Protein AF-A0A959A6G6-F1 (afdb_monomer)

Foldseek 3Di:
DDDDDDPPDDDDDDDDDDFAEAEFQDEEDEQADQREAEGAEEYEFYNQGEYEYAEEYEYQYEYEDDANYEYEYQYEYEYQEEYYYQYYYHQPNYEYEHEEAEEYEYDCNPDEHAHYEYHYAAYEYEYPEAYEYEAEYEDPYFQYEYEAAQYEYEYEQNYAYPDADQRRAYQFLHNYWHKYAFAEQDKHKHQYAVDNRWTKIKIKHADPQADGWMKTKGKHFAQAFQQVDHDGDQAFFQGMKIAMDTPDAWSGFMKMKIWGFPVRHHHHHDQQWKAKWFRPRNATDAASVRTGHWDDDGTTIGIDTRDTGGGMITMGGQVRWDWWFAKEFFDQLLQDDDQWGDQLCLVVVFADQWDCQVVDPLRDFADPAHRDGADNVLSVDDDQLHWNYKKKKFWADQVDQQDTHGIYIWTAGGNGITAHRDSDHTDITTRDHFDWTKMKIGDLFFFIWIALHTDGPPPPHYYQYQFQDCSRTPDDSQWDDPPRTTHTQFQNLVSPQKQALDDPPHSLVVLLVVQQPDPVPPVSDLQRKDFHPGSQSRSSNRIAHSDDPPHSSVSSLCCQQVRPVPPVSDNGHMDGRNGD

Solvent-accessible surface area (backbone atoms only — not comparable to full-atom values): 28787 Å² total; per-residue (Å²): 134,89,82,86,82,82,83,82,83,87,76,93,72,99,63,88,79,73,62,54,60,42,78,38,48,63,56,76,49,74,39,48,73,87,37,78,47,75,31,71,16,35,38,40,32,21,71,48,7,32,42,36,35,40,15,37,42,37,26,64,22,33,43,34,33,34,57,71,11,40,39,34,38,52,15,39,40,37,29,21,32,35,40,38,30,57,35,52,49,50,32,68,70,14,36,43,30,45,26,45,62,50,62,22,42,39,30,38,59,78,36,48,42,21,29,38,37,40,47,18,69,66,27,35,40,35,44,75,37,49,37,39,34,45,39,36,42,34,39,76,32,64,49,27,40,42,36,22,48,74,18,39,42,35,24,34,68,76,29,48,76,42,64,63,51,83,53,17,39,32,24,14,38,49,80,5,26,48,26,38,32,60,41,29,65,65,68,47,77,46,57,28,8,40,42,96,84,45,52,42,34,37,31,44,22,28,41,96,86,27,55,67,39,35,41,29,42,26,25,36,79,40,37,29,66,62,48,89,42,75,60,66,66,77,43,20,25,39,50,40,20,39,43,36,42,63,75,62,89,66,54,47,26,26,36,41,32,49,29,37,43,79,87,38,49,31,58,81,44,48,57,66,45,23,26,65,22,38,44,75,86,88,42,30,64,22,31,61,90,53,45,32,63,54,42,78,82,74,48,32,34,43,68,44,68,77,42,51,71,76,37,35,31,36,39,25,28,79,74,32,32,13,69,37,38,35,31,39,29,46,38,56,46,35,29,46,57,96,87,30,38,49,37,40,24,39,80,68,68,43,64,68,56,47,60,65,50,83,81,37,81,88,50,79,71,33,74,78,26,61,83,47,61,40,63,76,68,47,65,70,45,63,75,56,64,13,44,38,46,72,32,45,33,36,39,17,39,63,91,46,67,69,43,70,64,33,28,42,63,31,33,30,22,16,67,15,46,36,18,22,58,76,62,69,48,58,30,64,48,65,22,56,78,79,43,56,27,28,48,30,48,32,44,78,25,32,32,34,44,35,44,53,56,68,45,64,32,62,48,81,44,48,78,45,58,41,26,79,39,75,75,37,30,34,69,81,80,43,46,38,80,70,86,86,39,25,18,29,33,44,21,14,37,70,48,76,55,38,31,27,44,37,70,86,93,18,24,39,56,45,33,40,51,50,44,42,64,37,88,86,34,82,81,53,43,64,66,42,69,51,73,53,78,51,45,44,31,26,40,42,67,31,55,34,27,49,40,68,84,92,22,30,37,59,53,27,40,48,49,31,41,65,36,85,86,34,82,81,49,42,60,64,36,71,47,66,47,51,70,113

Sequence (580 aa):
MKQLIAILLLLFSLHGQAPAQLYVAVGTLKVSPGAVLYSTGDVTNTGGGSLVNDGTLSTPGDITNSSSATMSGNGQYTLSGNWTNSADFAAGTSTVTFNGAANSTATSGGDAFFEVKMSKTSTDLLLADAMDVLDTLHFLSNDNKVVLTSHNLTFGTVGGILGYGNDRFIVAGGTGQVRKAGLGTVAFVYPVGYDASTYNPFKISQSATGTVDTFGVRVQENVLEDGLTGTAFTAGVADASWVVTEAVAGGSDLTLTAQWAASDELTGFDRTDSGIARYDGSGWDLTNGLLGNATGGGPYARMRSGVTAVGVFAVGGEALLHRLEVELRAFLQGPFSGGQMGDALRSQSLIPTTEPYTALSGFTHVGRGGGETVDPSVFATTGSDAIVDWVFLELRDAMTPGTVLETRSALIQRDGDIVDVDGTSPVAFLGSADDDYYVTVRHRNHLGVRTAGTLELPLAAPPYDFTTAMGQAYGSNPMANLGGSFGLWAGNTSGDASVKFQGASNDSDTIKNDVLGQPGNFFHLLTYTYSAYALTDANMDGTVKYQGANNDTDLVKNNVLAHPANFFHLLTFTISEQLP

Mean predicted aligned error: 7.0 Å

Nearest PDB structures (foldseek):
  6n2c-assembly1_A  TM=3.912E-01  e=5.644E+00  Caldicellulosiruptor hydrothermalis 108
  4kh3-assembly1_A  TM=3.217E-01  e=3.472E+00  Escherichia coli CFT073

Secondary structure (DSSP, 8-state):
-----------------PPPPEEE-SSEEEE-TT-EEE-SS-EEE-TT-EEEESSEEEESS-EEE-TT-EEE-S-EEEESS-EEESSEEE-TT-EEEEEESS-EEEE-TTPPEEEEEEEESS--EEESS-EEEEEEEEE-SSSEEEE-TT--EEE-TT-EEES-BTTEEEE--SS--EEEEEE-SS-EEE-EESSSS----EEEEE-SSSPPEEEEEEEEES-EEETTEEEEP-BSEEEEEEEEEESSSS---EEEEEEE-GGGBPBT--TTSBEEEEB-SSSB-B-GGG-B--EESSSEEEEEEEE-S-EEEEEESGGGB-EEEEEEE--BTTTEETTEE--HHHHTT-S-SB-SGGGSTT----TT-S--B--GGGGG--STT-EEEEEEEEEEESS-TT-EEEEEEEEEETTSEEE-TTSSSPEEEESPPSEEEEEEEEETTEEEEEBSS-EEETSSS-EEETTS-GGGBSSSS-SEE-SSSEEBPB--TTSSSEEESSSTT-HHHHHHHHHHH-TT-TT--TT-EEESS-SS-SS-SSEEESSSTT-HHHHHHHHHHH-TT-TT--TT-EEE----

Radius of gyration: 36.63 Å; Cα contacts (8 Å, |Δi|>4): 1672; chains: 1; bounding box: 93×41×120 Å

Structure (mmCIF, N/CA/C/O backbone):
data_AF-A0A959A6G6-F1
#
_entry.id   AF-A0A959A6G6-F1
#
loop_
_atom_site.group_PDB
_atom_site.id
_atom_site.type_symbol
_atom_site.label_atom_id
_atom_site.label_alt_id
_atom_site.label_comp_id
_atom_site.label_asym_id
_atom_site.label_entity_id
_atom_site.label_seq_id
_atom_site.pdbx_PDB_ins_code
_atom_site.Cartn_x
_atom_site.Cartn_y
_atom_site.Cartn_z
_atom_site.occupancy
_atom_site.B_iso_or_equiv
_atom_site.auth_seq_id
_atom_site.auth_comp_id
_atom_site.auth_asym_id
_atom_site.auth_atom_id
_atom_site.pdbx_PDB_model_num
ATOM 1 N N . MET A 1 1 ? 54.398 7.597 -61.806 1.00 33.22 1 MET A N 1
ATOM 2 C CA . MET A 1 1 ? 53.671 8.810 -62.237 1.00 33.22 1 MET A CA 1
ATOM 3 C C . MET A 1 1 ? 52.185 8.492 -62.120 1.00 33.22 1 MET A C 1
ATOM 5 O O . MET A 1 1 ? 51.777 7.449 -62.606 1.00 33.22 1 MET A O 1
ATOM 9 N N . LYS A 1 2 ? 51.439 9.299 -61.358 1.00 36.56 2 LYS A N 1
ATOM 10 C CA . LYS A 1 2 ? 49.998 9.158 -61.090 1.00 36.56 2 LYS A CA 1
ATOM 11 C C . LYS A 1 2 ? 49.203 9.126 -62.401 1.00 36.56 2 LYS A C 1
ATOM 13 O O . LYS A 1 2 ? 49.497 9.957 -63.252 1.00 36.56 2 LYS A O 1
ATOM 18 N N . GLN A 1 3 ? 48.148 8.316 -62.496 1.00 27.86 3 GLN A N 1
ATOM 19 C CA . GLN A 1 3 ? 46.950 8.714 -63.243 1.00 27.86 3 GLN A CA 1
ATOM 20 C C . GLN A 1 3 ? 45.694 8.308 -62.472 1.00 27.86 3 GLN A C 1
ATOM 22 O O . GLN A 1 3 ? 45.356 7.138 -62.331 1.00 27.86 3 GLN A O 1
ATOM 27 N N . LEU A 1 4 ? 45.059 9.342 -61.928 1.00 31.62 4 LEU A N 1
ATOM 28 C CA . LEU A 1 4 ? 43.684 9.373 -61.470 1.00 31.62 4 LEU A CA 1
ATOM 29 C C . LEU A 1 4 ? 42.815 9.385 -62.735 1.00 31.62 4 LEU A C 1
ATOM 31 O O . LEU A 1 4 ? 42.942 10.310 -63.536 1.00 31.62 4 LEU A O 1
ATOM 35 N N . ILE A 1 5 ? 41.960 8.385 -62.933 1.00 30.58 5 ILE A N 1
ATOM 36 C CA . ILE A 1 5 ? 40.872 8.474 -63.910 1.00 30.58 5 ILE A CA 1
ATOM 37 C C . ILE A 1 5 ? 39.586 8.604 -63.101 1.00 30.58 5 ILE A C 1
ATOM 39 O O . ILE A 1 5 ? 39.037 7.626 -62.602 1.00 30.58 5 ILE A O 1
ATOM 43 N N . ALA A 1 6 ? 39.146 9.848 -62.929 1.00 34.81 6 ALA A N 1
ATOM 44 C CA . ALA A 1 6 ? 37.778 10.152 -62.556 1.00 34.81 6 ALA A CA 1
ATOM 45 C C . ALA A 1 6 ? 36.932 10.062 -63.833 1.00 34.81 6 ALA A C 1
ATOM 47 O O . ALA A 1 6 ? 37.075 10.894 -64.728 1.00 34.81 6 ALA A O 1
ATOM 48 N N . ILE A 1 7 ? 36.076 9.044 -63.939 1.00 30.86 7 ILE A N 1
ATOM 49 C CA . ILE A 1 7 ? 35.000 9.041 -64.935 1.00 30.86 7 ILE A CA 1
ATOM 50 C C . ILE A 1 7 ? 33.825 9.782 -64.305 1.00 30.86 7 ILE A C 1
ATOM 52 O O . ILE A 1 7 ? 33.102 9.245 -63.471 1.00 30.86 7 ILE A O 1
ATOM 56 N N . LEU A 1 8 ? 33.668 11.045 -64.697 1.00 31.45 8 LEU A N 1
ATOM 57 C CA . LEU A 1 8 ? 32.440 11.801 -64.509 1.00 31.45 8 LEU A CA 1
ATOM 58 C C . LEU A 1 8 ? 31.497 11.421 -65.658 1.00 31.45 8 LEU A C 1
ATOM 60 O O . LEU A 1 8 ? 31.660 11.900 -66.780 1.00 31.45 8 LEU A O 1
ATOM 64 N N . LEU A 1 9 ? 30.537 10.535 -65.397 1.00 31.88 9 LEU A N 1
ATOM 65 C CA . LEU A 1 9 ? 29.459 10.242 -66.338 1.00 31.88 9 LEU A CA 1
ATOM 66 C C . LEU A 1 9 ? 28.288 11.191 -66.032 1.00 31.88 9 LEU A C 1
ATOM 68 O O . LEU A 1 9 ? 27.499 10.942 -65.125 1.00 31.88 9 LEU A O 1
ATOM 72 N N . LEU A 1 10 ? 28.192 12.305 -66.762 1.00 33.72 10 LEU A N 1
ATOM 73 C CA . LEU A 1 10 ? 26.992 13.147 -66.775 1.00 33.72 10 LEU A CA 1
ATOM 74 C C . LEU A 1 10 ? 26.043 12.625 -67.863 1.00 33.72 10 LEU A C 1
ATOM 76 O O . LEU A 1 10 ? 26.283 12.825 -69.052 1.00 33.72 10 LEU A O 1
ATOM 80 N N . LEU A 1 11 ? 24.960 11.966 -67.451 1.00 33.94 11 LEU A N 1
ATOM 81 C CA . LEU A 1 11 ? 23.819 11.617 -68.300 1.00 33.94 11 LEU A CA 1
ATOM 82 C C . LEU A 1 11 ? 22.595 12.383 -67.792 1.00 33.94 11 LEU A C 1
ATOM 84 O O . LEU A 1 11 ? 22.033 12.058 -66.750 1.00 33.94 11 LEU A O 1
ATOM 88 N N . PHE A 1 12 ? 22.173 13.405 -68.537 1.00 39.16 12 PHE A N 1
ATOM 89 C CA . PHE A 1 12 ? 20.839 13.978 -68.380 1.00 39.16 12 PHE A CA 1
ATOM 90 C C . PHE A 1 12 ? 19.819 13.017 -69.005 1.00 39.16 12 PHE A C 1
ATOM 92 O O . PHE A 1 12 ? 19.809 12.826 -70.219 1.00 39.16 12 PHE A O 1
ATOM 99 N N . SER A 1 13 ? 18.936 12.439 -68.189 1.00 37.03 13 SER A N 1
ATOM 100 C CA . SER A 1 13 ? 17.652 11.901 -68.650 1.00 37.03 13 SER A CA 1
ATOM 101 C C . SER A 1 13 ? 16.595 12.092 -67.557 1.00 37.03 13 SER A C 1
ATOM 103 O O . SER A 1 13 ? 16.867 11.836 -66.385 1.00 37.03 13 SER A O 1
ATOM 105 N N . LEU A 1 14 ? 15.412 12.595 -67.927 1.00 50.84 14 LEU A N 1
ATOM 106 C CA . LEU A 1 14 ? 14.251 12.701 -67.040 1.00 50.84 14 LEU A CA 1
ATOM 107 C C . LEU A 1 14 ? 13.812 11.298 -66.599 1.00 50.84 14 LEU A C 1
ATOM 109 O O . LEU A 1 14 ? 13.157 10.611 -67.371 1.00 50.84 14 LEU A O 1
ATOM 113 N N . HIS A 1 15 ? 14.121 10.909 -65.365 1.00 44.50 15 HIS A N 1
ATOM 114 C CA . HIS A 1 15 ? 13.516 9.778 -64.660 1.00 44.50 15 HIS A CA 1
ATOM 115 C C . HIS A 1 15 ? 13.502 10.128 -63.168 1.00 44.50 15 HIS A C 1
ATOM 117 O O . HIS A 1 15 ? 14.463 10.726 -62.677 1.00 44.50 15 HIS A O 1
ATOM 123 N N . GLY A 1 16 ? 12.417 9.811 -62.452 1.00 49.69 16 GLY A N 1
ATOM 124 C CA . GLY A 1 16 ? 12.391 9.924 -60.992 1.00 49.69 16 GLY A CA 1
ATOM 125 C C . GLY A 1 16 ? 13.634 9.241 -60.425 1.00 49.69 16 GLY A C 1
ATOM 126 O O . GLY A 1 16 ? 13.886 8.079 -60.733 1.00 49.69 16 GLY A O 1
ATOM 127 N N . GLN A 1 17 ? 14.465 9.996 -59.706 1.00 49.66 17 GLN A N 1
ATOM 128 C CA . GLN A 1 17 ? 15.731 9.505 -59.170 1.00 49.66 17 GLN A CA 1
ATOM 129 C C . GLN A 1 17 ? 15.407 8.411 -58.149 1.00 49.66 17 GLN A C 1
ATOM 131 O O . GLN A 1 17 ? 14.940 8.714 -57.054 1.00 49.66 17 GLN A O 1
ATOM 136 N N . ALA A 1 18 ? 15.605 7.144 -58.513 1.00 59.91 18 ALA A N 1
ATOM 137 C CA . ALA A 1 18 ? 15.631 6.077 -57.526 1.00 59.91 18 ALA A CA 1
ATOM 138 C C . ALA A 1 18 ? 16.851 6.333 -56.619 1.00 59.91 18 ALA A C 1
ATOM 140 O O . ALA A 1 18 ? 17.951 6.492 -57.161 1.00 59.91 18 ALA A O 1
ATOM 141 N N . PRO A 1 19 ? 16.693 6.442 -55.286 1.00 71.81 19 PRO A N 1
ATOM 142 C CA . PRO A 1 19 ? 17.834 6.591 -54.388 1.00 71.81 19 PRO A CA 1
ATOM 143 C C . PRO A 1 19 ? 18.884 5.498 -54.640 1.00 71.81 19 PRO A C 1
ATOM 145 O O . PRO A 1 19 ? 18.559 4.318 -54.766 1.00 71.81 19 PRO A O 1
ATOM 148 N N . ALA A 1 20 ? 20.154 5.896 -54.749 1.00 77.81 20 ALA A N 1
ATOM 149 C CA . ALA A 1 20 ? 21.253 4.958 -54.947 1.00 77.81 20 ALA A CA 1
ATOM 150 C C . ALA A 1 20 ? 21.535 4.211 -53.637 1.00 77.81 20 ALA A C 1
ATOM 152 O O . ALA A 1 20 ? 21.823 4.850 -52.622 1.00 77.81 20 ALA A O 1
ATOM 153 N N . GLN A 1 21 ? 21.451 2.881 -53.695 1.00 89.19 21 GLN A N 1
ATOM 154 C CA . GLN A 1 21 ? 21.741 1.956 -52.597 1.00 89.19 21 GLN A CA 1
ATOM 155 C C . GLN A 1 21 ? 23.197 1.469 -52.634 1.00 89.19 21 GLN A C 1
ATOM 157 O O . GLN A 1 21 ? 23.807 1.361 -53.703 1.00 89.19 21 GLN A O 1
ATOM 162 N N . LEU A 1 22 ? 23.740 1.120 -51.471 1.00 92.00 22 LEU A N 1
ATOM 163 C CA . LEU A 1 22 ? 25.034 0.463 -51.317 1.00 92.00 22 LEU A CA 1
ATOM 164 C C . LEU A 1 22 ? 24.819 -1.040 -51.120 1.00 92.00 22 LEU A C 1
ATOM 166 O O . LEU A 1 22 ? 24.186 -1.449 -50.155 1.00 92.00 22 LEU A O 1
ATOM 170 N N . TYR A 1 23 ? 25.378 -1.866 -52.005 1.00 92.56 23 TYR A N 1
ATOM 171 C CA . TYR A 1 23 ? 25.189 -3.320 -51.979 1.00 92.56 23 TYR A CA 1
ATOM 172 C C . TYR A 1 23 ? 26.537 -4.055 -51.946 1.00 92.56 23 TYR A C 1
ATOM 174 O O . TYR A 1 23 ? 27.298 -4.013 -52.915 1.00 92.56 23 TYR A O 1
ATOM 182 N N . VAL A 1 24 ? 26.837 -4.731 -50.836 1.00 92.88 24 VAL A N 1
ATOM 183 C CA . VAL A 1 24 ? 28.054 -5.530 -50.628 1.00 92.88 24 VAL A CA 1
ATOM 184 C C . VAL A 1 24 ? 27.671 -7.006 -50.679 1.00 92.88 24 VAL A C 1
ATOM 186 O O . VAL A 1 24 ? 27.147 -7.551 -49.716 1.00 92.88 24 VAL A O 1
ATOM 189 N N . ALA A 1 25 ? 27.889 -7.640 -51.832 1.00 87.69 25 ALA A N 1
ATOM 190 C CA . ALA A 1 25 ? 27.456 -9.019 -52.083 1.00 87.69 25 ALA A CA 1
ATOM 191 C C . ALA A 1 25 ? 28.544 -10.067 -51.816 1.00 87.69 25 ALA A C 1
ATOM 193 O O . ALA A 1 25 ? 28.243 -11.182 -51.425 1.00 87.69 25 ALA A O 1
ATOM 194 N N . VAL A 1 26 ? 29.800 -9.731 -52.117 1.00 84.88 26 VAL A N 1
ATOM 195 C CA . VAL A 1 26 ? 30.992 -10.571 -51.930 1.00 84.88 26 VAL A CA 1
ATOM 196 C C . VAL A 1 26 ? 32.209 -9.657 -51.761 1.00 84.88 26 VAL A C 1
ATOM 198 O O . VAL A 1 26 ? 32.254 -8.569 -52.339 1.00 84.88 26 VAL A O 1
ATOM 201 N N . GLY A 1 27 ? 33.215 -10.101 -51.004 1.00 89.75 27 GLY A N 1
ATOM 202 C CA . GLY A 1 27 ? 34.440 -9.330 -50.755 1.00 89.75 27 GLY A CA 1
ATOM 203 C C . GLY A 1 27 ? 34.313 -8.323 -49.607 1.00 89.75 27 GLY A C 1
ATOM 204 O O . GLY A 1 27 ? 33.334 -8.333 -48.864 1.00 89.75 27 GLY A O 1
ATOM 205 N N . THR A 1 28 ? 35.333 -7.475 -49.435 1.00 95.44 28 THR A N 1
ATOM 206 C CA . THR A 1 28 ? 35.435 -6.563 -48.284 1.00 95.44 28 THR A CA 1
ATOM 207 C C . THR A 1 28 ? 35.248 -5.104 -48.685 1.00 95.44 28 THR A C 1
ATOM 209 O O . THR A 1 28 ? 36.006 -4.580 -49.503 1.00 95.44 28 THR A O 1
ATOM 212 N N . LEU A 1 29 ? 34.304 -4.421 -48.038 1.00 96.25 29 LEU A N 1
ATOM 213 C CA . LEU A 1 29 ? 34.211 -2.966 -48.008 1.00 96.25 29 LEU A CA 1
ATOM 214 C C . LEU A 1 29 ? 34.777 -2.463 -46.678 1.00 96.25 29 LEU A C 1
ATOM 216 O O . LEU A 1 29 ? 34.217 -2.745 -45.622 1.00 96.25 29 LEU A O 1
ATOM 220 N N . LYS A 1 30 ? 35.867 -1.692 -46.727 1.00 96.88 30 LYS A N 1
ATOM 221 C CA . LYS A 1 30 ? 36.443 -1.051 -45.541 1.00 96.88 30 LYS A CA 1
ATOM 222 C C . LYS A 1 30 ? 36.235 0.461 -45.574 1.00 96.88 30 LYS A C 1
ATOM 224 O O . LYS A 1 30 ? 36.761 1.134 -46.459 1.00 96.88 30 LYS A O 1
ATOM 229 N N . VAL A 1 31 ? 35.530 0.993 -44.580 1.00 97.31 31 VAL A N 1
ATOM 230 C CA . VAL A 1 31 ? 35.444 2.433 -44.308 1.00 97.31 31 VAL A CA 1
ATOM 231 C C . VAL A 1 31 ? 36.507 2.761 -43.265 1.00 97.31 31 VAL A C 1
ATOM 233 O O . VAL A 1 31 ? 36.381 2.398 -42.103 1.00 97.31 31 VAL A O 1
ATOM 236 N N . SER A 1 32 ? 37.604 3.380 -43.690 1.00 97.38 32 SER A N 1
ATOM 237 C CA . SER A 1 32 ? 38.751 3.666 -42.816 1.00 97.38 32 SER A CA 1
ATOM 238 C C . SER A 1 32 ? 38.466 4.794 -41.810 1.00 97.38 32 SER A C 1
ATOM 240 O O . SER A 1 32 ? 37.593 5.624 -42.069 1.00 97.38 32 SER A O 1
ATOM 242 N N . PRO A 1 33 ? 39.251 4.906 -40.718 1.00 97.19 33 PRO A N 1
ATOM 243 C CA . PRO A 1 33 ? 39.136 6.019 -39.779 1.00 97.19 33 PRO A CA 1
ATOM 244 C C . PRO A 1 33 ? 39.153 7.386 -40.471 1.00 97.19 33 PRO A C 1
ATOM 246 O O . PRO A 1 33 ? 40.009 7.655 -41.316 1.00 97.19 33 PRO A O 1
ATOM 249 N N . GLY A 1 34 ? 38.192 8.243 -40.120 1.00 93.25 34 GLY A N 1
ATOM 250 C CA . GLY A 1 34 ? 38.019 9.581 -40.697 1.00 93.25 34 GLY A CA 1
ATOM 251 C C . GLY A 1 34 ? 37.399 9.624 -42.102 1.00 93.25 34 GLY A C 1
ATOM 252 O O . GLY A 1 34 ? 37.122 10.714 -42.598 1.00 93.25 34 GLY A O 1
ATOM 253 N N . ALA A 1 35 ? 37.161 8.478 -42.749 1.00 96.88 35 ALA A N 1
ATOM 254 C CA . ALA A 1 35 ? 36.420 8.429 -44.006 1.00 96.88 35 ALA A CA 1
ATOM 255 C C . ALA A 1 35 ? 34.910 8.526 -43.751 1.00 96.88 35 ALA A C 1
ATOM 257 O O . ALA A 1 35 ? 34.405 7.981 -42.771 1.00 96.88 35 ALA A O 1
ATOM 258 N N . VAL A 1 36 ? 34.190 9.175 -44.669 1.00 96.69 36 VAL A N 1
ATOM 259 C CA . VAL A 1 36 ? 32.724 9.233 -44.669 1.00 96.69 36 VAL A CA 1
ATOM 260 C C . VAL A 1 36 ? 32.211 8.537 -45.921 1.00 96.69 36 VAL A C 1
ATOM 262 O O . VAL A 1 36 ? 32.550 8.927 -47.039 1.00 96.69 36 VAL A O 1
ATOM 265 N N . LEU A 1 37 ? 31.386 7.516 -45.725 1.00 95.81 37 LEU A N 1
ATOM 266 C CA . LEU A 1 37 ? 30.627 6.842 -46.762 1.00 95.81 37 LEU A CA 1
ATOM 267 C C . LEU A 1 37 ? 29.151 7.193 -46.583 1.00 95.81 37 LEU A C 1
ATOM 269 O O . LEU A 1 37 ? 28.556 6.901 -45.549 1.00 95.81 37 LEU A O 1
ATOM 273 N N . TYR A 1 38 ? 28.569 7.834 -47.591 1.00 95.56 38 TYR A N 1
ATOM 274 C CA . TYR A 1 38 ? 27.161 8.213 -47.595 1.00 95.56 38 TYR A CA 1
ATOM 275 C C . TYR A 1 38 ? 26.424 7.473 -48.709 1.00 95.56 38 TYR A C 1
ATOM 277 O O . TYR A 1 38 ? 26.816 7.566 -49.874 1.00 95.56 38 TYR A O 1
ATOM 285 N N . SER A 1 39 ? 25.368 6.748 -48.346 1.00 94.94 39 SER A N 1
ATOM 286 C CA . SER A 1 39 ? 24.420 6.139 -49.279 1.00 94.94 39 SER A CA 1
ATOM 287 C C . SER A 1 39 ? 23.139 6.965 -49.287 1.00 94.94 39 SER A C 1
ATOM 289 O O . SER A 1 39 ? 22.660 7.370 -48.234 1.00 94.94 39 SER A O 1
ATOM 291 N N . THR A 1 40 ? 22.574 7.236 -50.463 1.00 94.00 40 THR A N 1
ATOM 292 C CA . THR A 1 40 ? 21.303 7.980 -50.582 1.00 94.00 40 THR A CA 1
ATOM 293 C C . THR A 1 40 ? 20.066 7.097 -50.404 1.00 94.00 40 THR A C 1
ATOM 295 O O . THR A 1 40 ? 18.964 7.620 -50.279 1.00 94.00 40 THR A O 1
ATOM 298 N N . GLY A 1 41 ? 20.244 5.777 -50.420 1.00 93.69 41 GLY A N 1
ATOM 299 C CA . GLY A 1 41 ? 19.242 4.757 -50.120 1.00 93.69 41 GLY A CA 1
ATOM 300 C C . GLY A 1 41 ? 19.852 3.658 -49.254 1.00 93.69 41 GLY A C 1
ATOM 301 O O . GLY A 1 41 ? 20.882 3.873 -48.611 1.00 93.69 41 GLY A O 1
ATOM 302 N N . ASP A 1 42 ? 19.255 2.476 -49.263 1.00 96.69 42 ASP A N 1
ATOM 303 C CA . ASP A 1 42 ? 19.608 1.402 -48.329 1.00 96.69 42 ASP A CA 1
ATOM 304 C C . ASP A 1 42 ? 21.074 0.956 -48.427 1.00 96.69 42 ASP A C 1
ATOM 306 O O . ASP A 1 42 ? 21.742 1.096 -49.457 1.00 96.69 42 ASP A O 1
ATOM 310 N N . VAL A 1 43 ? 21.583 0.415 -47.325 1.00 97.69 43 VAL A N 1
ATOM 311 C CA . VAL A 1 43 ? 22.858 -0.292 -47.254 1.00 97.69 43 VAL A CA 1
ATOM 312 C C . VAL A 1 43 ? 22.567 -1.761 -46.992 1.00 97.69 43 VAL A C 1
ATOM 314 O O . VAL A 1 43 ? 22.042 -2.122 -45.943 1.00 97.69 43 VAL A O 1
ATOM 317 N N . THR A 1 44 ? 22.947 -2.630 -47.920 1.00 97.00 44 THR A N 1
ATOM 318 C CA . THR A 1 44 ? 22.765 -4.077 -47.794 1.00 97.00 44 THR A CA 1
ATOM 319 C C . THR A 1 44 ? 24.110 -4.785 -47.880 1.00 97.00 44 THR A C 1
ATOM 321 O O . THR A 1 44 ? 24.793 -4.724 -48.901 1.00 97.00 44 THR A O 1
ATOM 324 N N . ASN A 1 45 ? 24.476 -5.496 -46.818 1.00 96.81 45 ASN A N 1
ATOM 325 C CA . ASN A 1 45 ? 25.568 -6.460 -46.788 1.00 96.81 45 ASN A CA 1
ATOM 326 C C . ASN A 1 45 ? 24.975 -7.874 -46.834 1.00 96.81 45 ASN A C 1
ATOM 328 O O . ASN A 1 45 ? 24.098 -8.206 -46.042 1.00 96.81 45 ASN A O 1
ATOM 332 N N . THR A 1 46 ? 25.387 -8.696 -47.793 1.00 95.56 46 THR A N 1
ATOM 333 C CA . THR A 1 46 ? 24.788 -10.014 -48.055 1.00 95.56 46 THR A CA 1
ATOM 334 C C . THR A 1 46 ? 25.780 -10.938 -48.760 1.00 95.56 46 THR A C 1
ATOM 336 O O . THR A 1 46 ? 26.897 -10.527 -49.049 1.00 95.56 46 THR A O 1
ATOM 339 N N . GLY A 1 47 ? 25.397 -12.191 -49.023 1.00 89.75 47 GLY A N 1
ATOM 340 C CA . GLY A 1 47 ? 26.127 -13.114 -49.904 1.00 89.75 47 GLY A CA 1
ATOM 341 C C . GLY A 1 47 ? 27.563 -13.470 -49.487 1.00 89.75 47 GLY A C 1
ATOM 342 O O . GLY A 1 47 ? 28.350 -13.887 -50.336 1.00 89.75 47 GLY A O 1
ATOM 343 N N . GLY A 1 48 ? 27.922 -13.317 -48.207 1.00 91.56 48 GLY A N 1
ATOM 344 C CA . GLY A 1 48 ? 29.304 -13.471 -47.728 1.00 91.56 48 GLY A CA 1
ATOM 345 C C . GLY A 1 48 ? 30.139 -12.185 -47.777 1.00 91.56 48 GLY A C 1
ATOM 346 O O . GLY A 1 48 ? 31.363 -12.237 -47.652 1.00 91.56 48 GLY A O 1
ATOM 347 N N . GLY A 1 49 ? 29.505 -11.032 -47.997 1.00 95.69 49 GLY A N 1
ATOM 348 C CA . GLY A 1 49 ? 30.132 -9.718 -47.920 1.00 95.69 49 GLY A CA 1
ATOM 349 C C . GLY A 1 49 ? 30.673 -9.391 -46.524 1.00 95.69 49 GLY A C 1
ATOM 350 O O . GLY A 1 49 ? 30.109 -9.776 -45.497 1.00 95.69 49 GLY A O 1
ATOM 351 N N . SER A 1 50 ? 31.784 -8.655 -46.486 1.00 96.94 50 SER A N 1
ATOM 352 C CA . SER A 1 50 ? 32.419 -8.186 -45.256 1.00 96.94 50 SER A CA 1
ATOM 353 C C . SER A 1 50 ? 32.466 -6.661 -45.233 1.00 96.94 50 SER A C 1
ATOM 355 O O . SER A 1 50 ? 33.190 -6.042 -46.014 1.00 96.94 50 SER A O 1
ATOM 357 N N . LEU A 1 51 ? 31.694 -6.041 -44.344 1.00 97.88 51 LEU A N 1
ATOM 358 C CA . LEU A 1 51 ? 31.672 -4.595 -44.146 1.00 97.88 51 LEU A CA 1
ATOM 359 C C . LEU A 1 51 ? 32.405 -4.249 -42.845 1.00 97.88 51 LEU A C 1
ATOM 361 O O . LEU A 1 51 ? 31.961 -4.586 -41.750 1.00 97.88 51 LEU A O 1
ATOM 365 N N . VAL A 1 52 ? 33.553 -3.587 -42.971 1.00 98.12 52 VAL A N 1
ATOM 366 C CA . VAL A 1 52 ? 34.392 -3.155 -41.845 1.00 98.12 52 VAL A CA 1
ATOM 367 C C . VAL A 1 52 ? 34.333 -1.634 -41.757 1.00 98.12 52 VAL A C 1
ATOM 369 O O . VAL A 1 52 ? 34.917 -0.942 -42.593 1.00 98.12 52 VAL A O 1
ATOM 372 N N . ASN A 1 53 ? 33.621 -1.100 -40.771 1.00 98.19 53 ASN A N 1
ATOM 373 C CA . ASN A 1 53 ? 33.446 0.336 -40.585 1.00 98.19 53 ASN A CA 1
ATOM 374 C C . ASN A 1 53 ? 34.250 0.844 -39.387 1.00 98.19 53 ASN A C 1
ATOM 376 O O . ASN A 1 53 ? 33.860 0.639 -38.245 1.00 98.19 53 ASN A O 1
ATOM 380 N N . ASP A 1 54 ? 35.332 1.566 -39.660 1.00 98.25 54 ASP A N 1
ATOM 381 C CA . ASP A 1 54 ? 36.115 2.326 -38.680 1.00 98.25 54 ASP A CA 1
ATOM 382 C C . ASP A 1 54 ? 35.956 3.854 -38.865 1.00 98.25 54 ASP A C 1
ATOM 384 O O . ASP A 1 54 ? 36.559 4.634 -38.129 1.00 98.25 54 ASP A O 1
ATOM 388 N N . GLY A 1 55 ? 35.182 4.296 -39.866 1.00 97.88 55 GLY A N 1
ATOM 389 C CA . GLY A 1 55 ? 34.892 5.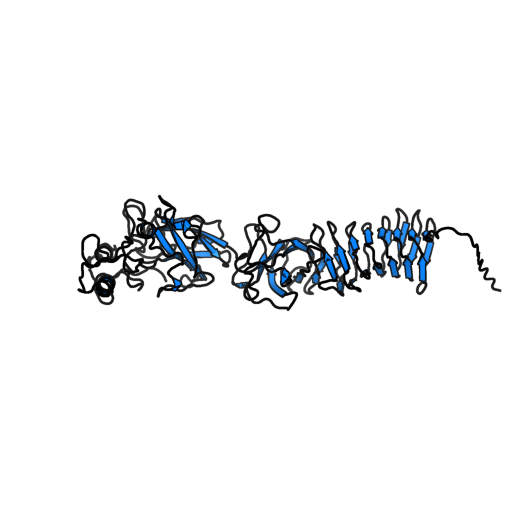702 -40.174 1.00 97.88 55 GLY A CA 1
ATOM 390 C C . GLY A 1 55 ? 33.433 6.059 -39.888 1.00 97.88 55 GLY A C 1
ATOM 391 O O . GLY A 1 55 ? 32.905 5.710 -38.838 1.00 97.88 55 GLY A O 1
ATOM 392 N N . THR A 1 56 ? 32.770 6.757 -40.809 1.00 98.25 56 THR A N 1
ATOM 393 C CA . THR A 1 56 ? 31.332 7.057 -40.742 1.00 98.25 56 THR A CA 1
ATOM 394 C C . THR A 1 56 ? 30.617 6.449 -41.941 1.00 98.25 56 THR A C 1
ATOM 396 O O . THR A 1 56 ? 30.954 6.765 -43.080 1.00 98.25 56 THR A O 1
ATOM 399 N N . LEU A 1 57 ? 29.591 5.641 -41.692 1.00 98.19 57 LEU A N 1
ATOM 400 C CA . LEU A 1 57 ? 28.641 5.153 -42.685 1.00 98.19 57 LEU A CA 1
ATOM 401 C C . LEU A 1 57 ? 27.270 5.769 -42.395 1.00 98.19 57 LEU A C 1
ATOM 403 O O . LEU A 1 57 ? 26.724 5.572 -41.314 1.00 98.19 57 LEU A O 1
ATOM 407 N N . SER A 1 58 ? 26.720 6.523 -43.344 1.00 97.75 58 SER A N 1
ATOM 408 C CA . SER A 1 58 ? 25.450 7.232 -43.172 1.00 97.75 58 SER A CA 1
ATOM 409 C C . SER A 1 58 ? 24.485 6.951 -44.321 1.00 97.75 58 SER A C 1
ATOM 411 O O . SER A 1 58 ? 24.891 6.919 -45.485 1.00 97.75 58 SER A O 1
ATOM 413 N N . THR A 1 59 ? 23.212 6.745 -43.998 1.00 97.12 59 THR A N 1
ATOM 414 C CA . THR A 1 59 ? 22.134 6.537 -44.967 1.00 97.12 59 THR A CA 1
ATOM 415 C C . THR A 1 59 ? 20.797 7.078 -44.443 1.00 97.12 59 THR A C 1
ATOM 417 O O . THR A 1 59 ? 20.541 7.010 -43.244 1.00 97.12 59 THR A O 1
ATOM 420 N N . PRO A 1 60 ? 19.909 7.630 -45.291 1.00 95.75 60 PRO A N 1
ATOM 421 C CA . PRO A 1 60 ? 18.521 7.877 -44.906 1.00 95.75 60 PRO A CA 1
ATOM 422 C C . PRO A 1 60 ? 17.647 6.609 -44.984 1.00 95.75 60 PRO A C 1
ATOM 424 O O . PRO A 1 60 ? 16.490 6.655 -44.580 1.00 95.75 60 PRO A O 1
ATOM 427 N N . GLY A 1 61 ? 18.165 5.511 -45.539 1.00 95.94 61 GLY A N 1
ATOM 428 C CA . GLY A 1 61 ? 17.466 4.238 -45.702 1.00 95.94 61 GLY A CA 1
ATOM 429 C C . GLY A 1 61 ? 17.814 3.216 -44.623 1.00 95.94 61 GLY A C 1
ATOM 430 O O . GLY A 1 61 ? 18.309 3.560 -43.543 1.00 95.94 61 GLY A O 1
ATOM 431 N N . ASP A 1 62 ? 17.551 1.956 -44.942 1.00 98.12 62 ASP A N 1
ATOM 432 C CA . ASP A 1 62 ? 17.767 0.815 -44.058 1.00 98.12 62 ASP A CA 1
ATOM 433 C C . ASP A 1 62 ? 19.239 0.372 -44.076 1.00 98.12 62 ASP A C 1
ATOM 435 O O . ASP A 1 62 ? 19.939 0.503 -45.083 1.00 98.12 62 ASP A O 1
ATOM 439 N N . ILE A 1 63 ? 19.717 -0.200 -42.969 1.00 98.50 63 ILE A N 1
ATOM 440 C CA . ILE A 1 63 ? 20.976 -0.952 -42.915 1.00 98.50 63 ILE A CA 1
ATOM 441 C C . ILE A 1 63 ? 20.632 -2.417 -42.661 1.00 98.50 63 ILE A C 1
ATOM 443 O O . ILE A 1 63 ? 20.078 -2.764 -41.621 1.00 98.50 63 ILE A O 1
ATOM 447 N N . THR A 1 64 ? 20.973 -3.280 -43.615 1.00 98.25 64 THR A N 1
ATOM 448 C CA . THR A 1 64 ? 20.686 -4.716 -43.571 1.00 98.25 64 THR A CA 1
ATOM 449 C C . THR A 1 64 ? 21.969 -5.535 -43.671 1.00 98.25 64 THR A C 1
ATOM 451 O O . THR A 1 64 ? 22.694 -5.433 -44.659 1.00 98.25 64 THR A O 1
ATOM 454 N N . ASN A 1 65 ? 22.211 -6.408 -42.695 1.00 97.75 65 ASN A N 1
ATOM 455 C CA . ASN A 1 65 ? 23.233 -7.452 -42.726 1.00 97.75 65 ASN A CA 1
ATOM 456 C C . ASN A 1 65 ? 22.552 -8.817 -42.829 1.00 97.75 65 ASN A C 1
ATOM 458 O O . ASN A 1 65 ? 22.049 -9.366 -41.852 1.00 97.75 65 ASN A O 1
ATOM 462 N N . SER A 1 66 ? 22.472 -9.325 -44.053 1.00 95.88 66 SER A N 1
ATOM 463 C CA . SER A 1 66 ? 21.786 -10.573 -44.380 1.00 95.88 66 SER A CA 1
ATOM 464 C C . SER A 1 66 ? 22.635 -11.792 -44.032 1.00 95.88 66 SER A C 1
ATOM 466 O O . SER A 1 66 ? 23.862 -11.709 -43.978 1.00 95.88 66 SER A O 1
ATOM 468 N N . SER A 1 67 ? 21.976 -12.947 -43.886 1.00 91.38 67 SER A N 1
ATOM 469 C CA . SER A 1 67 ? 22.593 -14.246 -43.586 1.00 91.38 67 SER A CA 1
ATOM 470 C C . SER A 1 67 ? 23.923 -14.462 -44.315 1.00 91.38 67 SER A C 1
ATOM 472 O O . SER A 1 67 ? 24.002 -14.217 -45.522 1.00 91.38 67 SER A O 1
ATOM 474 N N . SER A 1 68 ? 24.922 -15.000 -43.607 1.00 89.56 68 SER A N 1
ATOM 475 C CA . SER A 1 68 ? 26.302 -15.277 -44.060 1.00 89.56 68 SER A CA 1
ATOM 476 C C . SER A 1 68 ? 27.231 -14.074 -44.270 1.00 89.56 68 SER A C 1
ATOM 478 O O . SER A 1 68 ? 28.408 -14.285 -44.552 1.00 89.56 68 SER A O 1
ATOM 480 N N . ALA A 1 69 ? 26.751 -12.836 -44.133 1.00 96.31 69 ALA A N 1
ATOM 481 C CA . ALA A 1 69 ? 27.590 -11.644 -44.217 1.00 96.31 69 ALA A CA 1
ATOM 482 C C . ALA A 1 69 ? 28.141 -11.226 -42.837 1.00 96.31 69 ALA A C 1
ATOM 484 O O . ALA A 1 69 ? 27.611 -11.615 -41.801 1.00 96.31 69 ALA A O 1
ATOM 485 N N . THR A 1 70 ? 29.217 -10.436 -42.815 1.00 97.00 70 THR A N 1
ATOM 486 C CA . THR A 1 70 ? 29.834 -9.950 -41.567 1.00 97.00 70 THR A CA 1
ATOM 487 C C . THR A 1 70 ? 29.893 -8.429 -41.543 1.00 97.00 70 THR A C 1
ATOM 489 O O . THR A 1 70 ? 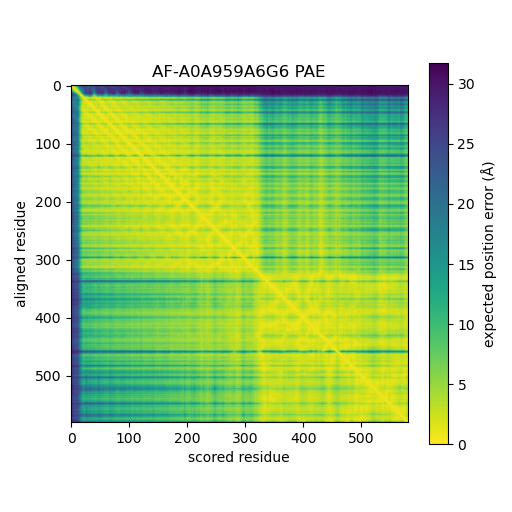30.445 -7.834 -42.475 1.00 97.00 70 THR A O 1
ATOM 492 N N . MET A 1 71 ? 29.422 -7.806 -40.466 1.00 98.00 71 MET A N 1
ATOM 493 C CA . MET A 1 71 ? 29.676 -6.399 -40.154 1.00 98.00 71 MET A CA 1
ATOM 494 C C . MET A 1 71 ? 30.589 -6.285 -38.933 1.00 98.00 71 MET A C 1
ATOM 496 O O . MET A 1 71 ? 30.453 -7.035 -37.971 1.00 98.00 71 MET A O 1
ATOM 500 N N . SER A 1 72 ? 31.543 -5.358 -38.960 1.00 97.94 72 SER A N 1
ATOM 501 C CA . SER A 1 72 ? 32.475 -5.147 -37.845 1.00 97.94 72 SER A CA 1
ATOM 502 C C . SER A 1 72 ? 33.090 -3.749 -37.859 1.00 97.94 72 SER A C 1
ATOM 504 O O . SER A 1 72 ? 32.900 -2.992 -38.812 1.00 97.94 72 SER A O 1
ATOM 506 N N . GLY A 1 73 ? 33.861 -3.422 -36.823 1.00 96.88 73 GLY A N 1
ATOM 507 C CA . GLY A 1 73 ? 34.669 -2.203 -36.737 1.00 96.88 73 GLY A CA 1
ATOM 508 C C . GLY A 1 73 ? 34.238 -1.284 -35.598 1.00 96.88 73 GLY A C 1
ATOM 509 O O . GLY A 1 73 ? 33.333 -1.607 -34.835 1.00 96.88 73 GLY A O 1
ATOM 510 N N . ASN A 1 74 ? 34.917 -0.145 -35.470 1.00 98.12 74 ASN A N 1
ATOM 511 C CA . ASN A 1 74 ? 34.748 0.791 -34.346 1.00 98.12 74 ASN A CA 1
ATOM 512 C C . ASN A 1 74 ? 34.138 2.144 -34.760 1.00 98.12 74 ASN A C 1
ATOM 514 O O . ASN A 1 74 ? 34.238 3.133 -34.036 1.00 98.12 74 ASN A O 1
ATOM 518 N N . GLY A 1 75 ? 33.583 2.211 -35.967 1.00 97.94 75 GLY A N 1
ATOM 519 C CA . GLY A 1 75 ? 33.090 3.429 -36.594 1.00 97.94 75 GLY A CA 1
ATOM 520 C C . GLY A 1 75 ? 31.673 3.824 -36.182 1.00 97.94 75 GLY A C 1
ATOM 521 O O . GLY A 1 75 ? 31.063 3.275 -35.270 1.00 97.94 75 GLY A O 1
ATOM 522 N N . GLN A 1 76 ? 31.143 4.812 -36.888 1.00 98.62 76 GLN A N 1
ATOM 523 C CA . GLN A 1 76 ? 29.813 5.370 -36.689 1.00 98.62 76 GLN A CA 1
ATOM 524 C C . GLN A 1 76 ? 28.882 4.879 -37.796 1.00 98.62 76 GLN A C 1
ATOM 526 O O . GLN A 1 76 ? 29.222 4.981 -38.978 1.00 98.62 76 GLN A O 1
ATOM 531 N N . TYR A 1 77 ? 27.706 4.397 -37.423 1.00 98.69 77 TYR A N 1
ATOM 532 C CA . TYR A 1 77 ? 26.591 4.112 -38.315 1.00 98.69 77 TYR A CA 1
ATOM 533 C C . TYR A 1 77 ? 25.482 5.128 -38.035 1.00 98.69 77 TYR A C 1
ATOM 535 O O . TYR A 1 77 ? 25.068 5.296 -36.890 1.00 98.69 77 TYR A O 1
ATOM 543 N N . THR A 1 78 ? 24.988 5.814 -39.060 1.00 98.31 78 THR A N 1
ATOM 544 C CA . THR A 1 78 ? 23.841 6.724 -38.949 1.00 98.31 78 THR A CA 1
ATOM 545 C C . THR A 1 78 ? 22.772 6.297 -39.940 1.00 98.31 78 THR A C 1
ATOM 547 O O . THR A 1 78 ? 23.048 6.233 -41.137 1.00 98.31 78 THR A O 1
ATOM 550 N N . LEU A 1 79 ? 21.564 6.019 -39.453 1.00 98.19 79 LEU A N 1
ATOM 551 C CA . LEU A 1 79 ? 20.441 5.601 -40.287 1.00 98.19 79 LEU A CA 1
ATOM 552 C C . LEU A 1 79 ? 19.131 6.288 -39.904 1.00 98.19 79 LEU A C 1
ATOM 554 O O . LEU A 1 79 ? 18.858 6.469 -38.715 1.00 98.19 79 LEU A O 1
ATOM 558 N N . SER A 1 80 ? 18.312 6.620 -40.907 1.00 96.56 80 SER A N 1
ATOM 559 C CA . SER A 1 80 ? 16.918 7.045 -40.686 1.00 96.56 80 SER A CA 1
ATOM 560 C C . SER A 1 80 ? 15.903 5.913 -40.863 1.00 96.56 80 SER A C 1
ATOM 562 O O . SER A 1 80 ? 14.788 6.034 -40.359 1.00 96.56 80 SER A O 1
ATOM 564 N N . GLY A 1 81 ? 16.279 4.834 -41.559 1.00 97.00 81 GLY A N 1
ATOM 565 C CA . GLY A 1 81 ? 15.458 3.642 -41.757 1.00 97.00 81 GLY A CA 1
ATOM 566 C C . GLY A 1 81 ? 15.626 2.598 -40.650 1.00 97.00 81 GLY A C 1
ATOM 567 O O . GLY A 1 81 ? 15.921 2.921 -39.497 1.00 97.00 81 GLY A O 1
ATOM 568 N N . ASN A 1 82 ? 15.426 1.332 -40.995 1.00 98.44 82 ASN A N 1
ATOM 569 C CA . ASN A 1 82 ? 15.504 0.183 -40.099 1.00 98.44 82 ASN A CA 1
ATOM 570 C C . ASN A 1 82 ? 16.916 -0.402 -40.028 1.00 98.44 82 ASN A C 1
ATOM 572 O O . ASN A 1 82 ? 17.655 -0.418 -41.014 1.00 98.44 82 ASN A O 1
ATOM 576 N N . TRP A 1 83 ? 17.266 -0.952 -38.867 1.00 98.69 83 TRP A N 1
ATOM 577 C CA . TRP A 1 83 ? 18.437 -1.807 -38.708 1.00 98.69 83 TRP A CA 1
ATOM 578 C C . TRP A 1 83 ? 17.992 -3.266 -38.695 1.00 98.69 83 TRP A C 1
ATOM 580 O O . TRP A 1 83 ? 17.203 -3.660 -37.837 1.00 98.69 83 TRP A O 1
ATOM 590 N N . THR A 1 84 ? 18.524 -4.078 -39.607 1.00 98.62 84 THR A N 1
ATOM 591 C CA . THR A 1 84 ? 18.247 -5.517 -39.660 1.00 98.62 84 THR A CA 1
ATOM 592 C C . THR A 1 84 ? 19.545 -6.305 -39.695 1.00 98.62 84 THR A C 1
ATOM 594 O O . THR A 1 84 ? 20.244 -6.304 -40.707 1.00 98.62 84 THR A O 1
ATOM 597 N N . ASN A 1 85 ? 19.862 -7.013 -38.616 1.00 98.19 85 ASN A N 1
ATOM 598 C CA . ASN A 1 85 ? 20.947 -7.983 -38.585 1.00 98.19 85 ASN A CA 1
ATOM 599 C C . ASN A 1 85 ? 20.378 -9.407 -38.525 1.00 98.19 85 ASN A C 1
ATOM 601 O O . ASN A 1 85 ? 19.566 -9.742 -37.669 1.00 98.19 85 ASN A O 1
ATOM 605 N N . SER A 1 86 ? 20.788 -10.246 -39.469 1.00 96.44 86 SER A N 1
ATOM 606 C CA . SER A 1 86 ? 20.463 -11.678 -39.528 1.00 96.44 86 SER A CA 1
ATOM 607 C C . SER A 1 86 ? 21.722 -12.525 -39.757 1.00 96.44 86 SER A C 1
ATOM 609 O O . SER A 1 86 ? 21.644 -13.635 -40.288 1.00 96.44 86 SER A O 1
ATOM 611 N N . ALA A 1 87 ? 22.890 -11.966 -39.433 1.00 95.31 87 ALA A N 1
ATOM 612 C CA . ALA A 1 87 ? 24.207 -12.585 -39.534 1.00 95.31 87 ALA A CA 1
ATOM 613 C C . ALA A 1 87 ? 25.132 -12.007 -38.445 1.00 95.31 87 ALA A C 1
ATOM 615 O O . ALA A 1 87 ? 24.628 -11.506 -37.448 1.00 95.31 87 ALA A O 1
ATOM 616 N N . ASP A 1 88 ? 26.454 -12.059 -38.629 1.00 95.44 88 ASP A N 1
ATOM 617 C CA . ASP A 1 88 ? 27.402 -11.660 -37.583 1.00 95.44 88 ASP A CA 1
ATOM 618 C C . ASP A 1 88 ? 27.654 -10.142 -37.606 1.00 95.44 88 ASP A C 1
ATOM 620 O O . ASP A 1 88 ? 28.153 -9.590 -38.598 1.00 95.44 88 ASP A O 1
ATOM 624 N N . PHE A 1 89 ? 27.373 -9.470 -36.491 1.00 97.94 89 PHE A N 1
ATOM 625 C CA . PHE A 1 89 ? 27.737 -8.086 -36.209 1.00 97.94 89 PHE A CA 1
ATOM 626 C C . PHE A 1 89 ? 28.671 -8.000 -34.995 1.00 97.94 89 PHE A C 1
ATOM 628 O O . PHE A 1 89 ? 28.261 -7.983 -33.838 1.00 97.94 89 PHE A O 1
ATOM 635 N N . ALA A 1 90 ? 29.969 -7.863 -35.258 1.00 97.69 90 ALA A N 1
ATOM 636 C CA . ALA A 1 90 ? 30.962 -7.616 -34.220 1.00 97.69 90 ALA A CA 1
ATOM 637 C C . ALA A 1 90 ? 31.056 -6.111 -33.925 1.00 97.69 90 ALA A C 1
ATOM 639 O O . ALA A 1 90 ? 31.857 -5.399 -34.538 1.00 97.69 90 ALA A O 1
ATOM 640 N N . ALA A 1 91 ? 30.249 -5.629 -32.977 1.00 96.00 91 ALA A N 1
ATOM 641 C CA . ALA A 1 91 ? 30.079 -4.198 -32.719 1.00 96.00 91 ALA A CA 1
ATOM 642 C C . ALA A 1 91 ? 31.351 -3.433 -32.325 1.00 96.00 91 ALA A C 1
ATOM 644 O O . ALA A 1 91 ? 31.376 -2.216 -32.495 1.00 96.00 91 ALA A O 1
ATOM 645 N N . GLY A 1 92 ? 32.388 -4.091 -31.793 1.00 97.12 92 GLY A N 1
ATOM 646 C CA . GLY A 1 92 ? 33.605 -3.408 -31.342 1.00 97.12 92 GLY A CA 1
ATOM 647 C C . GLY A 1 92 ? 33.277 -2.270 -30.369 1.00 97.12 92 GLY A C 1
ATOM 648 O O . GLY A 1 92 ? 32.546 -2.479 -29.406 1.00 97.12 92 GLY A O 1
ATOM 649 N N . THR A 1 93 ? 33.781 -1.067 -30.650 1.00 97.44 93 THR A N 1
ATOM 650 C CA . THR A 1 93 ? 33.382 0.180 -29.971 1.00 97.44 93 THR A CA 1
ATOM 651 C C . THR A 1 93 ? 32.559 1.104 -30.876 1.00 97.44 93 THR A C 1
ATOM 653 O O . THR A 1 93 ? 32.701 2.326 -30.813 1.00 97.44 93 THR A O 1
ATOM 656 N N . SER A 1 94 ? 31.786 0.536 -31.803 1.00 98.44 94 SER A N 1
ATOM 657 C CA . SER A 1 94 ? 31.000 1.310 -32.765 1.00 98.44 94 SER A CA 1
ATOM 658 C C . SER A 1 94 ? 29.812 2.030 -32.130 1.00 98.44 94 SER A C 1
ATOM 660 O O . SER A 1 94 ? 29.322 1.680 -31.056 1.00 98.44 94 SER A O 1
ATOM 662 N N . THR A 1 95 ? 29.308 3.026 -32.847 1.00 98.75 95 THR A N 1
ATOM 663 C CA . THR A 1 95 ? 28.098 3.756 -32.474 1.00 98.75 95 THR A CA 1
ATOM 664 C C . THR A 1 95 ? 27.045 3.580 -33.550 1.00 98.75 95 THR A C 1
ATOM 666 O O . THR A 1 95 ? 27.334 3.793 -34.729 1.00 98.75 95 THR A O 1
ATOM 669 N N . VAL A 1 96 ? 25.807 3.288 -33.158 1.00 98.81 96 VAL A N 1
ATOM 670 C CA . VAL A 1 96 ? 24.650 3.270 -34.061 1.00 98.81 96 VAL A CA 1
ATOM 671 C C . VAL A 1 96 ? 23.697 4.403 -33.695 1.00 98.81 96 VAL A C 1
ATOM 673 O O . VAL A 1 96 ? 23.183 4.475 -32.583 1.00 98.81 96 VAL A O 1
ATOM 676 N N . THR A 1 97 ? 23.475 5.324 -34.629 1.00 98.56 97 THR A N 1
ATOM 677 C CA . THR A 1 97 ? 22.602 6.489 -34.457 1.00 98.56 97 THR A CA 1
ATOM 678 C C . THR A 1 97 ? 21.340 6.332 -35.290 1.00 98.56 97 THR A C 1
ATOM 680 O O . THR A 1 97 ? 21.404 6.429 -36.517 1.00 98.56 97 THR A O 1
ATOM 683 N N . PHE A 1 98 ? 20.199 6.174 -34.625 1.00 98.31 98 PHE A N 1
ATOM 684 C CA . PHE A 1 98 ? 18.8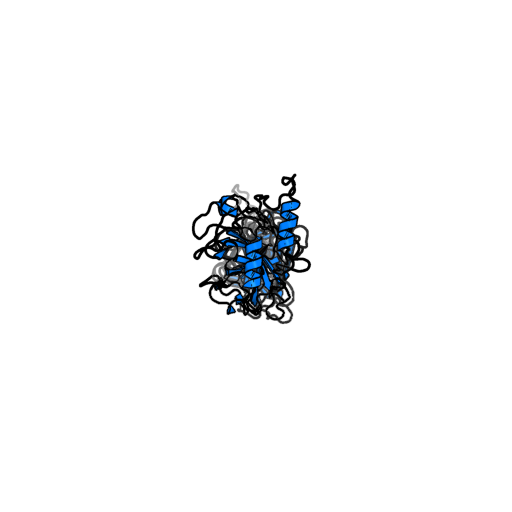86 6.249 -35.255 1.00 98.31 98 PHE A CA 1
ATOM 685 C C . PHE A 1 98 ? 18.447 7.714 -35.323 1.00 98.31 98 PHE A C 1
ATOM 687 O O . PHE A 1 98 ? 18.337 8.388 -34.296 1.00 98.31 98 PHE A O 1
ATOM 694 N N . ASN A 1 99 ? 18.218 8.226 -36.531 1.00 95.56 99 ASN A N 1
ATOM 695 C CA . ASN A 1 99 ? 17.818 9.610 -36.771 1.00 95.56 99 ASN A CA 1
ATOM 696 C C . ASN A 1 99 ? 16.561 9.694 -37.656 1.00 95.56 99 ASN A C 1
ATOM 698 O O . ASN A 1 99 ? 15.889 8.693 -37.909 1.00 95.56 99 ASN A O 1
ATOM 702 N N . GLY A 1 100 ? 16.219 10.906 -38.092 1.00 93.81 100 GLY A N 1
ATOM 703 C CA . GLY A 1 100 ? 15.101 11.149 -39.001 1.00 93.81 100 GLY A CA 1
ATOM 704 C C . GLY A 1 100 ? 13.740 11.261 -38.310 1.00 93.81 100 GLY A C 1
ATOM 705 O O . GLY A 1 100 ? 13.625 11.183 -37.087 1.00 93.81 100 GLY A O 1
ATOM 706 N N . ALA A 1 101 ? 12.710 11.494 -39.126 1.00 92.38 101 ALA A N 1
ATOM 707 C CA . ALA A 1 101 ? 11.350 11.785 -38.669 1.00 92.38 101 ALA A CA 1
ATOM 708 C C . ALA A 1 101 ? 10.414 10.569 -38.668 1.00 92.38 101 ALA A C 1
ATOM 710 O O . ALA A 1 101 ? 9.328 10.657 -38.102 1.00 92.38 101 ALA A O 1
ATOM 711 N N . ALA A 1 102 ? 10.803 9.447 -39.278 1.00 93.81 102 ALA A N 1
ATOM 712 C CA . ALA A 1 102 ? 10.018 8.212 -39.299 1.00 93.81 102 ALA A CA 1
ATOM 713 C C . ALA A 1 102 ? 10.482 7.235 -38.208 1.00 93.81 102 ALA A C 1
ATOM 715 O O . ALA A 1 102 ? 11.647 7.270 -37.804 1.00 93.81 102 ALA A O 1
ATOM 716 N N . ASN A 1 103 ? 9.588 6.342 -37.772 1.00 95.00 103 ASN A N 1
ATOM 717 C CA . ASN A 1 103 ? 9.945 5.241 -36.877 1.00 95.00 103 ASN A CA 1
ATOM 718 C C . ASN A 1 103 ? 11.064 4.389 -37.493 1.00 95.00 103 ASN A C 1
ATOM 720 O O . ASN A 1 103 ? 11.065 4.144 -38.698 1.00 95.00 103 ASN A O 1
ATOM 724 N N . SER A 1 104 ? 11.971 3.903 -36.649 1.00 97.81 104 SER A N 1
ATOM 725 C CA . SER A 1 104 ? 12.915 2.843 -37.017 1.00 97.81 104 SER A CA 1
ATOM 726 C C . SER A 1 104 ? 12.549 1.569 -36.281 1.00 97.81 104 SER A C 1
ATOM 728 O O . SER A 1 104 ? 12.100 1.618 -35.139 1.00 97.81 104 SER A O 1
ATOM 730 N N . THR A 1 105 ? 12.818 0.432 -36.904 1.00 98.38 105 THR A N 1
ATOM 731 C CA . THR A 1 105 ? 12.820 -0.872 -36.244 1.00 98.38 105 THR A CA 1
ATOM 732 C C . THR A 1 105 ? 14.258 -1.368 -36.122 1.00 98.38 105 THR A C 1
ATOM 734 O O . THR A 1 105 ? 15.019 -1.263 -37.086 1.00 98.38 105 THR A O 1
ATOM 737 N N . ALA A 1 106 ? 14.639 -1.901 -34.961 1.00 98.50 106 ALA A N 1
ATOM 738 C CA . ALA A 1 106 ? 15.910 -2.597 -34.769 1.00 98.50 106 ALA A CA 1
ATOM 739 C C . ALA A 1 106 ? 15.677 -4.097 -34.587 1.00 98.50 106 ALA A C 1
ATOM 741 O O . ALA A 1 106 ? 14.960 -4.509 -33.679 1.00 98.50 106 ALA A O 1
ATOM 742 N N . THR A 1 107 ? 16.311 -4.888 -35.451 1.00 98.50 107 THR A N 1
ATOM 743 C CA . THR A 1 107 ? 16.503 -6.334 -35.295 1.00 98.50 107 THR A CA 1
ATOM 744 C C . THR A 1 107 ? 17.996 -6.580 -35.089 1.00 98.50 107 THR A C 1
ATOM 746 O O . THR A 1 107 ? 18.781 -6.405 -36.026 1.00 98.50 107 THR A O 1
ATOM 749 N N . SER A 1 108 ? 18.402 -6.904 -33.865 1.00 97.50 108 SER A N 1
ATOM 750 C CA . SER A 1 108 ? 19.799 -7.103 -33.467 1.00 97.50 108 SER A CA 1
ATOM 751 C C . SER A 1 108 ? 20.379 -8.420 -33.988 1.00 97.50 108 SER A C 1
ATOM 753 O O . SER A 1 108 ? 21.590 -8.524 -34.186 1.00 97.50 108 SER A O 1
ATOM 755 N N . GLY A 1 109 ? 19.531 -9.424 -34.227 1.00 96.69 109 GLY A N 1
ATOM 756 C CA . GLY A 1 109 ? 19.959 -10.771 -34.596 1.00 96.69 109 GLY A CA 1
ATOM 757 C C . GLY A 1 109 ? 20.643 -11.526 -33.451 1.00 96.69 109 GLY A C 1
ATOM 758 O O . GLY A 1 109 ? 21.270 -12.551 -33.701 1.00 96.69 109 GLY A O 1
ATOM 759 N N . GLY A 1 110 ? 20.532 -11.029 -32.213 1.00 95.94 110 GLY A N 1
ATOM 760 C CA . GLY A 1 110 ? 21.209 -11.562 -31.028 1.00 95.94 110 GLY A CA 1
ATOM 761 C C . GLY A 1 110 ? 22.594 -10.964 -30.756 1.00 95.94 110 GLY A C 1
ATOM 762 O O . GLY A 1 110 ? 23.174 -11.260 -29.713 1.00 95.94 110 GLY A O 1
ATOM 763 N N . ASP A 1 111 ? 23.112 -10.113 -31.645 1.00 97.75 111 ASP A N 1
ATOM 764 C CA . ASP A 1 111 ? 24.368 -9.398 -31.422 1.00 97.75 111 ASP A CA 1
ATOM 765 C C . ASP A 1 111 ? 24.148 -8.104 -30.630 1.00 97.75 111 ASP A C 1
ATOM 767 O O . ASP A 1 111 ? 23.152 -7.397 -30.790 1.00 97.75 111 ASP A O 1
ATOM 771 N N . ALA A 1 112 ? 25.118 -7.761 -29.785 1.00 97.44 112 ALA A N 1
ATOM 772 C CA . ALA A 1 112 ? 25.058 -6.544 -28.988 1.00 97.44 112 ALA A CA 1
ATOM 773 C C . ALA A 1 112 ? 25.449 -5.306 -29.805 1.00 97.44 112 ALA A C 1
ATOM 775 O O . ALA A 1 112 ? 26.341 -5.350 -30.649 1.00 97.44 112 ALA A O 1
ATOM 776 N N . PHE A 1 113 ? 24.856 -4.164 -29.473 1.00 98.50 113 PHE A N 1
ATOM 777 C CA . PHE A 1 113 ? 25.363 -2.852 -29.857 1.00 98.50 113 PHE A CA 1
ATOM 778 C C . PHE A 1 113 ? 26.331 -2.339 -28.790 1.00 98.50 113 PHE A C 1
ATOM 780 O O . PHE A 1 113 ? 26.166 -2.617 -27.603 1.00 98.50 113 PHE A O 1
ATOM 787 N N . PHE A 1 114 ? 27.336 -1.556 -29.185 1.00 98.31 114 PHE A N 1
ATOM 788 C CA . PHE A 1 114 ? 28.226 -0.926 -28.210 1.00 98.31 114 PHE A CA 1
ATOM 789 C C . PHE A 1 114 ? 27.629 0.381 -27.670 1.00 98.31 114 PHE A C 1
ATOM 791 O O . PHE A 1 114 ? 27.201 0.419 -26.518 1.00 98.31 114 PHE A O 1
ATOM 798 N N . GLU A 1 115 ? 27.517 1.417 -28.507 1.00 98.56 115 GLU A N 1
ATOM 799 C CA . GLU A 1 115 ? 26.837 2.679 -28.180 1.00 98.56 115 GLU A CA 1
ATOM 800 C C . GLU A 1 115 ? 25.642 2.901 -29.120 1.00 98.56 115 GLU A C 1
ATOM 802 O O . GLU A 1 115 ? 25.737 2.689 -30.333 1.00 98.56 115 GLU A O 1
ATOM 807 N N . VAL A 1 116 ? 24.518 3.372 -28.577 1.00 98.62 116 VAL A N 1
ATOM 808 C CA . VAL A 1 116 ? 23.305 3.684 -29.345 1.00 98.62 116 VAL A CA 1
ATOM 809 C C . VAL A 1 116 ? 22.892 5.127 -29.098 1.00 98.62 116 VAL A C 1
ATOM 811 O O . VAL A 1 116 ? 22.830 5.586 -27.959 1.00 98.62 116 VAL A O 1
ATOM 814 N N . LYS A 1 117 ? 22.584 5.860 -30.168 1.00 98.38 117 LYS A N 1
ATOM 815 C CA . LYS A 1 117 ? 22.167 7.265 -30.118 1.00 98.38 117 LYS A CA 1
ATOM 816 C C . LYS A 1 117 ? 20.784 7.446 -30.730 1.00 98.38 117 LYS A C 1
ATOM 818 O O . LYS A 1 117 ? 20.582 7.209 -31.918 1.00 98.38 117 LYS A O 1
ATOM 823 N N . MET A 1 118 ? 19.860 7.946 -29.922 1.00 97.69 118 MET A N 1
ATOM 824 C CA . MET A 1 118 ? 18.517 8.356 -30.313 1.00 97.69 118 MET A CA 1
ATOM 825 C C . MET A 1 118 ? 18.531 9.840 -30.684 1.00 97.69 118 MET A C 1
ATOM 827 O O . MET A 1 118 ? 18.635 10.711 -29.819 1.00 97.69 118 MET A O 1
ATOM 831 N N . SER A 1 119 ? 18.497 10.114 -31.989 1.00 96.12 119 SER A N 1
ATOM 832 C CA . SER A 1 119 ? 18.470 11.461 -32.583 1.00 96.12 119 SER A CA 1
ATOM 833 C C . SER A 1 119 ? 17.284 11.630 -33.542 1.00 96.12 119 SER A C 1
ATOM 835 O O . SER A 1 119 ? 17.410 12.276 -34.588 1.00 96.12 119 SER A O 1
ATOM 837 N N . LYS A 1 120 ? 16.152 10.983 -33.252 1.00 93.06 120 LYS A N 1
ATOM 838 C CA . LYS A 1 120 ? 14.921 11.143 -34.035 1.00 93.06 120 LYS A CA 1
ATOM 839 C C . LYS A 1 120 ? 14.271 12.490 -33.737 1.00 93.06 120 LYS A C 1
ATOM 841 O O . LYS A 1 120 ? 14.580 13.121 -32.732 1.00 93.06 120 LYS A O 1
ATOM 846 N N . THR A 1 121 ? 13.391 12.960 -34.616 1.00 87.69 121 THR A N 1
ATOM 847 C CA . THR A 1 121 ? 12.781 14.298 -34.474 1.00 87.69 121 THR A CA 1
ATOM 848 C C . THR A 1 121 ? 11.310 14.293 -34.074 1.00 87.69 121 THR A C 1
ATOM 850 O O . THR A 1 121 ? 10.791 15.356 -33.752 1.00 87.69 121 THR A O 1
ATOM 853 N N . SER A 1 122 ? 10.623 13.152 -34.163 1.00 80.75 122 SER A N 1
ATOM 854 C CA . SER A 1 122 ? 9.170 13.060 -33.915 1.00 80.75 122 SER A CA 1
ATOM 855 C C . SER A 1 122 ? 8.649 11.632 -33.702 1.00 80.75 122 SER A C 1
ATOM 857 O O . SER A 1 122 ? 7.446 11.407 -33.759 1.00 80.75 122 SER A O 1
ATOM 859 N N . THR A 1 123 ? 9.533 10.641 -33.635 1.00 89.62 123 THR A N 1
ATOM 860 C CA . THR A 1 123 ? 9.198 9.216 -33.768 1.00 89.62 123 THR A CA 1
ATOM 861 C C . THR A 1 123 ? 10.190 8.355 -33.005 1.00 89.62 123 THR A C 1
ATOM 863 O O . THR A 1 123 ? 11.233 8.833 -32.555 1.00 89.62 123 THR A O 1
ATOM 866 N N . ASP A 1 124 ? 9.886 7.063 -32.915 1.00 95.62 124 ASP A N 1
ATOM 867 C CA . ASP A 1 124 ? 10.512 6.157 -31.962 1.00 95.62 124 ASP A CA 1
ATOM 868 C C . ASP A 1 124 ? 11.379 5.079 -32.624 1.00 95.62 124 ASP A C 1
ATOM 870 O O . ASP A 1 124 ? 11.349 4.849 -33.841 1.00 95.62 124 ASP A O 1
ATOM 874 N N . LEU A 1 125 ? 12.177 4.405 -31.795 1.00 98.00 125 LEU A N 1
ATOM 875 C CA . LEU A 1 125 ? 12.810 3.132 -32.126 1.00 98.00 125 LEU A CA 1
ATOM 876 C C . LEU A 1 125 ? 11.968 1.987 -31.565 1.00 98.00 125 LEU A C 1
ATOM 878 O O . LEU A 1 125 ? 11.760 1.913 -30.358 1.00 98.00 125 LEU A O 1
ATOM 882 N N . LEU A 1 126 ? 11.527 1.073 -32.421 1.00 98.25 126 LEU A N 1
ATOM 883 C CA . LEU A 1 126 ? 10.798 -0.131 -32.037 1.00 98.25 126 LEU A CA 1
ATOM 884 C C . LEU A 1 126 ? 11.761 -1.321 -32.038 1.00 98.25 126 LEU A C 1
ATOM 886 O O . LEU A 1 126 ? 12.486 -1.534 -33.013 1.00 98.25 126 LEU A O 1
ATOM 890 N N . LEU A 1 127 ? 11.761 -2.111 -30.966 1.00 98.56 127 LEU A N 1
ATOM 891 C CA . LEU A 1 127 ? 12.525 -3.356 -30.927 1.00 98.56 127 LEU A CA 1
ATOM 892 C C . LEU A 1 127 ? 11.735 -4.495 -31.574 1.00 98.56 127 LEU A C 1
ATOM 894 O O . LEU A 1 127 ? 10.609 -4.785 -31.162 1.00 98.56 127 LEU A O 1
ATOM 898 N N . ALA A 1 128 ? 12.340 -5.155 -32.561 1.00 98.44 128 ALA A N 1
ATOM 899 C CA . ALA A 1 128 ? 11.792 -6.358 -33.189 1.00 98.44 128 ALA A CA 1
ATOM 900 C C . ALA A 1 128 ? 12.295 -7.661 -32.550 1.00 98.44 128 ALA A C 1
ATOM 902 O O . ALA A 1 128 ? 11.689 -8.708 -32.762 1.00 98.44 128 ALA A O 1
ATOM 903 N N . ASP A 1 129 ? 13.378 -7.600 -31.779 1.00 98.56 129 ASP A N 1
ATOM 904 C CA . ASP A 1 129 ? 13.943 -8.691 -30.992 1.00 98.56 129 ASP A CA 1
ATOM 905 C C . ASP A 1 129 ? 14.627 -8.143 -29.727 1.00 98.56 129 ASP A C 1
ATOM 907 O O . ASP A 1 129 ? 14.667 -6.932 -29.489 1.00 98.56 129 ASP A O 1
ATOM 911 N N . ALA A 1 130 ? 15.118 -9.039 -28.865 1.00 98.38 130 ALA A N 1
ATOM 912 C CA . ALA A 1 130 ? 15.913 -8.623 -27.714 1.00 98.38 130 ALA A CA 1
ATOM 913 C C . ALA A 1 130 ? 17.197 -7.922 -28.182 1.00 98.38 130 ALA A C 1
ATOM 915 O O . ALA A 1 130 ? 17.833 -8.345 -29.149 1.00 98.38 130 ALA A O 1
ATOM 916 N N . MET A 1 131 ? 17.577 -6.856 -27.484 1.00 98.44 131 MET A N 1
ATOM 917 C CA . MET A 1 131 ? 18.701 -6.005 -27.853 1.00 98.44 131 MET A CA 1
ATOM 918 C C . MET A 1 131 ? 19.593 -5.763 -26.640 1.00 98.44 131 MET A C 1
ATOM 920 O O . MET A 1 131 ? 19.112 -5.364 -25.580 1.00 98.44 131 MET A O 1
ATOM 924 N N . ASP A 1 132 ? 20.899 -5.930 -26.822 1.00 98.38 132 ASP A N 1
ATOM 925 C CA . ASP A 1 132 ? 21.893 -5.650 -25.790 1.00 98.38 132 ASP A CA 1
ATOM 926 C C . ASP A 1 132 ? 22.683 -4.379 -26.138 1.00 98.38 132 ASP A C 1
ATOM 928 O O . ASP A 1 132 ? 23.049 -4.156 -27.295 1.00 98.38 132 ASP A O 1
ATOM 932 N N . VAL A 1 133 ? 22.961 -3.544 -25.134 1.00 98.62 133 VAL A N 1
ATOM 933 C CA . VAL A 1 133 ? 23.797 -2.339 -25.233 1.00 98.62 133 VAL A CA 1
ATOM 934 C C . VAL A 1 133 ? 24.939 -2.448 -24.227 1.00 98.62 133 VAL A C 1
ATOM 936 O O . VAL A 1 133 ? 24.727 -2.505 -23.012 1.00 98.62 133 VAL A O 1
ATOM 939 N N . LEU A 1 134 ? 26.170 -2.501 -24.733 1.00 97.38 134 LEU A N 1
ATOM 940 C CA . LEU A 1 134 ? 2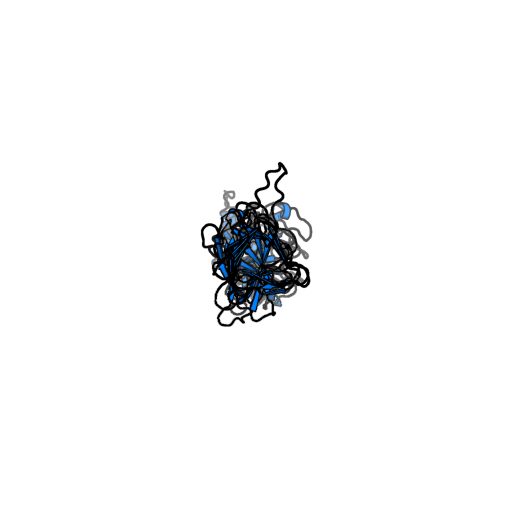7.349 -2.756 -23.906 1.00 97.38 134 LEU A CA 1
ATOM 941 C C . LEU A 1 134 ? 27.817 -1.518 -23.136 1.00 97.38 134 LEU A C 1
ATOM 943 O O . LEU A 1 134 ? 28.248 -1.675 -21.995 1.00 97.38 134 LEU A O 1
ATOM 947 N N . ASP A 1 135 ? 27.729 -0.327 -23.737 1.00 97.31 135 ASP A N 1
ATOM 948 C CA . ASP A 1 135 ? 28.233 0.922 -23.158 1.00 97.31 135 ASP A CA 1
ATOM 949 C C . ASP A 1 135 ? 27.116 1.912 -22.824 1.00 97.31 135 ASP A C 1
ATOM 951 O O . ASP A 1 135 ? 26.738 2.022 -21.665 1.00 97.31 135 ASP A O 1
ATOM 955 N N . THR A 1 136 ? 26.547 2.630 -23.795 1.00 98.12 136 THR A N 1
ATOM 956 C CA . THR A 1 136 ? 25.574 3.682 -23.464 1.00 98.12 136 THR A CA 1
ATOM 957 C C . THR A 1 136 ? 24.462 3.821 -24.499 1.00 98.12 136 THR A C 1
ATOM 959 O O . THR A 1 136 ? 24.712 3.866 -25.704 1.00 98.12 136 THR A O 1
ATOM 962 N N . LEU A 1 137 ? 23.221 3.955 -24.019 1.00 98.69 137 LEU A N 1
ATOM 963 C CA . LEU A 1 137 ? 22.100 4.501 -24.786 1.00 98.69 137 LEU A CA 1
ATOM 964 C C . LEU A 1 137 ? 21.968 6.002 -24.500 1.00 98.69 137 LEU A C 1
ATOM 966 O O . LEU A 1 137 ? 21.736 6.413 -23.363 1.00 98.69 137 LEU A O 1
ATOM 970 N N . HIS A 1 138 ? 22.068 6.828 -25.535 1.00 98.44 138 HIS A N 1
ATOM 971 C CA . HIS A 1 138 ? 21.914 8.276 -25.437 1.00 98.44 138 HIS A CA 1
ATOM 972 C C . HIS A 1 138 ? 20.608 8.744 -26.068 1.00 98.44 138 HIS A C 1
ATOM 974 O O . HIS A 1 138 ? 20.383 8.517 -27.255 1.00 98.44 138 HIS A O 1
ATOM 980 N N . PHE A 1 139 ? 19.817 9.515 -25.328 1.00 98.00 139 PHE A N 1
ATOM 981 C CA . PHE A 1 139 ? 18.777 10.365 -25.899 1.00 98.00 139 PHE A CA 1
ATOM 982 C C . PHE A 1 139 ? 19.352 11.753 -26.182 1.00 98.00 139 PHE A C 1
ATOM 984 O O . PHE A 1 139 ? 19.709 12.489 -25.263 1.00 98.00 139 PHE A O 1
ATOM 991 N N . LEU A 1 140 ? 19.487 12.097 -27.463 1.00 95.75 140 LEU A N 1
ATOM 992 C CA . LEU A 1 140 ? 20.106 13.348 -27.916 1.00 95.75 140 LEU A CA 1
ATOM 993 C C . LEU A 1 140 ? 19.084 14.384 -28.393 1.00 95.75 140 LEU A C 1
ATOM 995 O O . LEU A 1 140 ? 19.415 15.562 -28.501 1.00 95.75 140 LEU A O 1
ATOM 999 N N . SER A 1 141 ? 17.864 13.951 -28.705 1.00 91.81 141 SER A N 1
ATOM 1000 C CA . SER A 1 141 ? 16.760 14.797 -29.163 1.00 91.81 141 SER A CA 1
ATOM 1001 C C . SER A 1 141 ? 15.519 14.581 -28.300 1.00 91.81 141 SER A C 1
ATOM 1003 O O . SER A 1 141 ? 15.344 13.515 -27.711 1.00 91.81 141 SER A O 1
ATOM 1005 N N . ASN A 1 142 ? 14.693 15.621 -28.196 1.00 90.88 142 ASN A N 1
ATOM 1006 C CA . ASN A 1 142 ? 13.403 15.586 -27.505 1.00 90.88 142 ASN A CA 1
ATOM 1007 C C . ASN A 1 142 ? 12.418 14.660 -28.217 1.00 90.88 142 ASN A C 1
ATOM 1009 O O . ASN A 1 142 ? 12.574 14.412 -29.410 1.00 90.88 142 ASN A O 1
ATOM 1013 N N . ASP A 1 143 ? 11.404 14.204 -27.485 1.00 91.56 143 ASP A N 1
ATOM 1014 C CA . ASP A 1 143 ? 10.332 13.354 -28.020 1.00 91.56 143 ASP A CA 1
ATOM 1015 C C . ASP A 1 143 ? 10.865 12.096 -28.734 1.00 91.56 143 ASP A C 1
ATOM 1017 O O . ASP A 1 143 ? 10.697 11.897 -29.935 1.00 91.56 143 ASP A O 1
ATOM 1021 N N . ASN A 1 144 ? 11.654 11.298 -28.009 1.00 94.50 144 ASN A N 1
ATOM 1022 C CA . ASN A 1 144 ? 12.277 10.073 -28.519 1.00 94.50 144 ASN A CA 1
ATOM 1023 C C . ASN A 1 144 ? 12.013 8.934 -27.541 1.00 94.50 144 ASN A C 1
ATOM 1025 O O . ASN A 1 144 ? 12.469 9.003 -26.395 1.00 94.50 144 ASN A O 1
ATOM 1029 N N . LYS A 1 145 ? 11.361 7.861 -27.992 1.00 97.50 145 LYS A N 1
ATOM 1030 C CA . LYS A 1 145 ? 11.234 6.628 -27.215 1.00 97.50 145 LYS A CA 1
ATOM 1031 C C . LYS A 1 145 ? 12.002 5.463 -27.818 1.00 97.50 145 LYS A C 1
ATOM 1033 O O . LYS A 1 145 ? 12.225 5.382 -29.027 1.00 97.50 145 LYS A O 1
ATOM 1038 N N . VAL A 1 146 ? 12.357 4.521 -26.950 1.00 98.50 146 VAL A N 1
ATOM 1039 C CA . VAL A 1 146 ? 12.639 3.135 -27.345 1.00 98.50 146 VAL A CA 1
ATOM 1040 C C . VAL A 1 146 ? 11.468 2.281 -26.871 1.00 98.50 146 VAL A C 1
ATOM 1042 O O . VAL A 1 146 ? 11.180 2.256 -25.680 1.00 98.50 146 VAL A O 1
ATOM 1045 N N . VAL A 1 147 ? 10.768 1.615 -27.783 1.00 98.50 147 VAL A N 1
ATOM 1046 C CA . VAL A 1 147 ? 9.548 0.850 -27.501 1.00 98.50 147 VAL A CA 1
ATOM 1047 C C . VAL A 1 147 ? 9.874 -0.637 -27.482 1.00 98.50 147 VAL A C 1
ATOM 1049 O O . VAL A 1 147 ? 10.278 -1.209 -28.496 1.00 98.50 147 VAL A O 1
ATOM 1052 N N . LEU A 1 148 ? 9.687 -1.264 -26.319 1.00 98.56 148 LEU A N 1
ATOM 1053 C CA . LEU A 1 148 ? 10.102 -2.646 -26.079 1.00 98.56 148 LEU A CA 1
ATOM 1054 C C . LEU A 1 148 ? 9.107 -3.679 -26.603 1.00 98.56 148 LEU A C 1
ATOM 1056 O O . LEU A 1 148 ? 9.509 -4.722 -27.112 1.00 98.56 148 LEU A O 1
ATOM 1060 N N . THR A 1 149 ? 7.804 -3.408 -26.486 1.00 95.75 149 THR A N 1
ATOM 1061 C CA . THR A 1 149 ? 6.733 -4.399 -26.700 1.00 95.75 149 THR A CA 1
ATOM 1062 C C . THR A 1 149 ? 6.969 -5.666 -25.856 1.00 95.75 149 THR A C 1
ATOM 1064 O O . THR A 1 149 ? 6.802 -5.620 -24.639 1.00 95.75 149 THR A O 1
ATOM 1067 N N . SER A 1 150 ? 7.394 -6.779 -26.455 1.00 97.56 150 SER A N 1
ATOM 1068 C CA . SER A 1 150 ? 7.732 -8.040 -25.786 1.00 97.56 150 SER A CA 1
ATOM 1069 C C . SER A 1 150 ? 9.235 -8.300 -25.635 1.00 97.56 150 SER A C 1
ATOM 1071 O O . SER A 1 150 ? 9.619 -9.363 -25.150 1.00 97.56 150 SER A O 1
ATOM 1073 N N . HIS A 1 151 ? 10.090 -7.371 -26.058 1.00 98.62 151 HIS A N 1
ATOM 1074 C CA . HIS A 1 151 ? 11.529 -7.586 -26.177 1.00 98.62 151 HIS A CA 1
ATOM 1075 C C . HIS A 1 151 ? 12.317 -6.892 -25.070 1.00 98.62 151 HIS A C 1
ATOM 1077 O O . HIS A 1 151 ? 12.045 -5.750 -24.713 1.00 98.62 151 HIS A O 1
ATOM 1083 N N . ASN A 1 152 ? 13.318 -7.582 -24.529 1.00 98.69 152 ASN A N 1
ATOM 1084 C CA . ASN A 1 152 ? 14.176 -7.004 -23.501 1.00 98.69 152 ASN A CA 1
ATOM 1085 C C . ASN A 1 152 ? 15.238 -6.094 -24.120 1.00 98.69 152 ASN A C 1
ATOM 1087 O O . ASN A 1 152 ? 15.831 -6.439 -25.142 1.00 98.69 152 ASN A O 1
ATOM 1091 N N . LEU A 1 153 ? 15.512 -4.981 -23.443 1.00 98.81 153 LEU A N 1
ATOM 1092 C CA . LEU A 1 153 ? 16.676 -4.136 -23.685 1.00 98.81 153 LEU A CA 1
ATOM 1093 C C . LEU A 1 153 ? 17.652 -4.314 -22.521 1.00 98.81 153 LEU A C 1
ATOM 1095 O O . LEU A 1 153 ? 17.369 -3.861 -21.409 1.00 98.81 153 LEU A O 1
ATOM 1099 N N . THR A 1 154 ? 18.781 -4.981 -22.751 1.00 98.69 154 THR A N 1
ATOM 1100 C CA . THR A 1 154 ? 19.745 -5.311 -21.693 1.00 98.69 154 THR A CA 1
ATOM 1101 C C . THR A 1 154 ? 20.963 -4.401 -21.745 1.00 98.69 154 THR A C 1
ATOM 1103 O O . THR A 1 154 ? 21.619 -4.264 -22.771 1.00 98.69 154 THR A O 1
ATOM 1106 N N . PHE A 1 155 ? 21.325 -3.838 -20.601 1.00 98.62 155 PHE A N 1
ATOM 1107 C CA . PHE A 1 155 ? 22.562 -3.104 -20.389 1.00 98.62 155 PHE A CA 1
ATOM 1108 C C . PHE A 1 155 ? 23.577 -3.992 -19.673 1.00 98.62 155 PHE A C 1
ATOM 1110 O O . PHE A 1 155 ? 23.276 -4.579 -18.627 1.00 98.62 155 PHE A O 1
ATOM 1117 N N . GLY A 1 156 ? 24.796 -4.065 -20.214 1.00 93.56 156 GLY A N 1
ATOM 1118 C CA . GLY A 1 156 ? 25.910 -4.789 -19.596 1.00 93.56 156 GLY A CA 1
ATOM 1119 C C . GLY A 1 156 ? 26.355 -4.187 -18.254 1.00 93.56 156 GLY A C 1
ATOM 1120 O O . GLY A 1 156 ? 25.802 -3.200 -17.768 1.00 93.56 156 GLY A O 1
ATOM 1121 N N . THR A 1 157 ? 27.401 -4.741 -17.633 1.00 94.12 157 THR A N 1
ATOM 1122 C CA . THR A 1 157 ? 27.895 -4.282 -16.315 1.00 94.12 157 THR A CA 1
ATOM 1123 C C . THR A 1 157 ? 28.298 -2.804 -16.294 1.00 94.12 157 THR A C 1
ATOM 1125 O O . THR A 1 157 ? 28.012 -2.115 -15.317 1.00 94.12 157 THR A O 1
ATOM 1128 N N . VAL A 1 158 ? 28.889 -2.301 -17.378 1.00 93.31 158 VAL A N 1
ATOM 1129 C CA . VAL A 1 158 ? 29.249 -0.878 -17.537 1.00 93.31 158 VAL A CA 1
ATOM 1130 C C . VAL A 1 158 ? 28.154 -0.050 -18.222 1.00 93.31 158 VAL A C 1
ATOM 1132 O O . VAL A 1 158 ? 28.253 1.170 -18.247 1.00 93.31 158 VAL A O 1
ATOM 1135 N N . GLY A 1 159 ? 27.106 -0.718 -18.719 1.00 94.75 159 GLY A N 1
ATOM 1136 C CA . GLY A 1 159 ? 26.027 -0.143 -19.511 1.00 94.75 159 GLY A CA 1
ATOM 1137 C C . GLY A 1 159 ? 25.267 0.984 -18.800 1.00 94.75 159 GLY A C 1
ATOM 1138 O O . GLY A 1 159 ? 24.853 0.815 -17.649 1.00 94.75 159 GLY A O 1
ATOM 1139 N N . GLY A 1 160 ? 25.037 2.104 -19.485 1.00 97.00 160 GLY A N 1
ATOM 1140 C CA . GLY A 1 160 ? 24.347 3.290 -18.976 1.00 97.00 160 GLY A CA 1
ATOM 1141 C C . GLY A 1 160 ? 23.273 3.847 -19.915 1.00 97.00 160 GLY A C 1
ATOM 1142 O O . GLY A 1 160 ? 23.192 3.502 -21.095 1.00 97.00 160 GLY A O 1
ATOM 1143 N N . ILE A 1 161 ? 22.447 4.753 -19.385 1.00 98.62 161 ILE A N 1
ATOM 1144 C CA . ILE A 1 161 ? 21.461 5.520 -20.156 1.00 98.62 161 ILE A CA 1
ATOM 1145 C C . ILE A 1 161 ? 21.638 6.998 -19.821 1.00 98.62 161 ILE A C 1
ATOM 1147 O O . ILE A 1 161 ? 21.627 7.374 -18.650 1.00 98.62 161 ILE A O 1
ATOM 1151 N N . LEU A 1 162 ? 21.785 7.843 -20.840 1.00 98.31 162 LEU A N 1
ATOM 1152 C CA . LEU A 1 162 ? 22.005 9.280 -20.687 1.00 98.31 162 LEU A CA 1
ATOM 1153 C C . LEU A 1 162 ? 20.987 10.094 -21.489 1.00 98.31 162 LEU A C 1
ATOM 1155 O O . LEU A 1 162 ? 20.475 9.654 -22.516 1.00 98.31 162 LEU A O 1
ATOM 1159 N N . GLY A 1 163 ? 20.713 11.313 -21.021 1.00 97.75 163 GLY A N 1
ATOM 1160 C CA . GLY A 1 163 ? 19.821 12.257 -21.702 1.00 97.75 163 GLY A CA 1
ATOM 1161 C C . GLY A 1 163 ? 18.327 11.954 -21.560 1.00 97.75 163 GLY A C 1
ATOM 1162 O O . GLY A 1 163 ? 17.519 12.610 -22.210 1.00 97.75 163 GLY A O 1
ATOM 1163 N N . TYR A 1 164 ? 17.938 10.996 -20.715 1.00 97.50 164 TYR A N 1
ATOM 1164 C CA . TYR A 1 164 ? 16.533 10.667 -20.480 1.00 97.50 164 TYR A CA 1
ATOM 1165 C C . TYR A 1 164 ? 15.758 11.807 -19.781 1.00 97.50 164 TYR A C 1
ATOM 1167 O O . TYR A 1 164 ? 16.341 12.737 -19.217 1.00 97.50 164 TYR A O 1
ATOM 1175 N N . GLY A 1 165 ? 14.430 11.754 -19.831 1.00 95.56 165 GLY A N 1
ATOM 1176 C CA . GLY A 1 165 ? 13.511 12.716 -19.221 1.00 95.56 165 GLY A CA 1
ATOM 1177 C C . GLY A 1 165 ? 12.056 12.432 -19.601 1.00 95.56 165 GLY A C 1
ATOM 1178 O O . GLY A 1 165 ? 11.778 11.438 -20.264 1.00 95.56 165 GLY A O 1
ATOM 1179 N N . ASN A 1 166 ? 11.136 13.325 -19.228 1.00 94.00 166 ASN A N 1
ATOM 1180 C CA . ASN A 1 166 ? 9.686 13.123 -19.396 1.00 94.00 166 ASN A CA 1
ATOM 1181 C C . ASN A 1 166 ? 9.250 12.874 -20.852 1.00 94.00 166 ASN A C 1
ATOM 1183 O O . ASN A 1 166 ? 8.222 12.261 -21.095 1.00 94.00 166 ASN A O 1
ATOM 1187 N N . ASP A 1 167 ? 10.026 13.330 -21.832 1.00 93.94 167 ASP A N 1
ATOM 1188 C CA . ASP A 1 167 ? 9.784 13.146 -23.263 1.00 93.94 167 ASP A CA 1
ATOM 1189 C C . ASP A 1 167 ? 10.817 12.215 -23.932 1.00 93.94 167 ASP A C 1
ATOM 1191 O O . ASP A 1 167 ? 10.714 11.936 -25.125 1.00 93.94 167 ASP A O 1
ATOM 1195 N N . ARG A 1 168 ? 11.782 11.681 -23.175 1.00 96.38 168 ARG A N 1
ATOM 1196 C CA . ARG A 1 168 ? 12.914 10.883 -23.670 1.00 96.38 168 ARG A CA 1
ATOM 1197 C C . ARG A 1 168 ? 13.132 9.667 -22.771 1.00 96.38 168 ARG A C 1
ATOM 1199 O O . ARG A 1 168 ? 13.808 9.777 -21.749 1.00 96.38 168 ARG A O 1
ATOM 1206 N N . PH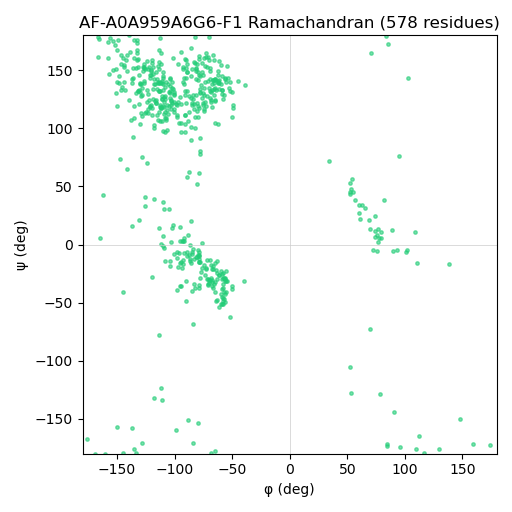E A 1 169 ? 12.531 8.528 -23.095 1.00 98.38 169 PHE A N 1
ATOM 1207 C CA . PHE A 1 169 ? 12.518 7.370 -22.194 1.00 98.38 169 PHE A CA 1
ATOM 1208 C C . PHE A 1 169 ? 12.202 6.058 -22.924 1.00 98.38 169 PHE A C 1
ATOM 1210 O O . PHE A 1 169 ? 12.027 6.031 -24.139 1.00 98.38 169 PHE A O 1
ATOM 1217 N N . ILE A 1 170 ? 12.165 4.949 -22.192 1.00 98.81 170 ILE A N 1
ATOM 1218 C CA . ILE A 1 170 ? 11.896 3.615 -22.729 1.00 98.81 170 ILE A CA 1
ATOM 1219 C C . ILE A 1 170 ? 10.446 3.218 -22.416 1.00 98.81 170 ILE A C 1
ATOM 1221 O O . ILE A 1 170 ? 10.052 3.158 -21.254 1.00 98.81 170 ILE A O 1
ATOM 1225 N N . VAL A 1 171 ? 9.646 2.928 -23.441 1.00 98.62 171 VAL A N 1
ATOM 1226 C CA . VAL A 1 171 ? 8.264 2.455 -23.280 1.00 98.62 171 VAL A CA 1
ATOM 1227 C C . VAL A 1 171 ? 8.288 0.950 -23.017 1.00 98.62 171 VAL A C 1
ATOM 1229 O O . VAL A 1 171 ? 8.596 0.150 -23.906 1.00 98.62 171 VAL A O 1
ATOM 1232 N N . ALA A 1 172 ? 7.961 0.579 -21.783 1.00 98.38 172 ALA A N 1
ATOM 1233 C CA . ALA A 1 172 ? 8.039 -0.767 -21.228 1.00 98.38 172 ALA A CA 1
ATOM 1234 C C . ALA A 1 172 ? 6.690 -1.217 -20.629 1.00 98.38 172 ALA A C 1
ATOM 1236 O O . ALA A 1 172 ? 6.672 -1.825 -19.565 1.00 98.38 172 ALA A O 1
ATOM 1237 N N . GLY A 1 173 ? 5.568 -0.906 -21.295 1.00 97.12 173 GLY A N 1
ATOM 1238 C CA . GLY A 1 173 ? 4.218 -1.346 -20.893 1.00 97.12 173 GLY A CA 1
ATOM 1239 C C . GLY A 1 173 ? 3.870 -2.798 -21.223 1.00 97.12 173 GLY A C 1
ATOM 1240 O O . GLY A 1 173 ? 2.997 -3.392 -20.596 1.00 97.12 173 GLY A O 1
ATOM 1241 N N . GLY A 1 174 ? 4.543 -3.375 -22.225 1.00 96.88 174 GLY A N 1
ATOM 1242 C CA . GLY A 1 174 ? 4.359 -4.772 -22.625 1.00 96.88 174 GLY A CA 1
ATOM 1243 C C . GLY A 1 174 ? 5.105 -5.747 -21.710 1.00 96.88 174 GLY A C 1
ATOM 1244 O O . GLY A 1 174 ? 5.364 -5.453 -20.550 1.00 96.88 174 GLY A O 1
ATOM 1245 N N . THR A 1 175 ? 5.475 -6.927 -22.213 1.00 97.19 175 THR A N 1
ATOM 1246 C CA . THR A 1 175 ? 6.234 -7.921 -21.427 1.00 97.19 175 THR A CA 1
ATOM 1247 C C . THR A 1 175 ? 7.749 -7.722 -21.488 1.00 97.19 175 THR A C 1
ATOM 1249 O O . THR A 1 175 ? 8.469 -8.342 -20.708 1.00 97.19 175 THR A O 1
ATOM 1252 N N . GLY A 1 176 ? 8.243 -6.884 -22.405 1.00 98.50 176 GLY A N 1
ATOM 1253 C CA . GLY A 1 176 ? 9.658 -6.540 -22.518 1.00 98.50 176 GLY A CA 1
ATOM 1254 C C . GLY A 1 176 ? 10.130 -5.661 -21.360 1.00 98.50 176 GLY A C 1
ATOM 1255 O O . GLY A 1 176 ? 9.414 -4.766 -20.912 1.00 98.50 176 GLY A O 1
ATOM 1256 N N . GLN A 1 177 ? 11.345 -5.913 -20.879 1.00 98.75 177 GLN A N 1
ATOM 1257 C CA . GLN A 1 177 ? 11.932 -5.239 -19.723 1.00 98.75 177 GLN A CA 1
ATOM 1258 C C . GLN A 1 177 ? 13.228 -4.517 -20.085 1.00 98.75 177 GLN A C 1
ATOM 1260 O O . GLN A 1 177 ? 14.019 -4.983 -20.909 1.00 98.75 177 GLN A O 1
ATOM 1265 N N . VAL A 1 178 ? 13.499 -3.420 -19.382 1.00 98.94 178 VAL A N 1
ATOM 1266 C CA . VAL A 1 178 ? 14.848 -2.855 -19.311 1.00 98.94 178 VAL A CA 1
ATOM 1267 C C . VAL A 1 178 ? 15.630 -3.653 -18.279 1.00 98.94 178 VAL A C 1
ATOM 1269 O O . VAL A 1 178 ? 15.220 -3.719 -17.122 1.00 98.94 178 VAL A O 1
ATOM 1272 N N . ARG A 1 179 ? 16.747 -4.263 -18.674 1.00 98.75 179 ARG A N 1
ATOM 1273 C CA . ARG A 1 179 ? 17.566 -5.111 -17.800 1.00 98.75 179 ARG A CA 1
ATOM 1274 C C . ARG A 1 179 ? 18.930 -4.484 -17.563 1.00 98.75 179 ARG A C 1
ATOM 1276 O O . ARG A 1 179 ? 19.539 -3.983 -18.500 1.00 98.75 179 ARG A O 1
ATOM 1283 N N . LYS A 1 180 ? 19.442 -4.547 -16.337 1.00 98.62 180 LYS A N 1
ATOM 1284 C CA . LYS A 1 180 ? 20.796 -4.101 -15.992 1.00 98.62 180 LYS A CA 1
ATOM 1285 C C . LYS A 1 180 ? 21.577 -5.242 -15.367 1.00 98.62 180 LYS A C 1
ATOM 1287 O O . LYS A 1 180 ? 21.269 -5.651 -14.253 1.00 98.62 180 LYS A O 1
ATOM 1292 N N . ALA A 1 181 ? 22.603 -5.720 -16.066 1.00 98.06 181 ALA A N 1
ATOM 1293 C CA . ALA A 1 181 ? 23.505 -6.742 -15.555 1.00 98.06 181 ALA A CA 1
ATOM 1294 C C . ALA A 1 181 ? 24.492 -6.169 -14.533 1.00 98.06 181 ALA A C 1
ATOM 1296 O O . ALA A 1 181 ? 24.917 -5.014 -14.638 1.00 98.06 181 ALA A O 1
ATOM 1297 N N . GLY A 1 182 ? 24.894 -6.988 -13.562 1.00 96.75 182 GLY A N 1
ATOM 1298 C CA . GLY A 1 182 ? 25.941 -6.633 -12.606 1.00 96.75 182 GLY A CA 1
ATOM 1299 C C . GLY A 1 182 ? 25.587 -5.436 -11.718 1.00 96.75 182 GLY A C 1
ATOM 1300 O O . GLY A 1 182 ? 26.464 -4.629 -11.407 1.00 96.75 182 GLY A O 1
ATOM 1301 N N . LEU A 1 183 ? 24.313 -5.278 -11.353 1.00 97.75 183 LEU A N 1
ATOM 1302 C CA . LEU A 1 183 ? 23.866 -4.209 -10.471 1.00 97.75 183 LEU A CA 1
ATOM 1303 C C . LEU A 1 183 ? 24.278 -4.518 -9.025 1.00 97.75 183 LEU A C 1
ATOM 1305 O O . LEU A 1 183 ? 23.843 -5.506 -8.438 1.00 97.75 183 LEU A O 1
ATOM 1309 N N . GLY A 1 184 ? 25.132 -3.660 -8.470 1.00 96.69 184 GLY A N 1
ATOM 1310 C CA . GLY A 1 184 ? 25.578 -3.702 -7.079 1.00 96.69 184 GLY A CA 1
ATOM 1311 C C . GLY A 1 184 ? 25.171 -2.432 -6.336 1.00 96.69 184 GLY A C 1
ATOM 1312 O O . GLY A 1 184 ? 24.039 -1.968 -6.448 1.00 96.69 184 GLY A O 1
ATOM 1313 N N . THR A 1 185 ? 26.111 -1.834 -5.607 1.00 97.00 185 THR A N 1
ATOM 1314 C CA . THR A 1 185 ? 25.854 -0.648 -4.771 1.00 97.00 185 THR A CA 1
ATOM 1315 C C . THR A 1 185 ? 25.643 0.649 -5.548 1.00 97.00 185 THR A C 1
ATOM 1317 O O . THR A 1 185 ? 25.049 1.595 -5.033 1.00 97.00 185 THR A O 1
ATOM 1320 N N . VAL A 1 186 ? 26.115 0.717 -6.794 1.00 96.44 186 VAL A N 1
ATOM 1321 C CA . VAL A 1 186 ? 25.887 1.873 -7.664 1.00 96.44 186 VAL A CA 1
ATOM 1322 C C . VAL A 1 186 ? 24.488 1.774 -8.255 1.00 96.44 186 VAL A C 1
ATOM 1324 O O . VAL A 1 186 ? 24.175 0.823 -8.968 1.00 96.44 186 VAL A O 1
ATOM 1327 N N . ALA A 1 187 ? 23.657 2.772 -7.963 1.00 97.44 187 ALA A N 1
ATOM 1328 C CA . ALA A 1 187 ? 22.285 2.805 -8.437 1.00 97.44 187 ALA A CA 1
ATOM 1329 C C . ALA A 1 187 ? 22.195 2.921 -9.963 1.00 97.44 187 ALA A C 1
ATOM 1331 O O . ALA A 1 187 ? 22.925 3.696 -10.583 1.00 97.44 187 ALA A O 1
ATOM 1332 N N . PHE A 1 188 ? 21.231 2.214 -10.544 1.00 98.62 188 PHE A N 1
ATOM 1333 C CA . PHE A 1 188 ? 20.850 2.344 -11.945 1.00 98.62 188 PHE A CA 1
ATOM 1334 C C . PHE A 1 188 ? 19.422 2.872 -12.041 1.00 98.62 188 PHE A C 1
ATOM 1336 O O . PHE A 1 188 ? 18.529 2.404 -11.330 1.00 98.62 188 PHE A O 1
ATOM 1343 N N . VAL A 1 189 ? 19.221 3.865 -12.906 1.00 98.62 189 VAL A N 1
ATOM 1344 C CA . VAL A 1 189 ? 17.901 4.413 -13.216 1.00 98.62 189 VAL A CA 1
ATOM 1345 C C . VAL A 1 189 ? 17.382 3.720 -14.467 1.00 98.62 189 VAL A C 1
ATOM 1347 O O . VAL A 1 189 ? 18.042 3.723 -15.501 1.00 98.62 189 VAL A O 1
ATOM 1350 N N . TYR A 1 190 ? 16.182 3.173 -14.360 1.00 98.81 190 TYR A N 1
ATOM 1351 C CA . TYR A 1 190 ? 15.352 2.666 -15.437 1.00 98.81 190 TYR A CA 1
ATOM 1352 C C . TYR A 1 190 ? 14.392 3.802 -15.837 1.00 98.81 190 TYR A C 1
ATOM 1354 O O . TYR A 1 190 ? 13.394 4.017 -15.145 1.00 98.81 190 TYR A O 1
ATOM 1362 N N . PRO A 1 191 ? 14.685 4.593 -16.889 1.00 98.50 191 PRO A N 1
ATOM 1363 C CA . PRO A 1 191 ? 13.794 5.644 -17.367 1.00 98.50 191 PRO A CA 1
ATOM 1364 C C . PRO A 1 191 ? 12.673 4.999 -18.182 1.00 98.50 191 PRO A C 1
ATOM 1366 O O . PRO A 1 191 ? 12.757 4.916 -19.406 1.00 98.50 191 PRO A O 1
ATOM 1369 N N . VAL A 1 192 ? 11.669 4.472 -17.488 1.00 98.75 192 VAL A N 1
ATOM 1370 C CA . VAL A 1 192 ? 10.591 3.678 -18.079 1.00 98.75 192 VAL A CA 1
ATOM 1371 C C . VAL A 1 192 ? 9.239 4.378 -17.977 1.00 98.75 192 VAL A C 1
ATOM 1373 O O . VAL A 1 192 ? 9.038 5.229 -17.117 1.00 98.75 192 VAL A O 1
ATOM 1376 N N . GLY A 1 193 ? 8.325 4.002 -18.862 1.00 98.25 193 GLY A N 1
ATOM 1377 C CA . GLY A 1 193 ? 6.911 4.376 -18.861 1.00 98.25 193 GLY A CA 1
ATOM 1378 C C . GLY A 1 193 ? 6.071 3.233 -19.418 1.00 98.25 193 GLY A C 1
ATOM 1379 O O . GLY A 1 193 ? 6.611 2.406 -20.161 1.00 98.25 193 GLY A O 1
ATOM 1380 N N . TYR A 1 194 ? 4.789 3.139 -19.063 1.00 96.56 194 TYR A N 1
ATOM 1381 C CA . TYR A 1 194 ? 3.940 2.078 -19.618 1.00 96.56 194 TYR A CA 1
ATOM 1382 C C . TYR A 1 194 ? 3.482 2.407 -21.047 1.00 96.56 194 TYR A C 1
ATOM 1384 O O . TYR A 1 194 ? 3.354 1.507 -21.874 1.00 96.56 194 TYR A O 1
ATOM 1392 N N . ASP A 1 195 ? 3.349 3.687 -21.392 1.00 96.19 195 ASP A N 1
ATOM 1393 C CA . ASP A 1 195 ? 3.073 4.151 -22.751 1.00 96.19 195 ASP A CA 1
ATOM 1394 C C . ASP A 1 195 ? 3.962 5.344 -23.149 1.00 96.19 195 ASP A C 1
ATOM 1396 O O . ASP A 1 195 ? 4.872 5.738 -22.424 1.00 96.19 195 ASP A O 1
ATOM 1400 N N . ALA A 1 196 ? 3.740 5.912 -24.336 1.00 94.25 196 ALA A N 1
ATOM 1401 C CA . ALA A 1 196 ? 4.547 7.023 -24.848 1.00 94.25 196 ALA A CA 1
ATOM 1402 C C . ALA A 1 196 ? 4.308 8.367 -24.126 1.00 94.25 196 ALA A C 1
ATOM 1404 O O . ALA A 1 196 ? 5.095 9.301 -24.303 1.00 94.25 196 ALA A O 1
ATOM 1405 N N . SER A 1 197 ? 3.246 8.476 -23.326 1.00 93.88 197 SER A N 1
ATOM 1406 C CA . SER A 1 197 ? 2.828 9.693 -22.623 1.00 93.88 197 SER A CA 1
ATOM 1407 C C . SER A 1 197 ? 3.148 9.681 -21.126 1.00 93.88 197 SER A C 1
ATOM 1409 O O . SER A 1 197 ? 3.133 10.732 -20.487 1.00 93.88 197 SER A O 1
ATOM 1411 N N . THR A 1 198 ? 3.487 8.514 -20.585 1.00 95.19 198 THR A N 1
ATOM 1412 C CA . THR A 1 198 ? 3.694 8.274 -19.155 1.00 95.19 198 THR A CA 1
ATOM 1413 C C . THR A 1 198 ? 5.157 8.024 -18.855 1.00 95.19 198 THR A C 1
ATOM 1415 O O . THR A 1 198 ? 5.836 7.283 -19.555 1.00 95.19 198 THR A O 1
ATOM 1418 N N . TYR A 1 199 ? 5.682 8.677 -17.822 1.00 97.25 199 TYR A N 1
ATOM 1419 C CA . TYR A 1 199 ? 7.086 8.567 -17.443 1.00 97.25 199 TYR A CA 1
ATOM 1420 C C . TYR A 1 199 ? 7.176 8.268 -15.953 1.00 97.25 199 TYR A C 1
ATOM 1422 O O . TYR A 1 199 ? 7.019 9.155 -15.112 1.00 97.25 199 TYR A O 1
ATOM 1430 N N . ASN A 1 200 ? 7.470 7.007 -15.644 1.00 98.00 200 ASN A N 1
ATOM 1431 C CA . ASN A 1 200 ? 7.479 6.442 -14.301 1.00 98.00 200 ASN A CA 1
ATOM 1432 C C . ASN A 1 200 ? 8.848 5.817 -13.985 1.00 98.00 200 ASN A C 1
ATOM 1434 O O . ASN A 1 200 ? 8.973 4.589 -13.927 1.00 98.00 200 ASN A O 1
ATOM 1438 N N . PRO A 1 201 ? 9.918 6.618 -13.814 1.00 98.44 201 PRO A N 1
ATOM 1439 C CA . PRO A 1 201 ? 11.251 6.081 -13.586 1.00 98.44 201 PRO A CA 1
ATOM 1440 C C . PRO A 1 201 ? 11.324 5.205 -12.349 1.00 98.44 201 PRO A C 1
ATOM 1442 O O . PRO A 1 201 ? 10.755 5.512 -11.302 1.00 98.44 201 PRO A O 1
ATOM 1445 N N . PHE A 1 202 ? 12.144 4.170 -12.442 1.00 98.75 202 PHE A N 1
ATOM 1446 C CA . PHE A 1 202 ? 12.479 3.336 -11.303 1.00 98.75 202 PHE A CA 1
ATOM 1447 C C . PHE A 1 202 ? 13.981 3.350 -11.089 1.00 98.75 202 PHE A C 1
ATOM 1449 O O . PHE A 1 202 ? 14.748 3.385 -12.045 1.00 98.75 202 PHE A O 1
ATOM 1456 N N . LYS A 1 203 ? 14.440 3.333 -9.845 1.00 98.62 203 LYS A N 1
ATOM 1457 C CA . LYS A 1 203 ? 15.868 3.268 -9.526 1.00 98.62 203 LYS A CA 1
ATOM 1458 C C . LYS A 1 203 ? 16.113 2.135 -8.551 1.00 98.62 203 LYS A C 1
ATOM 1460 O O . LYS A 1 203 ? 15.383 2.021 -7.573 1.00 98.62 203 LYS A O 1
ATOM 1465 N N . ILE A 1 204 ? 17.150 1.344 -8.807 1.00 98.81 204 ILE A N 1
ATOM 1466 C CA . ILE A 1 204 ? 17.533 0.208 -7.964 1.00 98.81 204 ILE A CA 1
ATOM 1467 C C . ILE A 1 204 ? 19.026 0.301 -7.648 1.00 98.81 204 ILE A C 1
ATOM 1469 O O . ILE A 1 204 ? 19.833 0.603 -8.528 1.00 98.81 204 ILE A O 1
ATOM 1473 N N . SER A 1 205 ? 19.386 0.010 -6.402 1.00 98.31 205 SER A N 1
ATOM 1474 C CA . SER A 1 205 ? 20.745 -0.324 -5.957 1.00 98.31 205 SER A CA 1
ATOM 1475 C C . SER A 1 205 ? 20.684 -1.432 -4.912 1.00 98.31 205 SER A C 1
ATOM 1477 O O . SER A 1 205 ? 19.738 -1.461 -4.126 1.00 98.31 205 SER A O 1
ATOM 1479 N N . GLN A 1 206 ? 21.710 -2.273 -4.842 1.00 97.75 206 GLN A N 1
ATOM 1480 C CA . GLN A 1 206 ? 21.925 -3.187 -3.720 1.00 97.75 206 GLN A CA 1
ATOM 1481 C C . GLN A 1 206 ? 22.588 -2.461 -2.544 1.00 97.75 206 GLN A C 1
ATOM 1483 O O . GLN A 1 206 ? 23.348 -1.506 -2.725 1.00 97.75 206 GLN A O 1
ATOM 1488 N N . SER A 1 207 ? 22.348 -2.932 -1.327 1.00 96.19 207 SER A N 1
ATOM 1489 C CA . SER A 1 207 ? 23.176 -2.591 -0.174 1.00 96.19 207 SER A CA 1
ATOM 1490 C C . SER A 1 207 ? 24.569 -3.243 -0.283 1.00 96.19 207 SER A C 1
ATOM 1492 O O . SER A 1 207 ? 24.863 -3.996 -1.213 1.00 96.19 207 SER A O 1
ATOM 1494 N N . ALA A 1 208 ? 25.446 -2.984 0.691 1.00 94.81 208 ALA A N 1
ATOM 1495 C CA . ALA A 1 208 ? 26.742 -3.665 0.773 1.00 94.81 208 ALA A CA 1
ATOM 1496 C C . ALA A 1 208 ? 26.632 -5.168 1.115 1.00 94.81 208 ALA A C 1
ATOM 1498 O O . ALA A 1 208 ? 27.600 -5.900 0.920 1.00 94.81 208 ALA A O 1
ATOM 1499 N N . THR A 1 209 ? 25.488 -5.614 1.642 1.00 93.75 209 THR A N 1
ATOM 1500 C CA . THR A 1 209 ? 25.192 -7.016 1.980 1.00 93.75 209 THR A CA 1
ATOM 1501 C C . THR A 1 209 ? 24.431 -7.749 0.876 1.00 93.75 209 THR A C 1
ATOM 1503 O O . THR A 1 209 ? 24.410 -8.979 0.884 1.00 93.75 209 THR A O 1
ATOM 1506 N N . GLY A 1 210 ? 23.849 -7.022 -0.083 1.00 95.56 210 GLY A N 1
ATOM 1507 C CA . GLY A 1 210 ? 23.203 -7.596 -1.262 1.00 95.56 210 GLY A CA 1
ATOM 1508 C C . GLY A 1 210 ? 24.199 -8.227 -2.243 1.00 95.56 210 GLY A C 1
ATOM 1509 O O . GLY A 1 210 ? 25.358 -7.822 -2.353 1.00 95.56 210 GLY A O 1
ATOM 1510 N N . THR A 1 211 ? 23.738 -9.228 -2.990 1.00 97.25 211 THR A N 1
ATOM 1511 C CA . THR A 1 211 ? 24.526 -9.924 -4.017 1.00 97.25 211 THR A CA 1
ATOM 1512 C C . THR A 1 211 ? 24.371 -9.234 -5.368 1.00 97.25 211 THR A C 1
ATOM 1514 O O . THR A 1 211 ? 23.263 -8.940 -5.799 1.00 97.25 211 THR A O 1
ATOM 1517 N N . VAL A 1 212 ? 25.475 -8.971 -6.067 1.00 97.56 212 VAL A N 1
ATOM 1518 C CA . VAL A 1 212 ? 25.418 -8.403 -7.423 1.00 97.56 212 VAL A CA 1
ATOM 1519 C C . VAL A 1 212 ? 24.613 -9.326 -8.344 1.00 97.56 212 VAL A C 1
ATOM 1521 O O . VAL A 1 212 ? 24.969 -10.494 -8.479 1.00 97.56 212 VAL A O 1
ATOM 1524 N N . ASP A 1 213 ? 23.584 -8.795 -9.008 1.00 97.88 213 ASP A N 1
ATOM 1525 C CA . ASP A 1 213 ? 22.734 -9.564 -9.929 1.00 97.88 213 ASP A CA 1
ATOM 1526 C C . ASP A 1 213 ? 22.261 -8.723 -11.136 1.00 97.88 213 ASP A C 1
ATOM 1528 O O . ASP A 1 213 ? 22.639 -7.560 -11.308 1.00 97.88 213 ASP A O 1
ATOM 1532 N N . THR A 1 214 ? 21.479 -9.331 -12.027 1.00 98.31 214 THR A N 1
ATOM 1533 C CA . THR A 1 214 ? 20.804 -8.690 -13.150 1.00 98.31 214 THR A CA 1
ATOM 1534 C C . THR A 1 214 ? 19.340 -8.443 -12.820 1.00 98.31 214 THR A C 1
ATOM 1536 O O . THR A 1 214 ? 18.556 -9.387 -12.753 1.00 98.31 214 THR A O 1
ATOM 1539 N N . PHE A 1 215 ? 18.947 -7.174 -12.726 1.00 98.69 215 PHE A N 1
ATOM 1540 C CA . PHE A 1 215 ? 17.553 -6.799 -12.487 1.00 98.69 215 PHE A CA 1
ATOM 1541 C C . PHE A 1 215 ? 16.878 -6.329 -13.773 1.00 98.69 215 PHE A C 1
ATOM 1543 O O . PHE A 1 215 ? 17.494 -5.649 -14.594 1.00 98.69 215 PHE A O 1
ATOM 1550 N N . GLY A 1 216 ? 15.621 -6.719 -13.959 1.00 98.69 216 GLY A N 1
ATOM 1551 C CA . GLY A 1 216 ? 14.742 -6.275 -15.038 1.00 98.69 216 GLY A CA 1
ATOM 1552 C C . GLY A 1 216 ? 13.605 -5.431 -14.485 1.00 98.69 216 GLY A C 1
ATOM 1553 O O . GLY A 1 216 ? 13.058 -5.778 -13.444 1.00 98.69 216 GL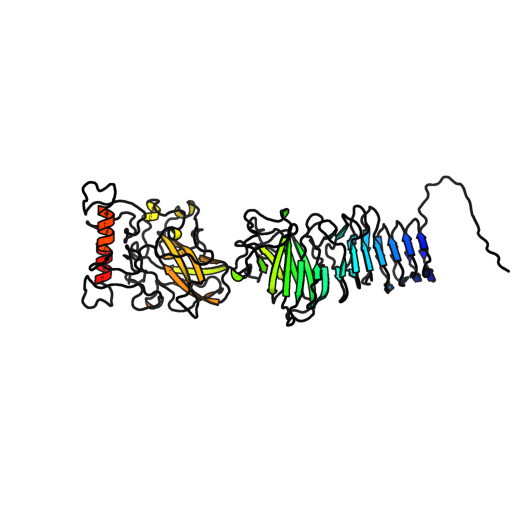Y A O 1
ATOM 1554 N N . VAL A 1 217 ? 13.248 -4.346 -15.170 1.00 98.88 217 VAL A N 1
ATOM 1555 C CA . VAL A 1 217 ? 12.122 -3.477 -14.810 1.00 98.88 217 VAL A CA 1
ATOM 1556 C C . VAL A 1 217 ? 11.249 -3.231 -16.033 1.00 98.88 217 VAL A C 1
ATOM 1558 O O . VAL A 1 217 ? 11.743 -2.878 -17.107 1.00 98.88 217 VAL A O 1
ATOM 1561 N N . ARG A 1 218 ? 9.939 -3.380 -15.845 1.00 98.62 218 ARG A N 1
ATOM 1562 C CA . ARG A 1 218 ? 8.897 -2.872 -16.745 1.00 98.62 218 ARG A CA 1
ATOM 1563 C C . ARG A 1 218 ? 7.822 -2.148 -15.937 1.00 98.62 218 ARG A C 1
ATOM 1565 O O . ARG A 1 218 ? 7.761 -2.327 -14.720 1.00 98.62 218 ARG A O 1
ATOM 1572 N N . VAL A 1 219 ? 6.982 -1.366 -16.604 1.00 98.19 219 VAL A N 1
ATOM 1573 C CA . VAL A 1 219 ? 5.863 -0.657 -15.967 1.00 98.19 219 VAL A CA 1
ATOM 1574 C C . VAL A 1 219 ? 4.563 -1.286 -16.444 1.00 98.19 219 VAL A C 1
ATOM 1576 O O . VAL A 1 219 ? 4.439 -1.675 -17.599 1.00 98.19 219 VAL A O 1
ATOM 1579 N N . GLN A 1 220 ? 3.604 -1.428 -15.550 1.00 96.44 220 GLN A N 1
ATOM 1580 C CA . GLN A 1 220 ? 2.244 -1.834 -15.850 1.00 96.44 220 GLN A CA 1
ATOM 1581 C C . GLN A 1 220 ? 1.331 -0.629 -15.638 1.00 96.44 220 GLN A C 1
ATOM 1583 O O . GLN A 1 220 ? 1.504 0.116 -14.672 1.00 96.44 220 GLN A O 1
ATOM 1588 N N . GLU A 1 221 ? 0.385 -0.455 -16.557 1.00 95.00 221 GLU A N 1
ATOM 1589 C CA . GLU A 1 221 ? -0.712 0.495 -16.399 1.00 95.00 221 GLU A CA 1
ATOM 1590 C C . GLU A 1 221 ? -1.575 0.067 -15.205 1.00 95.00 221 GLU A C 1
ATOM 1592 O O . GLU A 1 221 ? -1.968 -1.099 -15.095 1.00 95.00 221 GLU A O 1
ATOM 1597 N N . ASN A 1 222 ? -1.896 1.026 -14.348 1.00 96.75 222 ASN A N 1
ATOM 1598 C CA . ASN A 1 222 ? -2.630 0.854 -13.103 1.00 96.75 222 ASN A CA 1
ATOM 1599 C C . ASN A 1 222 ? -1.893 0.136 -11.963 1.00 96.75 222 ASN A C 1
ATOM 1601 O O . ASN A 1 222 ? -0.891 -0.574 -12.129 1.00 96.75 222 ASN A O 1
ATOM 1605 N N . VAL A 1 223 ? -2.467 0.292 -10.772 1.00 98.31 223 VAL A N 1
ATOM 1606 C CA . VAL A 1 223 ? -2.248 -0.591 -9.621 1.00 98.31 223 VAL A CA 1
ATOM 1607 C C . VAL A 1 223 ? -3.425 -1.551 -9.514 1.00 98.31 223 VAL A C 1
ATOM 1609 O O . VAL A 1 223 ? -4.575 -1.116 -9.538 1.00 98.31 223 VAL A O 1
ATOM 1612 N N . LEU A 1 224 ? -3.148 -2.853 -9.418 1.00 97.88 224 LEU A N 1
ATOM 1613 C CA . LEU A 1 224 ? -4.173 -3.898 -9.344 1.00 97.88 224 LEU A CA 1
ATOM 1614 C C . LEU A 1 224 ? -4.150 -4.603 -7.983 1.00 97.88 224 LEU A C 1
ATOM 1616 O O . LEU A 1 224 ? -3.091 -4.717 -7.367 1.00 97.88 224 LEU A O 1
ATOM 1620 N N . GLU A 1 225 ? -5.298 -5.103 -7.530 1.00 95.50 225 GLU A N 1
ATOM 1621 C CA . GLU A 1 225 ? -5.436 -5.799 -6.237 1.00 95.50 225 GLU A CA 1
ATOM 1622 C C . GLU A 1 225 ? -4.468 -6.982 -6.078 1.00 95.50 225 GLU A C 1
ATOM 1624 O O . GLU A 1 225 ? -3.818 -7.089 -5.041 1.00 95.50 225 GLU A O 1
ATOM 1629 N N . ASP A 1 226 ? -4.266 -7.780 -7.135 1.00 95.69 226 ASP A N 1
ATOM 1630 C CA . ASP A 1 226 ? -3.411 -8.976 -7.111 1.00 95.69 226 ASP A CA 1
ATOM 1631 C C . ASP A 1 226 ? -2.058 -8.761 -7.818 1.00 95.69 226 ASP A C 1
ATOM 1633 O O . ASP A 1 226 ? -1.497 -9.662 -8.455 1.00 95.69 226 ASP A O 1
ATOM 1637 N N . GLY A 1 227 ? -1.549 -7.526 -7.796 1.00 96.12 227 GLY A N 1
ATOM 1638 C CA . GLY A 1 227 ? -0.287 -7.125 -8.421 1.00 96.12 227 GLY A CA 1
ATOM 1639 C C . GLY A 1 227 ? -0.327 -7.124 -9.958 1.00 96.12 227 GLY A C 1
ATOM 1640 O O . GLY A 1 227 ? -0.312 -6.067 -10.588 1.00 96.12 227 GLY A O 1
ATOM 1641 N N . LEU A 1 228 ? -0.347 -8.303 -10.590 1.00 96.06 228 LEU A N 1
ATOM 1642 C CA . LEU A 1 228 ? -0.416 -8.463 -12.056 1.00 96.06 228 LEU A CA 1
ATOM 1643 C C . LEU A 1 228 ? -1.843 -8.650 -12.586 1.00 96.06 228 LEU A C 1
ATOM 1645 O O . LEU A 1 228 ? -2.061 -8.569 -13.796 1.00 96.06 228 LEU A O 1
ATOM 1649 N N . THR A 1 229 ? -2.795 -8.947 -11.707 1.00 96.38 229 THR A N 1
ATOM 1650 C CA . THR A 1 229 ? -4.191 -9.249 -12.044 1.00 96.38 229 THR A CA 1
ATOM 1651 C C . THR A 1 229 ? -5.137 -8.594 -11.040 1.00 96.38 229 THR A C 1
ATOM 1653 O O . THR A 1 229 ? -4.688 -7.937 -10.107 1.00 96.38 229 THR A O 1
ATOM 1656 N N . GLY A 1 230 ? -6.443 -8.783 -11.225 1.00 96.12 230 GLY A N 1
ATOM 1657 C CA . GLY A 1 230 ? -7.467 -8.247 -10.329 1.00 96.12 230 GLY A CA 1
ATOM 1658 C C . GLY A 1 230 ? -8.038 -6.917 -10.813 1.00 96.12 230 GLY A C 1
ATOM 1659 O O . GLY A 1 230 ? -7.771 -6.467 -11.932 1.00 96.12 230 GLY A O 1
ATOM 1660 N N . THR A 1 231 ? -8.881 -6.318 -9.980 1.00 96.94 231 THR A N 1
ATOM 1661 C CA . THR A 1 231 ? -9.479 -5.005 -10.225 1.00 96.94 231 THR A CA 1
ATOM 1662 C C . THR A 1 231 ? -8.462 -3.892 -9.998 1.00 96.94 231 THR A C 1
ATOM 1664 O O . THR A 1 231 ? -7.566 -4.002 -9.163 1.00 96.94 231 THR A O 1
ATOM 1667 N N . ALA A 1 232 ? -8.575 -2.827 -10.794 1.00 97.81 232 ALA A N 1
ATOM 1668 C CA . ALA A 1 232 ? -7.732 -1.651 -10.643 1.00 97.81 232 ALA A CA 1
ATOM 1669 C C . ALA A 1 232 ? -8.213 -0.799 -9.469 1.00 97.81 232 ALA A C 1
ATOM 1671 O O . ALA A 1 232 ? -9.415 -0.553 -9.325 1.00 97.81 232 ALA A O 1
ATOM 1672 N N . PHE A 1 233 ? -7.268 -0.309 -8.671 1.00 97.50 233 PHE A N 1
ATOM 1673 C CA . PHE A 1 233 ? -7.559 0.705 -7.668 1.00 97.50 233 PHE A CA 1
ATOM 1674 C C . PHE A 1 233 ? -8.055 1.980 -8.351 1.00 97.50 233 PHE A C 1
ATOM 1676 O O . PHE A 1 233 ? -7.545 2.387 -9.388 1.00 97.50 233 PHE A O 1
ATOM 1683 N N . THR A 1 234 ? -9.043 2.640 -7.750 1.00 97.00 234 THR A N 1
ATOM 1684 C CA . THR A 1 234 ? -9.615 3.891 -8.283 1.00 97.00 234 THR A CA 1
ATOM 1685 C C . THR A 1 234 ? -9.250 5.124 -7.452 1.00 97.00 234 THR A C 1
ATOM 1687 O O . THR A 1 234 ? -9.662 6.239 -7.778 1.00 97.00 234 THR A O 1
ATOM 1690 N N . ALA A 1 235 ? -8.527 4.937 -6.345 1.00 96.88 235 ALA A N 1
ATOM 1691 C CA . ALA A 1 235 ? -8.194 5.967 -5.367 1.00 96.88 235 ALA A CA 1
ATOM 1692 C C . ALA A 1 235 ? -6.953 5.575 -4.544 1.00 96.88 235 ALA A C 1
ATOM 1694 O O . ALA A 1 235 ? -6.604 4.400 -4.462 1.00 96.88 235 ALA A O 1
ATOM 1695 N N . GLY A 1 236 ? -6.305 6.557 -3.909 1.00 96.56 236 GLY A N 1
ATOM 1696 C CA . GLY A 1 236 ? -5.281 6.326 -2.877 1.00 96.56 236 GLY A CA 1
ATOM 1697 C C . GLY A 1 236 ? -3.913 5.826 -3.365 1.00 96.56 236 GLY A C 1
ATOM 1698 O O . GLY A 1 236 ? -3.048 5.528 -2.537 1.00 96.56 236 GLY A O 1
ATOM 1699 N N . VAL A 1 237 ? -3.691 5.765 -4.681 1.00 98.50 237 VAL A N 1
ATOM 1700 C CA . VAL A 1 237 ? -2.446 5.290 -5.312 1.00 98.50 237 VAL A CA 1
ATOM 1701 C C . VAL A 1 237 ? -1.963 6.235 -6.415 1.00 98.50 237 VAL A C 1
ATOM 1703 O O . VAL A 1 237 ? -2.743 7.016 -6.966 1.00 98.50 237 VAL A O 1
ATOM 1706 N N . ALA A 1 238 ? -0.673 6.148 -6.743 1.00 97.62 238 ALA A N 1
ATOM 1707 C CA . ALA A 1 238 ? -0.161 6.608 -8.029 1.00 97.62 238 ALA A CA 1
ATOM 1708 C C . ALA A 1 238 ? -0.323 5.468 -9.047 1.00 97.62 238 ALA A C 1
ATOM 1710 O O . ALA A 1 238 ? 0.132 4.354 -8.794 1.00 97.62 238 ALA A O 1
ATOM 1711 N N . ASP A 1 239 ? -0.971 5.745 -10.174 1.00 96.75 239 ASP A N 1
ATOM 1712 C CA . ASP A 1 239 ? -1.574 4.772 -11.088 1.00 96.75 239 ASP A CA 1
ATOM 1713 C C . ASP A 1 239 ? -0.573 4.101 -12.044 1.00 96.75 239 ASP A C 1
ATOM 1715 O O . ASP A 1 239 ? -0.707 4.095 -13.268 1.00 96.75 239 ASP A O 1
ATOM 1719 N N . ALA A 1 240 ? 0.491 3.551 -11.468 1.00 97.19 240 ALA A N 1
ATOM 1720 C CA . ALA A 1 240 ? 1.516 2.797 -12.164 1.00 97.19 240 ALA A CA 1
ATOM 1721 C C . ALA A 1 240 ? 2.122 1.750 -11.227 1.00 97.19 240 ALA A C 1
ATOM 1723 O O . ALA A 1 240 ? 2.425 2.032 -10.064 1.00 97.19 240 ALA A O 1
ATOM 1724 N N . SER A 1 241 ? 2.376 0.559 -11.768 1.00 98.25 241 SER A N 1
ATOM 1725 C CA . SER A 1 241 ? 3.081 -0.505 -11.050 1.00 98.25 241 SER A CA 1
ATOM 1726 C C . SER A 1 241 ? 4.387 -0.870 -11.746 1.00 98.25 241 SER A C 1
ATOM 1728 O O . SER A 1 241 ? 4.458 -0.935 -12.970 1.00 98.25 241 SER A O 1
ATOM 1730 N N . TRP A 1 242 ? 5.432 -1.167 -10.982 1.00 98.81 242 TRP A N 1
ATOM 1731 C CA . TRP A 1 242 ? 6.719 -1.627 -11.501 1.00 98.81 242 TRP A CA 1
ATOM 1732 C C . TRP A 1 242 ? 6.858 -3.122 -11.290 1.00 98.81 242 TRP A C 1
ATOM 1734 O O . TRP A 1 242 ? 6.808 -3.604 -10.162 1.00 98.81 242 TRP A O 1
ATOM 1744 N N . VAL A 1 243 ? 7.086 -3.861 -12.371 1.00 98.75 243 VAL A N 1
ATOM 1745 C CA . VAL A 1 243 ? 7.377 -5.293 -12.295 1.00 98.75 243 VAL A CA 1
ATOM 1746 C C . VAL A 1 243 ? 8.880 -5.475 -12.364 1.00 98.75 243 VAL A C 1
ATOM 1748 O O . VAL A 1 243 ? 9.501 -5.246 -13.408 1.00 98.75 243 VAL A O 1
ATOM 1751 N N . VAL A 1 244 ? 9.447 -5.874 -11.231 1.00 98.81 244 VAL A N 1
ATOM 1752 C CA . VAL A 1 244 ? 10.875 -6.098 -11.043 1.00 98.81 244 VAL A CA 1
ATOM 1753 C C . VAL A 1 244 ? 11.148 -7.595 -11.035 1.00 98.81 244 VAL A C 1
ATOM 1755 O O . VAL A 1 244 ? 10.485 -8.357 -10.335 1.00 98.81 244 VAL A O 1
ATOM 1758 N N . THR A 1 245 ? 12.150 -8.016 -11.795 1.00 98.25 245 THR A N 1
ATOM 1759 C CA . THR A 1 245 ? 12.630 -9.403 -11.838 1.00 98.25 245 THR A CA 1
ATOM 1760 C C . THR A 1 245 ? 14.121 -9.448 -11.553 1.00 98.25 245 THR A C 1
ATOM 1762 O O . THR A 1 245 ? 14.837 -8.523 -11.931 1.00 98.25 245 THR A O 1
ATOM 1765 N N . GLU A 1 246 ? 14.600 -10.541 -10.977 1.00 97.31 246 GLU A N 1
ATOM 1766 C CA . GLU A 1 246 ? 16.025 -10.833 -10.792 1.00 97.31 246 GLU A CA 1
ATOM 1767 C C . GLU A 1 246 ? 16.411 -12.064 -11.627 1.00 97.31 246 GLU A C 1
ATOM 1769 O O . GLU A 1 246 ? 15.547 -12.867 -11.994 1.00 97.31 246 GLU A O 1
ATOM 1774 N N . ALA A 1 247 ? 17.680 -12.180 -12.022 1.00 96.94 247 ALA A N 1
ATOM 1775 C CA . ALA A 1 247 ? 18.127 -13.298 -12.852 1.00 96.94 247 ALA A CA 1
ATOM 1776 C C . ALA A 1 247 ? 18.440 -14.534 -12.009 1.00 96.94 247 ALA A C 1
ATOM 1778 O O . ALA A 1 247 ? 18.209 -15.656 -12.468 1.00 96.94 247 ALA A O 1
ATOM 1779 N N . VAL A 1 248 ? 18.943 -14.332 -10.790 1.00 96.56 248 VAL A N 1
ATOM 1780 C CA . VAL A 1 248 ? 19.192 -15.389 -9.814 1.00 96.56 248 VAL A CA 1
ATOM 1781 C C . VAL A 1 248 ? 18.383 -15.076 -8.564 1.00 96.56 248 VAL A C 1
ATOM 1783 O O . VAL A 1 248 ? 18.598 -14.057 -7.926 1.00 96.56 248 VAL A O 1
ATOM 1786 N N . ALA A 1 249 ? 17.451 -15.963 -8.215 1.00 95.44 249 ALA A N 1
ATOM 1787 C CA . ALA A 1 249 ? 16.560 -15.740 -7.082 1.00 95.44 249 ALA A CA 1
ATOM 1788 C C . ALA A 1 249 ? 17.323 -15.618 -5.748 1.00 95.44 249 ALA A C 1
ATOM 1790 O O . ALA A 1 249 ? 18.146 -16.480 -5.418 1.00 95.44 249 ALA A O 1
ATOM 1791 N N . GLY A 1 250 ? 16.971 -14.607 -4.951 1.00 94.50 250 GLY A N 1
ATOM 1792 C CA . GLY A 1 250 ? 17.512 -14.369 -3.613 1.00 94.50 250 GLY A CA 1
ATOM 1793 C C . GLY A 1 250 ? 18.822 -13.571 -3.575 1.00 94.50 250 GLY A C 1
ATOM 1794 O O . GLY A 1 250 ? 19.445 -13.264 -4.583 1.00 94.50 250 GLY A O 1
ATOM 1795 N N . GLY A 1 251 ? 19.255 -13.203 -2.363 1.00 95.00 251 GLY A N 1
ATOM 1796 C CA . GLY A 1 251 ? 20.431 -12.339 -2.164 1.00 95.00 251 GLY A CA 1
ATOM 1797 C C . GLY A 1 251 ? 20.165 -10.849 -2.418 1.00 95.00 251 GLY A C 1
ATOM 1798 O O . GLY A 1 251 ? 21.097 -10.044 -2.373 1.00 95.00 251 GLY A O 1
ATOM 1799 N N . SER A 1 252 ? 18.907 -10.481 -2.664 1.00 97.38 252 SER A N 1
ATOM 1800 C CA . SER A 1 252 ? 18.433 -9.103 -2.761 1.00 97.38 252 SER A CA 1
ATOM 1801 C C . SER A 1 252 ? 18.451 -8.401 -1.395 1.00 97.38 252 SER A C 1
ATOM 1803 O O . SER A 1 252 ? 18.023 -8.955 -0.385 1.00 97.38 252 SER A O 1
ATOM 1805 N N . ASP A 1 253 ? 18.962 -7.174 -1.376 1.00 97.75 253 ASP A N 1
ATOM 1806 C CA . ASP A 1 253 ? 18.852 -6.206 -0.282 1.00 97.75 253 ASP A CA 1
ATOM 1807 C C . ASP A 1 253 ? 18.809 -4.816 -0.927 1.00 97.75 253 ASP A C 1
ATOM 1809 O O . ASP A 1 253 ? 19.800 -4.082 -1.018 1.00 97.75 253 ASP A O 1
ATOM 1813 N N . LEU A 1 254 ? 17.654 -4.530 -1.525 1.00 98.50 254 LEU A N 1
ATOM 1814 C CA . LEU A 1 254 ? 17.492 -3.456 -2.487 1.00 98.50 254 LEU A CA 1
ATOM 1815 C C . LEU A 1 254 ? 17.070 -2.161 -1.796 1.00 98.50 254 LEU A C 1
ATOM 1817 O O . LEU A 1 254 ? 16.244 -2.134 -0.880 1.00 98.50 254 LEU A O 1
ATOM 1821 N N . THR A 1 255 ? 17.595 -1.056 -2.316 1.00 98.56 255 THR A N 1
ATOM 1822 C CA . THR A 1 255 ? 16.987 0.265 -2.183 1.00 98.56 255 THR A CA 1
ATOM 1823 C C . THR A 1 255 ? 16.336 0.640 -3.504 1.00 98.56 255 THR A C 1
ATOM 1825 O O . THR A 1 255 ? 17.002 0.737 -4.537 1.00 98.56 255 THR A O 1
ATOM 1828 N N . LEU A 1 256 ? 15.026 0.849 -3.450 1.00 98.75 256 LEU A N 1
ATOM 1829 C CA . LEU A 1 256 ? 14.169 1.188 -4.575 1.00 98.75 256 LEU A CA 1
ATOM 1830 C C . LEU A 1 256 ? 13.810 2.670 -4.515 1.00 98.75 256 LEU A C 1
ATOM 1832 O O . LEU A 1 256 ? 13.575 3.212 -3.437 1.00 98.75 256 LEU A O 1
ATOM 1836 N N . THR A 1 257 ? 13.735 3.337 -5.662 1.00 98.62 257 THR A N 1
ATOM 1837 C CA . THR A 1 257 ? 13.086 4.648 -5.782 1.00 98.62 257 THR A CA 1
ATOM 1838 C C . THR A 1 257 ? 12.090 4.615 -6.927 1.00 98.62 257 THR A C 1
ATOM 1840 O O . THR A 1 257 ? 12.497 4.514 -8.085 1.00 98.62 257 THR A O 1
ATOM 1843 N N . ALA A 1 258 ? 10.811 4.727 -6.590 1.00 98.62 258 ALA A N 1
ATOM 1844 C CA . ALA A 1 258 ? 9.712 4.851 -7.536 1.00 98.62 258 ALA A CA 1
ATOM 1845 C C . ALA A 1 258 ? 9.434 6.331 -7.806 1.00 98.62 258 ALA A C 1
ATOM 1847 O O . ALA A 1 258 ? 9.464 7.134 -6.866 1.00 98.62 258 ALA A O 1
ATOM 1848 N N . GLN A 1 259 ? 9.191 6.692 -9.066 1.00 98.44 259 GLN A N 1
ATOM 1849 C CA . GLN A 1 259 ? 8.918 8.066 -9.477 1.00 98.44 259 GLN A CA 1
ATOM 1850 C C . GLN A 1 259 ? 7.670 8.164 -10.353 1.00 98.44 259 GLN A C 1
ATOM 1852 O O . GLN A 1 259 ? 7.482 7.338 -11.237 1.00 98.44 259 GLN A O 1
ATOM 1857 N N . TRP A 1 260 ? 6.842 9.185 -10.133 1.00 97.88 260 TRP A N 1
ATOM 1858 C CA . TRP A 1 260 ? 5.570 9.374 -10.844 1.00 97.88 260 TRP A CA 1
ATOM 1859 C C . TRP A 1 260 ? 5.262 10.858 -11.080 1.00 97.88 260 TRP A C 1
ATOM 1861 O O . TRP A 1 260 ? 5.826 11.740 -10.422 1.00 97.88 260 TRP A O 1
ATOM 1871 N N . ALA A 1 261 ? 4.386 11.157 -12.034 1.00 96.44 261 ALA A N 1
ATOM 1872 C CA . ALA A 1 261 ? 3.914 12.508 -12.313 1.00 96.44 261 ALA A CA 1
ATOM 1873 C C . ALA A 1 261 ? 2.655 12.844 -11.498 1.00 96.44 261 ALA A C 1
ATOM 1875 O O . ALA A 1 261 ? 1.912 11.966 -11.084 1.00 96.44 261 ALA A O 1
ATOM 1876 N N . ALA A 1 262 ? 2.361 14.137 -11.312 1.00 96.31 262 ALA A N 1
ATOM 1877 C CA . ALA A 1 262 ? 1.121 14.561 -10.646 1.00 96.31 262 ALA A CA 1
ATOM 1878 C C . ALA A 1 262 ? -0.149 14.038 -11.338 1.00 96.31 262 ALA A C 1
ATOM 1880 O O . ALA A 1 262 ? -1.171 13.867 -10.688 1.00 96.31 262 ALA A O 1
ATOM 1881 N N . SER A 1 263 ? -0.078 13.824 -12.654 1.00 95.25 263 SER A N 1
ATOM 1882 C CA . SER A 1 263 ? -1.161 13.266 -13.466 1.00 95.25 263 SER A CA 1
ATOM 1883 C C . SER A 1 263 ? -1.489 11.816 -13.131 1.00 95.25 263 SER A C 1
ATOM 1885 O O . SER A 1 263 ? -2.588 11.381 -13.446 1.00 95.25 263 SER A O 1
ATOM 1887 N N . ASP A 1 264 ? -0.553 11.095 -12.515 1.00 96.06 264 ASP A N 1
ATOM 1888 C CA . ASP A 1 264 ? -0.707 9.675 -12.202 1.00 96.06 264 ASP A CA 1
ATOM 1889 C C . ASP A 1 264 ? -1.446 9.487 -10.868 1.00 96.06 264 ASP A C 1
ATOM 1891 O O . ASP A 1 264 ? -1.735 8.371 -10.464 1.00 96.06 264 ASP A O 1
ATOM 1895 N N . GLU A 1 265 ? -1.722 10.559 -10.126 1.00 97.38 265 GLU A N 1
ATOM 1896 C CA . GLU A 1 265 ? -2.304 10.460 -8.790 1.00 97.38 265 GLU A CA 1
ATOM 1897 C C . GLU A 1 265 ? -3.814 10.308 -8.860 1.00 97.38 265 GLU A C 1
ATOM 1899 O O . GLU A 1 265 ? -4.532 11.215 -9.293 1.00 97.38 265 GLU A O 1
ATOM 1904 N N . LEU A 1 266 ? -4.301 9.165 -8.379 1.00 98.12 266 LEU A N 1
ATOM 1905 C CA . LEU A 1 266 ? -5.727 8.934 -8.248 1.00 98.12 266 LEU A CA 1
ATOM 1906 C C . LEU A 1 266 ? -6.311 9.746 -7.089 1.00 98.12 266 LEU A C 1
ATOM 1908 O O . LEU A 1 266 ? -5.613 10.260 -6.209 1.00 98.12 266 LEU A O 1
ATOM 1912 N N . THR A 1 267 ? -7.639 9.849 -7.083 1.00 97.50 267 THR A N 1
ATOM 1913 C CA . THR A 1 267 ? -8.380 10.593 -6.058 1.00 97.50 267 THR A CA 1
ATOM 1914 C C . THR A 1 267 ? -7.972 10.134 -4.656 1.00 97.50 267 THR A C 1
ATOM 1916 O O . THR A 1 267 ? -7.872 8.940 -4.394 1.00 97.50 267 THR A O 1
ATOM 1919 N N . GLY A 1 268 ? -7.734 11.076 -3.743 1.00 95.00 268 GLY A N 1
ATOM 1920 C CA . GLY A 1 268 ? -7.384 10.765 -2.353 1.00 95.00 268 GLY A CA 1
ATOM 1921 C C . GLY A 1 268 ? -5.940 10.304 -2.123 1.00 95.00 268 GLY A C 1
ATOM 1922 O O . GLY A 1 268 ? -5.594 10.018 -0.984 1.00 95.00 268 GLY A O 1
ATOM 1923 N N . PHE A 1 269 ? -5.083 10.250 -3.148 1.00 97.81 269 PHE A N 1
ATOM 1924 C CA . PHE A 1 269 ? -3.656 10.001 -2.941 1.00 97.81 269 PHE A CA 1
ATOM 1925 C C . PHE A 1 269 ? -3.001 11.152 -2.155 1.00 97.81 269 PHE A C 1
ATOM 1927 O O . PHE A 1 269 ? -3.046 12.312 -2.573 1.00 97.81 269 PHE A O 1
ATOM 1934 N N . ASP A 1 270 ? -2.363 10.828 -1.028 1.00 96.75 270 ASP A N 1
ATOM 1935 C CA . ASP A 1 270 ? -1.654 11.791 -0.184 1.00 96.75 270 ASP A CA 1
ATOM 1936 C C . ASP A 1 270 ? -0.134 11.624 -0.310 1.00 96.75 270 ASP A C 1
ATOM 1938 O O . ASP A 1 270 ? 0.481 10.691 0.207 1.00 96.75 270 ASP A O 1
ATOM 1942 N N . ARG A 1 271 ? 0.513 12.594 -0.963 1.00 96.44 271 ARG A N 1
ATOM 1943 C CA . ARG A 1 271 ? 1.977 12.634 -1.092 1.00 96.44 271 ARG A CA 1
ATOM 1944 C C . ARG A 1 271 ? 2.697 12.724 0.246 1.00 96.44 271 ARG A C 1
ATOM 1946 O O . ARG A 1 271 ? 3.875 12.386 0.309 1.00 96.44 271 ARG A O 1
ATOM 1953 N N . THR A 1 272 ? 2.065 13.265 1.280 1.00 96.31 272 THR A N 1
ATOM 1954 C CA . THR A 1 272 ? 2.693 13.431 2.593 1.00 96.31 272 THR A CA 1
ATOM 1955 C C . THR A 1 272 ? 2.741 12.127 3.384 1.00 96.31 272 THR A C 1
ATOM 1957 O O . THR A 1 272 ? 3.560 12.013 4.293 1.00 96.31 272 THR A O 1
ATOM 1960 N N . ASP A 1 273 ? 1.968 11.128 2.956 1.00 96.06 273 ASP A N 1
ATOM 1961 C CA . ASP A 1 273 ? 1.772 9.858 3.640 1.00 96.06 273 ASP A CA 1
ATOM 1962 C C . ASP A 1 273 ? 1.696 8.697 2.630 1.00 96.06 273 ASP A C 1
ATOM 1964 O O . ASP A 1 273 ? 0.669 8.055 2.431 1.00 96.06 273 ASP A O 1
ATOM 1968 N N . SER A 1 274 ? 2.812 8.458 1.932 1.00 97.75 274 SER A N 1
ATOM 1969 C CA . SER A 1 274 ? 2.907 7.445 0.871 1.00 97.75 274 SER A CA 1
ATOM 1970 C C . SER A 1 274 ? 4.135 6.549 1.033 1.00 97.75 274 SER A C 1
ATOM 1972 O O . SER A 1 274 ? 5.122 6.907 1.682 1.00 97.75 274 SER A O 1
ATOM 1974 N N . GLY A 1 275 ? 4.128 5.374 0.414 1.00 98.19 275 GLY A N 1
ATOM 1975 C CA . GLY A 1 275 ? 5.241 4.427 0.445 1.00 98.19 275 GLY A CA 1
ATOM 1976 C C . GLY A 1 275 ? 5.279 3.529 -0.786 1.00 98.19 275 GLY A C 1
ATOM 1977 O O . GLY A 1 275 ? 4.413 3.618 -1.651 1.00 98.19 275 GLY A O 1
ATOM 1978 N N . ILE A 1 276 ? 6.322 2.700 -0.885 1.00 98.69 276 ILE A N 1
ATOM 1979 C CA . ILE A 1 276 ? 6.435 1.682 -1.938 1.00 98.69 276 ILE A CA 1
ATOM 1980 C C . ILE A 1 276 ? 5.971 0.350 -1.351 1.00 98.69 276 ILE A C 1
ATOM 1982 O O . ILE A 1 276 ? 6.664 -0.218 -0.504 1.00 98.69 276 ILE A O 1
ATOM 1986 N N . ALA A 1 277 ? 4.837 -0.153 -1.819 1.00 98.44 277 ALA A N 1
ATOM 1987 C CA . ALA A 1 277 ? 4.326 -1.473 -1.477 1.00 98.44 277 ALA A CA 1
ATOM 1988 C C . ALA A 1 277 ? 4.843 -2.516 -2.475 1.00 98.44 277 ALA A C 1
ATOM 1990 O O . ALA A 1 277 ? 5.096 -2.186 -3.636 1.00 98.44 277 ALA A O 1
ATOM 1991 N N . ARG A 1 278 ? 4.981 -3.765 -2.038 1.00 98.25 278 ARG A N 1
ATOM 1992 C CA . ARG A 1 278 ? 5.208 -4.942 -2.878 1.00 98.25 278 ARG A CA 1
ATOM 1993 C C . ARG A 1 278 ? 4.020 -5.881 -2.711 1.00 98.25 278 ARG A C 1
ATOM 1995 O O . ARG A 1 278 ? 3.576 -6.094 -1.588 1.00 98.25 278 ARG A O 1
ATOM 2002 N N . TYR A 1 279 ? 3.544 -6.465 -3.803 1.00 97.56 279 TYR A N 1
ATOM 2003 C CA . TYR A 1 279 ? 2.574 -7.552 -3.716 1.00 97.56 279 TYR A CA 1
ATOM 2004 C C . TYR A 1 279 ? 3.284 -8.843 -3.290 1.00 97.56 279 TYR A C 1
ATOM 2006 O O . TYR A 1 279 ? 4.239 -9.277 -3.946 1.00 97.56 279 TYR A O 1
ATOM 2014 N N . ASP A 1 280 ? 2.853 -9.441 -2.182 1.00 92.25 280 ASP A N 1
ATOM 2015 C CA . ASP A 1 280 ? 3.502 -10.609 -1.578 1.00 92.25 280 ASP A CA 1
ATOM 2016 C C . ASP A 1 280 ? 2.888 -11.961 -1.974 1.00 92.25 280 ASP A C 1
ATOM 2018 O O . ASP A 1 280 ? 3.493 -12.999 -1.704 1.00 92.25 280 ASP A O 1
ATOM 2022 N N . GLY A 1 281 ? 1.762 -11.945 -2.692 1.00 91.12 281 GLY A N 1
ATOM 2023 C CA . GLY A 1 281 ? 0.989 -13.129 -3.078 1.00 91.12 281 GLY A CA 1
ATOM 2024 C C . GLY A 1 281 ? -0.359 -13.248 -2.363 1.00 91.12 281 GLY A C 1
ATOM 2025 O O . GLY A 1 281 ? -1.213 -13.997 -2.830 1.00 91.12 281 GLY A O 1
ATOM 2026 N N . SER A 1 282 ? -0.551 -12.510 -1.271 1.00 87.25 282 SER A N 1
ATOM 2027 C CA . SER A 1 282 ? -1.806 -12.396 -0.515 1.00 87.25 282 SER A CA 1
ATOM 2028 C C . SER A 1 282 ? -2.340 -10.967 -0.467 1.00 87.25 282 SER A C 1
ATOM 2030 O O . SER A 1 282 ? -3.547 -10.770 -0.379 1.00 87.25 282 SER A O 1
ATOM 2032 N N . GLY A 1 283 ? -1.460 -9.972 -0.556 1.00 92.38 283 GLY A N 1
ATOM 2033 C CA . GLY A 1 283 ? -1.826 -8.568 -0.527 1.00 92.38 283 GLY A CA 1
ATOM 2034 C C . GLY A 1 283 ? -0.622 -7.659 -0.740 1.00 92.38 283 GLY A C 1
ATOM 2035 O O . GLY A 1 283 ? 0.455 -8.086 -1.165 1.00 92.38 283 GLY A O 1
ATOM 2036 N N . TRP A 1 284 ? -0.825 -6.373 -0.476 1.00 96.38 284 TRP A N 1
ATOM 2037 C CA . TRP A 1 284 ? 0.225 -5.363 -0.527 1.00 96.38 284 TRP A CA 1
ATOM 2038 C C . TRP A 1 284 ? 0.885 -5.210 0.847 1.00 96.38 284 TRP A C 1
ATOM 2040 O O . TRP A 1 284 ? 0.206 -4.998 1.842 1.00 96.38 284 TRP A O 1
ATOM 2050 N N . ASP A 1 285 ? 2.215 -5.276 0.897 1.00 95.75 285 ASP A N 1
ATOM 2051 C CA . ASP A 1 285 ? 2.989 -5.395 2.146 1.00 95.75 285 ASP A CA 1
ATOM 2052 C C . ASP A 1 285 ? 3.310 -4.060 2.856 1.00 95.75 285 ASP A C 1
ATOM 2054 O O . ASP A 1 285 ? 4.285 -3.959 3.614 1.00 95.75 285 ASP A O 1
ATOM 2058 N N . LEU A 1 286 ? 2.567 -2.985 2.574 1.00 96.69 286 LEU A N 1
ATOM 2059 C CA . LEU A 1 286 ? 2.929 -1.663 3.081 1.00 96.69 286 LEU A CA 1
ATOM 2060 C C . LEU A 1 286 ? 2.592 -1.541 4.568 1.00 96.69 286 LEU A C 1
ATOM 2062 O O . LEU A 1 286 ? 1.438 -1.612 4.968 1.00 96.69 286 LEU A O 1
ATOM 2066 N N . THR A 1 287 ? 3.594 -1.285 5.402 1.00 95.06 287 THR A N 1
ATOM 2067 C CA . THR A 1 287 ? 3.391 -1.020 6.831 1.00 95.06 287 THR A CA 1
ATOM 2068 C C . THR A 1 287 ? 3.460 0.474 7.135 1.00 95.06 287 THR A C 1
ATOM 2070 O O . THR A 1 287 ? 4.063 1.253 6.390 1.00 95.06 287 THR A O 1
ATOM 2073 N N . ASN A 1 288 ? 2.903 0.887 8.276 1.00 93.00 288 ASN A N 1
ATOM 2074 C CA . ASN A 1 288 ? 2.922 2.278 8.734 1.00 93.00 288 ASN A CA 1
ATOM 2075 C C . ASN A 1 288 ? 4.356 2.837 8.841 1.00 93.00 288 ASN A C 1
ATOM 2077 O O . ASN A 1 288 ? 4.588 4.013 8.572 1.00 93.00 288 ASN A O 1
ATOM 2081 N N . GLY A 1 289 ? 5.344 1.988 9.154 1.00 93.00 289 GLY A N 1
ATOM 2082 C CA . GLY A 1 289 ? 6.759 2.373 9.216 1.00 93.00 289 GLY A CA 1
ATOM 2083 C C . GLY A 1 289 ? 7.405 2.708 7.862 1.00 93.00 289 GLY A C 1
ATOM 2084 O O . GLY A 1 289 ? 8.497 3.275 7.836 1.00 93.00 289 GLY A O 1
ATOM 2085 N N . LEU A 1 290 ? 6.758 2.372 6.740 1.00 95.88 290 LEU A N 1
ATOM 2086 C CA . LEU A 1 290 ? 7.248 2.632 5.378 1.00 95.88 290 LEU A CA 1
ATOM 2087 C C . LEU A 1 290 ? 6.643 3.896 4.743 1.00 95.88 290 LEU A C 1
ATOM 2089 O O . LEU A 1 290 ? 7.060 4.314 3.652 1.00 95.88 290 LEU A O 1
ATOM 2093 N N . LEU A 1 291 ? 5.675 4.514 5.415 1.00 96.44 291 LEU A N 1
ATOM 2094 C CA . LEU A 1 291 ? 4.993 5.707 4.939 1.00 96.44 291 LEU A CA 1
ATOM 2095 C C . LEU A 1 291 ? 5.781 6.989 5.233 1.00 96.44 291 LEU A C 1
ATOM 2097 O O . LEU A 1 291 ? 6.661 7.046 6.093 1.00 96.44 291 LEU A O 1
ATOM 2101 N N . GLY A 1 292 ? 5.509 8.028 4.449 1.00 96.56 292 GLY A N 1
ATOM 2102 C CA . GLY A 1 292 ? 6.034 9.370 4.671 1.00 96.56 292 GLY A CA 1
ATOM 2103 C C . GLY A 1 292 ? 6.021 10.239 3.420 1.00 96.56 292 GLY A C 1
ATOM 2104 O O . GLY A 1 292 ? 5.503 9.865 2.367 1.00 96.56 292 GLY A O 1
ATOM 2105 N N . ASN A 1 293 ? 6.651 11.407 3.523 1.00 97.44 293 ASN A N 1
ATOM 2106 C CA . ASN A 1 293 ? 6.573 12.427 2.485 1.00 97.44 293 ASN A CA 1
ATOM 2107 C C . ASN A 1 293 ? 7.293 12.018 1.195 1.00 97.44 293 ASN A C 1
ATOM 2109 O O . ASN A 1 293 ? 8.466 11.627 1.195 1.00 97.44 293 ASN A O 1
ATOM 2113 N N . ALA A 1 294 ? 6.611 12.185 0.070 1.00 97.94 294 ALA A N 1
ATOM 2114 C CA . ALA A 1 294 ? 7.219 12.193 -1.243 1.00 97.94 294 ALA A CA 1
ATOM 2115 C C . ALA A 1 294 ? 8.219 13.352 -1.364 1.00 97.94 294 ALA A C 1
ATOM 2117 O O . ALA A 1 294 ? 8.071 14.419 -0.767 1.00 97.94 294 ALA A O 1
ATOM 2118 N N . THR A 1 295 ? 9.245 13.133 -2.176 1.00 97.50 295 THR A N 1
ATOM 2119 C CA . THR A 1 295 ? 10.230 14.149 -2.565 1.00 97.50 295 THR A CA 1
ATOM 2120 C C . THR A 1 295 ? 10.091 14.456 -4.058 1.00 97.50 295 THR A C 1
ATOM 2122 O O . THR A 1 295 ? 9.275 13.840 -4.737 1.00 97.50 295 THR A O 1
ATOM 2125 N N . GLY A 1 296 ? 10.869 15.397 -4.596 1.00 93.12 296 GLY A N 1
ATOM 2126 C CA . GLY A 1 296 ? 10.811 15.748 -6.020 1.00 93.12 296 GLY A CA 1
ATOM 2127 C C . GLY A 1 296 ? 9.719 16.766 -6.367 1.00 93.12 296 GLY A C 1
ATOM 2128 O O . GLY A 1 296 ? 9.100 17.365 -5.491 1.00 93.12 296 GLY A O 1
ATOM 2129 N N . GLY A 1 297 ? 9.542 17.015 -7.665 1.00 85.81 297 GLY A N 1
ATOM 2130 C CA . GLY A 1 297 ? 8.723 18.117 -8.184 1.00 85.81 297 GLY A CA 1
ATOM 2131 C C . GLY A 1 297 ? 8.342 17.934 -9.652 1.00 85.81 297 GLY A C 1
ATOM 2132 O O . GLY A 1 297 ? 8.433 18.881 -10.428 1.00 85.81 297 GLY A O 1
ATOM 2133 N N . GLY A 1 298 ? 7.969 16.707 -10.025 1.00 85.88 298 GLY A N 1
ATOM 2134 C CA . GLY A 1 298 ? 7.625 16.321 -11.397 1.00 85.88 298 GLY A CA 1
ATOM 2135 C C . GLY A 1 298 ? 8.805 15.707 -12.169 1.00 85.88 298 GLY A C 1
ATOM 2136 O O . GLY A 1 298 ? 9.383 16.389 -13.016 1.00 85.88 298 GLY A O 1
ATOM 2137 N N . PRO A 1 299 ? 9.168 14.437 -11.911 1.00 95.12 299 PRO A N 1
ATOM 2138 C CA . PRO A 1 299 ? 8.409 13.479 -11.107 1.00 95.12 299 PRO A CA 1
ATOM 2139 C C . PRO A 1 299 ? 8.597 13.643 -9.588 1.00 95.12 299 PRO A C 1
ATOM 2141 O O . PRO A 1 299 ? 9.590 14.203 -9.110 1.00 95.12 299 PRO A O 1
ATOM 2144 N N . TYR A 1 300 ? 7.602 13.189 -8.831 1.00 98.12 300 TYR A N 1
ATOM 2145 C CA . TYR A 1 300 ? 7.702 12.930 -7.395 1.00 98.12 300 TYR A CA 1
ATOM 2146 C C . TYR A 1 300 ? 8.400 11.596 -7.153 1.00 98.12 300 TYR A C 1
ATOM 2148 O O . TYR A 1 300 ? 8.502 10.789 -8.071 1.00 98.12 300 TYR A O 1
ATOM 2156 N N . ALA A 1 301 ? 8.900 11.370 -5.940 1.00 98.12 301 ALA A N 1
ATOM 2157 C CA . ALA A 1 301 ? 9.668 10.182 -5.602 1.00 98.12 301 ALA A CA 1
ATOM 2158 C C . ALA A 1 301 ? 9.405 9.679 -4.179 1.00 98.12 301 ALA A C 1
ATOM 2160 O O . ALA A 1 301 ? 9.397 10.462 -3.222 1.00 98.12 301 ALA A O 1
ATOM 2161 N N . ARG A 1 302 ? 9.322 8.353 -4.032 1.00 98.44 302 ARG A N 1
ATOM 2162 C CA . ARG A 1 302 ? 9.422 7.634 -2.752 1.00 98.44 302 ARG A CA 1
ATOM 2163 C C . ARG A 1 302 ? 10.555 6.632 -2.812 1.00 98.44 302 ARG A C 1
ATOM 2165 O O . ARG A 1 302 ? 10.917 6.165 -3.889 1.00 98.44 302 ARG A O 1
ATOM 2172 N N . MET A 1 303 ? 11.123 6.332 -1.650 1.00 98.06 303 MET A N 1
ATOM 2173 C CA . MET A 1 303 ? 12.222 5.387 -1.499 1.00 98.06 303 MET A CA 1
ATOM 2174 C C . MET A 1 303 ? 11.867 4.343 -0.446 1.00 98.06 303 MET A C 1
ATOM 2176 O O . MET A 1 303 ? 11.332 4.694 0.602 1.00 98.06 303 MET A O 1
ATOM 2180 N N . ARG A 1 304 ? 12.213 3.083 -0.713 1.00 98.06 304 ARG A N 1
ATOM 2181 C CA . ARG A 1 304 ? 12.139 1.978 0.248 1.00 98.06 304 ARG A CA 1
ATOM 2182 C C . ARG A 1 304 ? 13.453 1.208 0.219 1.00 98.06 304 ARG A C 1
ATOM 2184 O O . ARG A 1 304 ? 13.939 0.882 -0.860 1.00 98.06 304 ARG A O 1
ATOM 2191 N N . SER A 1 305 ? 14.017 0.938 1.389 1.00 97.31 305 SER A N 1
ATOM 2192 C CA . SER A 1 305 ? 15.244 0.150 1.569 1.00 97.31 305 SER A CA 1
ATOM 2193 C C . SER A 1 305 ? 14.931 -1.178 2.258 1.00 97.31 305 SER A C 1
ATOM 2195 O O . SER A 1 305 ? 13.852 -1.328 2.829 1.00 97.31 305 SER A O 1
ATOM 2197 N N . GLY A 1 306 ? 15.871 -2.126 2.217 1.00 96.75 306 GLY A N 1
ATOM 2198 C CA . GLY A 1 306 ? 15.720 -3.432 2.864 1.00 96.75 306 GLY A CA 1
ATOM 2199 C C . GLY A 1 306 ? 14.761 -4.370 2.132 1.00 96.75 306 GLY A C 1
ATOM 2200 O O . GLY A 1 306 ? 14.163 -5.241 2.755 1.00 96.75 306 GLY A O 1
ATOM 2201 N N . VAL A 1 307 ? 14.563 -4.179 0.823 1.00 97.88 307 VAL A N 1
ATOM 2202 C CA . VAL A 1 307 ? 13.691 -5.053 0.029 1.00 97.88 307 VAL A CA 1
ATOM 2203 C C . VAL A 1 307 ? 14.452 -6.323 -0.346 1.00 97.88 307 VAL A C 1
ATOM 2205 O O . VAL A 1 307 ? 15.425 -6.270 -1.097 1.00 97.88 307 VAL A O 1
ATOM 2208 N N . THR A 1 308 ? 13.994 -7.463 0.167 1.00 96.88 308 THR A N 1
ATOM 2209 C CA . THR A 1 308 ? 14.666 -8.767 0.030 1.00 96.88 308 THR A CA 1
ATOM 2210 C C . THR A 1 308 ? 14.079 -9.673 -1.051 1.00 96.88 308 THR A C 1
ATOM 2212 O O . THR A 1 308 ? 14.663 -10.710 -1.363 1.00 96.88 308 THR A O 1
ATOM 2215 N N . ALA A 1 309 ? 12.948 -9.285 -1.642 1.00 96.38 309 ALA A N 1
ATOM 2216 C CA . ALA A 1 309 ? 12.276 -10.016 -2.708 1.00 96.38 309 ALA A CA 1
ATOM 2217 C C . ALA A 1 309 ? 11.798 -9.055 -3.802 1.00 96.38 309 ALA A C 1
ATOM 2219 O O . ALA A 1 309 ? 11.275 -7.978 -3.512 1.00 96.38 309 ALA A O 1
ATOM 2220 N N . VAL A 1 310 ? 11.963 -9.459 -5.061 1.00 97.69 310 VAL A N 1
ATOM 2221 C CA . VAL A 1 310 ? 11.413 -8.751 -6.226 1.00 97.69 310 VAL A CA 1
ATOM 2222 C C . VAL A 1 310 ? 9.940 -9.129 -6.461 1.00 97.69 310 VAL A C 1
ATOM 2224 O O . VAL A 1 310 ? 9.365 -9.928 -5.722 1.00 97.69 310 VAL A O 1
ATOM 2227 N N . GLY A 1 311 ? 9.300 -8.533 -7.468 1.00 97.88 311 GLY A N 1
ATOM 2228 C CA . GLY A 1 311 ? 7.878 -8.725 -7.748 1.00 97.88 311 GLY A CA 1
ATOM 2229 C C . GLY A 1 311 ? 7.235 -7.473 -8.331 1.00 97.88 311 GLY A C 1
ATOM 2230 O O . GLY A 1 311 ? 7.897 -6.683 -9.008 1.00 97.88 311 GLY A O 1
ATOM 2231 N N . VAL A 1 312 ? 5.942 -7.298 -8.066 1.00 98.69 312 VAL A N 1
ATOM 2232 C CA . VAL A 1 312 ? 5.204 -6.086 -8.437 1.00 98.69 312 VAL A CA 1
ATOM 2233 C C . VAL A 1 312 ? 5.276 -5.084 -7.296 1.00 98.69 312 VAL A C 1
ATOM 2235 O O . VAL A 1 312 ? 5.022 -5.440 -6.147 1.00 98.69 312 VAL A O 1
ATOM 2238 N N . PHE A 1 313 ? 5.603 -3.840 -7.626 1.00 98.81 313 PHE A N 1
ATOM 2239 C CA . PHE A 1 313 ? 5.658 -2.724 -6.695 1.00 98.81 313 PHE A CA 1
ATOM 2240 C C . PHE A 1 313 ? 4.716 -1.613 -7.134 1.00 98.81 313 PHE A C 1
ATOM 2242 O O . PHE A 1 313 ? 4.594 -1.357 -8.329 1.00 98.81 313 PHE A O 1
ATOM 2249 N N . ALA A 1 314 ? 4.124 -0.909 -6.179 1.00 98.69 314 ALA A N 1
ATOM 2250 C CA . ALA A 1 314 ? 3.266 0.245 -6.426 1.00 98.69 314 ALA A CA 1
ATOM 2251 C C . ALA A 1 314 ? 3.511 1.333 -5.376 1.00 98.69 314 ALA A C 1
ATOM 2253 O O . ALA A 1 314 ? 4.112 1.078 -4.328 1.00 98.69 314 ALA A O 1
ATOM 2254 N N . VAL A 1 315 ? 3.069 2.558 -5.668 1.00 98.69 315 VAL A N 1
ATOM 2255 C CA . VAL A 1 315 ? 3.123 3.678 -4.722 1.00 98.69 315 VAL A CA 1
ATOM 2256 C C . VAL A 1 315 ? 1.714 4.022 -4.259 1.00 98.69 315 VAL A C 1
ATOM 2258 O O . VAL A 1 315 ? 0.833 4.284 -5.072 1.00 98.69 315 VAL A O 1
ATOM 2261 N N . GLY A 1 316 ? 1.516 4.064 -2.946 1.00 98.06 316 GLY A N 1
ATOM 2262 C CA . GLY A 1 316 ? 0.218 4.326 -2.329 1.00 98.06 316 GLY A CA 1
ATOM 2263 C C . GLY A 1 316 ? 0.338 4.661 -0.849 1.00 98.06 316 GLY A C 1
ATOM 2264 O O . GLY A 1 316 ? 1.442 4.673 -0.298 1.00 98.06 316 GLY A O 1
ATOM 2265 N N . GLY A 1 317 ? -0.805 4.966 -0.242 1.00 95.44 317 GLY A N 1
ATOM 2266 C CA . GLY A 1 317 ? -0.968 5.124 1.204 1.00 95.44 317 GLY A CA 1
ATOM 2267 C C . GLY A 1 317 ? -1.832 3.999 1.768 1.00 95.44 317 GLY A C 1
ATOM 2268 O O . GLY A 1 317 ? -1.548 2.824 1.547 1.00 95.44 317 GLY A O 1
ATOM 2269 N N . GLU A 1 318 ? -2.925 4.372 2.435 1.00 91.62 318 GLU A N 1
ATOM 2270 C CA . GLU A 1 318 ? -3.880 3.453 3.073 1.00 91.62 318 GLU A CA 1
ATOM 2271 C C . GLU A 1 318 ? -4.375 2.325 2.155 1.00 91.62 318 GLU A C 1
ATOM 2273 O O . GLU A 1 318 ? -4.460 1.179 2.581 1.00 91.62 318 GLU A O 1
ATOM 2278 N N . ALA A 1 319 ? -4.607 2.623 0.872 1.00 94.06 319 ALA A N 1
ATOM 2279 C CA . ALA A 1 319 ? -5.086 1.655 -0.116 1.00 94.06 319 ALA A CA 1
ATOM 2280 C C . ALA A 1 319 ? -4.162 0.436 -0.307 1.00 94.06 319 ALA A C 1
ATOM 2282 O O . ALA A 1 319 ? -4.631 -0.617 -0.728 1.00 94.06 319 ALA A O 1
ATOM 2283 N N . LEU A 1 320 ? -2.864 0.576 -0.017 1.00 96.50 320 LEU A N 1
ATOM 2284 C CA . LEU A 1 320 ? -1.874 -0.496 -0.158 1.00 96.50 320 LEU A CA 1
ATOM 2285 C C . LEU A 1 320 ? -1.357 -1.005 1.189 1.00 96.50 320 LEU A C 1
ATOM 2287 O O . LEU A 1 320 ? -0.389 -1.765 1.199 1.00 96.50 320 LEU A O 1
ATOM 2291 N N . LEU A 1 321 ? -1.943 -0.559 2.307 1.00 94.94 321 LEU A N 1
ATOM 2292 C CA . LEU A 1 321 ? -1.538 -1.024 3.627 1.00 94.94 321 LEU A CA 1
ATOM 2293 C C . LEU A 1 321 ? -1.776 -2.523 3.773 1.00 94.94 321 LEU A C 1
ATOM 2295 O O . LEU A 1 321 ? -2.819 -3.047 3.380 1.00 94.94 321 LEU A O 1
ATOM 2299 N N . HIS A 1 322 ? -0.810 -3.177 4.409 1.00 93.25 322 HIS A N 1
ATOM 2300 C CA . HIS A 1 322 ? -0.911 -4.569 4.803 1.00 93.25 322 HIS A CA 1
ATOM 2301 C C . HIS A 1 322 ? -2.097 -4.764 5.739 1.00 93.25 322 HIS A C 1
ATOM 2303 O O . HIS A 1 322 ? -2.339 -3.931 6.619 1.00 93.25 322 HIS A O 1
ATOM 2309 N N . ARG A 1 323 ? -2.843 -5.849 5.538 1.00 91.06 323 ARG A N 1
ATOM 2310 C CA . ARG A 1 323 ? -4.103 -6.114 6.236 1.00 91.06 323 ARG A CA 1
ATOM 2311 C C . ARG A 1 323 ? -3.927 -7.323 7.141 1.00 91.06 323 ARG A C 1
ATOM 2313 O O . ARG A 1 323 ? -3.762 -8.436 6.656 1.00 91.06 323 ARG A O 1
ATOM 2320 N N . LEU A 1 324 ? -4.001 -7.102 8.449 1.00 92.50 324 LEU A N 1
ATOM 2321 C CA . LEU A 1 324 ? -4.072 -8.180 9.430 1.00 92.50 324 LEU A CA 1
ATOM 2322 C C . LEU A 1 324 ? -5.533 -8.411 9.798 1.00 92.50 324 LEU A C 1
ATOM 2324 O O . LEU A 1 324 ? -6.132 -7.615 10.524 1.00 92.50 324 LEU A O 1
ATOM 2328 N N . GLU A 1 325 ? -6.106 -9.483 9.268 1.00 93.50 325 GLU A N 1
ATOM 2329 C CA . GLU A 1 325 ? -7.508 -9.823 9.492 1.00 93.50 325 GLU A CA 1
ATOM 2330 C C . GLU A 1 325 ? -7.681 -10.714 10.719 1.00 93.50 325 GLU A C 1
ATOM 2332 O O . GLU A 1 325 ? -6.856 -11.587 10.987 1.00 93.50 325 GLU A O 1
ATOM 2337 N N . VAL A 1 326 ? -8.769 -10.512 11.460 1.00 96.06 326 VAL A N 1
ATOM 2338 C CA . VAL A 1 326 ? -9.147 -11.356 12.595 1.00 96.06 326 VAL A CA 1
ATOM 2339 C C . VAL A 1 326 ? -10.661 -11.536 12.665 1.00 96.06 326 VAL A C 1
ATOM 2341 O O . VAL A 1 326 ? -11.430 -10.577 12.581 1.00 96.06 326 VAL A O 1
ATOM 2344 N N . GLU A 1 327 ? -11.089 -12.784 12.841 1.00 97.25 327 GLU A N 1
ATOM 2345 C CA . GLU A 1 327 ? -12.478 -13.130 13.129 1.00 97.25 327 GLU A CA 1
ATOM 2346 C C . GLU A 1 327 ? -12.657 -13.162 14.648 1.00 97.25 327 GLU A C 1
ATOM 2348 O O . GLU A 1 327 ? -12.098 -14.015 15.338 1.00 97.25 327 GLU A O 1
ATOM 2353 N N . LEU A 1 328 ? -13.416 -12.216 15.196 1.00 98.12 328 LEU A N 1
ATOM 2354 C CA . LEU A 1 328 ? -13.637 -12.118 16.636 1.00 98.12 328 LEU A CA 1
ATOM 2355 C C . LEU A 1 328 ? -15.101 -12.359 16.967 1.00 98.12 328 LEU A C 1
ATOM 2357 O O . LEU A 1 328 ? -15.992 -11.865 16.281 1.00 98.12 328 LEU A O 1
ATOM 2361 N N . ARG A 1 329 ? -15.343 -13.038 18.087 1.00 98.56 329 ARG A N 1
ATOM 2362 C CA . ARG A 1 329 ? -16.681 -13.174 18.660 1.00 98.56 329 ARG A CA 1
ATOM 2363 C C . ARG A 1 329 ? -16.686 -12.818 20.138 1.00 98.56 329 ARG A C 1
ATOM 2365 O O . ARG A 1 329 ? -15.860 -13.307 20.912 1.00 98.56 329 ARG A O 1
ATOM 2372 N N . ALA A 1 330 ? -17.631 -11.976 20.541 1.00 98.62 330 ALA A N 1
ATOM 2373 C CA . ALA A 1 330 ? -17.855 -11.591 21.929 1.00 98.62 330 ALA A CA 1
ATOM 2374 C C . ALA A 1 330 ? -19.346 -11.347 22.201 1.00 98.62 330 ALA A C 1
ATOM 2376 O O . ALA A 1 330 ? -20.136 -11.127 21.294 1.00 98.62 330 ALA A O 1
ATOM 2377 N N . PHE A 1 331 ? -19.740 -11.337 23.473 1.00 98.75 331 PHE A N 1
ATOM 2378 C CA . PHE A 1 331 ? -21.065 -10.868 23.881 1.00 98.75 331 PHE A CA 1
ATOM 2379 C C . PHE A 1 331 ? -20.947 -9.672 24.817 1.00 98.75 331 PHE A C 1
ATOM 2381 O O . PHE A 1 331 ? -20.040 -9.602 25.643 1.00 98.75 331 PHE A O 1
ATOM 2388 N N . LEU A 1 332 ? -21.910 -8.763 24.732 1.00 98.75 332 LEU A N 1
ATOM 2389 C CA . LEU A 1 332 ? -22.144 -7.688 25.687 1.00 98.75 332 LEU A CA 1
ATOM 2390 C C . LEU A 1 332 ? -23.250 -8.143 26.640 1.00 98.75 332 LEU A C 1
ATOM 2392 O O . LEU A 1 332 ? -24.356 -8.454 26.200 1.00 98.75 332 LEU A O 1
ATOM 2396 N N . GLN A 1 333 ? -22.958 -8.221 27.941 1.00 98.25 333 GLN A N 1
ATOM 2397 C CA . GLN A 1 333 ? -23.919 -8.721 28.927 1.00 98.25 333 GLN A CA 1
ATOM 2398 C C . GLN A 1 333 ? -25.218 -7.905 28.951 1.00 98.25 333 GLN A C 1
ATOM 2400 O O . GLN A 1 333 ? -26.278 -8.496 29.133 1.00 98.25 333 GLN A O 1
ATOM 2405 N N . GLY A 1 334 ? -25.137 -6.579 28.791 1.00 96.69 334 GLY A N 1
ATOM 2406 C CA . GLY A 1 334 ? -26.287 -5.673 28.870 1.00 96.69 334 GLY A CA 1
ATOM 2407 C C . GLY A 1 334 ? -27.452 -6.101 27.970 1.00 96.69 334 GLY A C 1
ATOM 2408 O O . GLY A 1 334 ? -28.509 -6.457 28.494 1.00 96.69 334 GLY A O 1
ATOM 2409 N N . PRO A 1 335 ? -27.254 -6.147 26.640 1.00 97.75 335 PRO A N 1
ATOM 2410 C CA . PRO A 1 335 ? -28.296 -6.538 25.699 1.00 97.75 335 PRO A CA 1
ATOM 2411 C C . PRO A 1 335 ? -28.509 -8.057 25.607 1.00 97.75 335 PRO A C 1
ATOM 2413 O O . PRO A 1 335 ? -29.418 -8.492 24.898 1.00 97.75 335 PRO A O 1
ATOM 2416 N N . PHE A 1 336 ? -27.694 -8.896 26.254 1.00 97.88 336 PHE A N 1
ATOM 2417 C CA . PHE A 1 336 ? -27.776 -10.348 26.088 1.00 97.88 336 PHE A CA 1
ATOM 2418 C C . PHE A 1 336 ? -29.052 -10.947 26.696 1.00 97.88 336 PHE A C 1
ATOM 2420 O O . PHE A 1 336 ? -29.338 -10.810 27.886 1.00 97.88 336 PHE A O 1
ATOM 2427 N N . SER A 1 337 ? -29.804 -11.691 25.884 1.00 93.19 337 SER A N 1
ATOM 2428 C CA . SER A 1 337 ? -31.013 -12.393 26.299 1.00 93.19 337 SER A CA 1
ATOM 2429 C C . SER A 1 337 ? -31.235 -13.660 25.473 1.00 93.19 337 SER A C 1
ATOM 2431 O O . SER A 1 337 ? -31.413 -13.617 24.259 1.00 93.19 337 SER A O 1
ATOM 2433 N N . GLY A 1 338 ? -31.261 -14.819 26.136 1.00 84.00 338 GLY A N 1
ATOM 2434 C CA . GLY A 1 338 ? -31.700 -16.070 25.507 1.00 84.00 338 GLY A CA 1
ATOM 2435 C C . GLY A 1 338 ? -30.811 -16.587 24.367 1.00 84.00 338 GLY A C 1
ATOM 2436 O O . GLY A 1 338 ? -31.329 -17.232 23.461 1.00 84.00 338 GLY A O 1
ATOM 2437 N N . GLY A 1 339 ? -29.497 -16.329 24.413 1.00 90.62 339 GLY A N 1
ATOM 2438 C CA . GLY A 1 339 ? -28.516 -16.850 23.447 1.00 90.62 339 GLY A CA 1
ATOM 2439 C C . GLY A 1 339 ? -28.070 -15.858 22.369 1.00 90.62 339 GLY A C 1
ATOM 2440 O O . GLY A 1 339 ? -27.152 -16.169 21.618 1.00 90.62 339 GLY A O 1
ATOM 2441 N N . GLN A 1 340 ? -28.688 -14.677 22.305 1.00 95.31 340 GLN A N 1
ATOM 2442 C CA . GLN A 1 340 ? -28.311 -13.575 21.417 1.00 95.31 340 GLN A CA 1
ATOM 2443 C C . GLN A 1 340 ? -28.410 -12.243 22.165 1.00 95.31 340 GLN A C 1
ATOM 2445 O O . GLN A 1 340 ? -29.036 -12.152 23.220 1.00 95.31 340 GLN A O 1
ATOM 2450 N N . MET A 1 341 ? -27.826 -11.193 21.608 1.00 98.44 341 MET A N 1
ATOM 2451 C CA . MET A 1 341 ? -27.997 -9.821 22.071 1.00 98.44 341 MET A CA 1
ATOM 2452 C C . MET A 1 341 ? -29.249 -9.179 21.462 1.00 98.44 341 MET A C 1
ATOM 2454 O O . MET A 1 341 ? -29.703 -9.545 20.376 1.00 98.44 341 MET A O 1
ATOM 2458 N N . GLY A 1 342 ? -29.848 -8.236 22.180 1.00 97.81 342 GLY A N 1
ATOM 2459 C CA . GLY A 1 342 ? -30.858 -7.323 21.661 1.00 97.81 342 GLY A CA 1
ATOM 2460 C C . GLY A 1 342 ? -30.222 -6.204 20.835 1.00 97.81 342 GLY A C 1
ATOM 2461 O O . GLY A 1 342 ? -29.146 -5.722 21.160 1.00 97.81 342 GLY A O 1
ATOM 2462 N N . ASP A 1 343 ? -30.907 -5.768 19.783 1.00 97.62 343 ASP A N 1
ATOM 2463 C CA . ASP A 1 343 ? -30.502 -4.685 18.877 1.00 97.62 343 ASP A CA 1
ATOM 2464 C C . ASP A 1 343 ? -31.391 -3.442 19.044 1.00 97.62 343 ASP A C 1
ATOM 2466 O O . ASP A 1 343 ? -31.734 -2.752 18.078 1.00 97.62 343 ASP A O 1
ATOM 2470 N N . ALA A 1 344 ? -31.809 -3.159 20.281 1.00 98.19 344 ALA A N 1
ATOM 2471 C CA . ALA A 1 344 ? -32.756 -2.088 20.573 1.00 98.19 344 ALA A CA 1
ATOM 2472 C C . ALA A 1 344 ? -32.251 -0.727 20.065 1.00 98.19 344 ALA A C 1
ATOM 2474 O O . ALA A 1 344 ? -33.024 0.008 19.446 1.00 98.19 344 ALA A O 1
ATOM 2475 N N . LEU A 1 345 ? -30.954 -0.444 20.228 1.00 98.38 345 LEU A N 1
ATOM 2476 C CA . LEU A 1 345 ? -30.301 0.765 19.721 1.00 98.38 345 LEU A CA 1
ATOM 2477 C C . LEU A 1 345 ? -30.435 0.908 18.200 1.00 98.38 345 LEU A C 1
ATOM 2479 O O . LEU A 1 345 ? -30.825 1.971 17.716 1.00 98.38 345 LEU A O 1
ATOM 2483 N N . ARG A 1 346 ? -30.186 -0.167 17.441 1.00 98.19 346 ARG A N 1
ATOM 2484 C CA . ARG A 1 346 ? -30.362 -0.192 15.980 1.00 98.19 346 ARG A CA 1
ATOM 2485 C C . ARG A 1 346 ? -31.822 0.020 15.596 1.00 98.19 346 ARG A C 1
ATOM 2487 O O . ARG A 1 346 ? -32.122 0.865 14.756 1.00 98.19 346 ARG A O 1
ATOM 2494 N N . SER A 1 347 ? -32.740 -0.704 16.242 1.00 97.69 347 SER A N 1
ATOM 2495 C CA . SER A 1 347 ? -34.182 -0.623 15.960 1.00 97.69 347 SER A CA 1
ATOM 2496 C C . SER A 1 347 ? -34.776 0.769 16.220 1.00 97.69 347 SER A C 1
ATOM 2498 O O . SER A 1 347 ? -35.755 1.152 15.581 1.00 97.69 347 SER A O 1
ATOM 2500 N N . GLN A 1 348 ? -34.157 1.534 17.123 1.00 98.06 348 GLN A N 1
ATOM 2501 C CA . GLN A 1 348 ? -34.512 2.914 17.460 1.00 98.06 348 GLN A CA 1
ATOM 2502 C C . GLN A 1 348 ? -33.679 3.955 16.694 1.00 98.06 348 GLN A C 1
ATOM 2504 O O . GLN A 1 348 ? -33.846 5.150 16.925 1.00 98.06 348 GLN A O 1
ATOM 2509 N N . SER A 1 349 ? -32.797 3.522 15.785 1.00 97.38 349 SER A N 1
ATOM 2510 C CA . SER A 1 349 ? -31.898 4.391 15.012 1.00 97.38 349 SER A CA 1
ATOM 2511 C C . SER A 1 349 ? -31.003 5.280 15.888 1.00 97.38 349 SER A C 1
ATOM 2513 O O . SER A 1 349 ? -30.769 6.444 15.571 1.00 97.38 349 SER A O 1
ATOM 2515 N N . LEU A 1 350 ? -30.524 4.731 17.008 1.00 98.19 350 LEU A N 1
ATOM 2516 C CA . LEU A 1 350 ? -29.662 5.427 17.967 1.00 98.19 350 LEU A CA 1
ATOM 2517 C C . LEU A 1 350 ? -28.166 5.208 17.706 1.00 98.19 350 LEU A C 1
ATOM 2519 O O . LEU A 1 350 ? -27.361 6.007 18.172 1.00 98.19 350 LEU A O 1
ATOM 2523 N N . ILE A 1 351 ? -27.783 4.156 16.978 1.00 98.38 351 ILE A N 1
ATOM 2524 C CA . ILE A 1 351 ? -26.371 3.882 16.674 1.00 98.38 351 ILE A CA 1
ATOM 2525 C C . ILE A 1 351 ? -25.846 4.965 15.713 1.00 98.38 351 ILE A C 1
ATOM 2527 O O . ILE A 1 351 ? -26.443 5.167 14.650 1.00 98.38 351 ILE A O 1
ATOM 2531 N N . PRO A 1 352 ? -24.758 5.678 16.054 1.00 97.88 352 PRO A N 1
ATOM 2532 C CA . PRO A 1 352 ? -24.185 6.687 15.173 1.00 97.88 352 PRO A CA 1
ATOM 2533 C C . PRO A 1 352 ? -23.536 6.036 13.944 1.00 97.88 352 PRO A C 1
ATOM 2535 O O . PRO A 1 352 ? -23.005 4.931 14.016 1.00 97.88 352 PRO A O 1
ATOM 2538 N N . THR A 1 353 ? -23.541 6.737 12.808 1.00 97.94 353 THR A N 1
ATOM 2539 C CA . THR A 1 353 ? -22.860 6.284 11.578 1.00 97.94 353 THR A CA 1
ATOM 2540 C C . THR A 1 353 ? -21.352 6.523 11.600 1.00 97.94 353 THR A C 1
ATOM 2542 O O . THR A 1 353 ? -20.651 6.056 10.713 1.00 97.94 353 THR A O 1
ATOM 2545 N N . THR A 1 354 ? -20.859 7.272 12.583 1.00 98.31 354 THR A N 1
ATOM 2546 C CA . THR A 1 354 ? -19.435 7.465 12.869 1.00 98.31 354 THR A CA 1
ATOM 2547 C C . THR A 1 354 ? -19.159 6.845 14.224 1.00 98.31 354 THR A C 1
ATOM 2549 O O . THR A 1 354 ? -19.986 6.972 15.132 1.00 98.31 354 THR A O 1
ATOM 2552 N N . GLU A 1 355 ? -18.019 6.181 14.357 1.00 98.12 355 GLU A N 1
ATOM 2553 C CA . GLU A 1 355 ? -17.597 5.608 15.627 1.00 98.12 355 GLU A CA 1
ATOM 2554 C C . GLU A 1 355 ? -17.638 6.651 16.769 1.00 98.12 355 GLU A C 1
ATOM 2556 O O . GLU A 1 355 ? -17.334 7.831 16.562 1.00 98.12 355 GLU A O 1
ATOM 2561 N N . PRO A 1 356 ? -18.085 6.263 17.978 1.00 97.56 356 PRO A N 1
ATOM 2562 C CA . PRO A 1 356 ? -18.261 7.203 19.083 1.00 97.56 356 PRO A CA 1
ATOM 2563 C C . PRO A 1 356 ? -16.983 7.445 19.899 1.00 97.56 356 PRO A C 1
ATOM 2565 O O . PRO A 1 356 ? -16.945 8.374 20.706 1.00 97.56 356 PRO A O 1
ATOM 2568 N N . TYR A 1 357 ? -15.974 6.587 19.769 1.00 98.06 357 TYR A N 1
ATOM 2569 C CA . TYR A 1 357 ? -14.836 6.474 20.672 1.00 98.06 357 TYR A CA 1
ATOM 2570 C C . TYR A 1 357 ? -13.886 7.665 20.581 1.00 98.06 357 TYR A C 1
ATOM 2572 O O . TYR A 1 357 ? -13.409 8.106 21.625 1.00 98.06 357 TYR A O 1
ATOM 2580 N N . THR A 1 358 ? -13.716 8.283 19.407 1.00 97.00 358 THR A N 1
ATOM 2581 C CA . THR A 1 358 ? -12.953 9.542 19.273 1.00 97.00 358 THR A CA 1
ATOM 2582 C C . THR A 1 358 ? -13.480 10.656 20.187 1.00 97.00 358 THR A C 1
ATOM 2584 O O . THR A 1 358 ? -12.715 11.503 20.652 1.00 97.00 358 THR A O 1
ATOM 2587 N N . ALA A 1 359 ? -14.786 10.676 20.474 1.00 95.19 359 ALA A N 1
ATOM 2588 C CA . ALA A 1 359 ? -15.405 11.687 21.330 1.00 95.19 359 ALA A CA 1
ATOM 2589 C C . ALA A 1 359 ? -15.427 11.311 22.826 1.00 95.19 359 ALA A C 1
ATOM 2591 O O . ALA A 1 359 ? -15.824 12.137 23.654 1.00 95.19 359 ALA A O 1
ATOM 2592 N N . LEU A 1 360 ? -15.029 10.087 23.191 1.00 94.12 360 LEU A N 1
ATOM 2593 C CA . LEU A 1 360 ? -15.135 9.559 24.550 1.00 94.12 360 LEU A CA 1
ATOM 2594 C C . LEU A 1 360 ? -13.791 9.581 25.283 1.00 94.12 360 LEU A C 1
ATOM 2596 O O . LEU A 1 360 ? -12.761 9.138 24.785 1.00 94.12 360 LEU A O 1
ATOM 2600 N N . SER A 1 361 ? -13.804 10.035 26.536 1.00 90.81 361 SER A N 1
ATOM 2601 C CA . SER A 1 361 ? -12.643 9.894 27.416 1.00 90.81 361 SER A CA 1
ATOM 2602 C C . SER A 1 361 ? -12.379 8.422 27.741 1.00 90.81 361 SER A C 1
ATOM 2604 O O . SER A 1 361 ? -13.320 7.675 27.998 1.00 90.81 361 SER A O 1
ATOM 2606 N N . GLY A 1 362 ? -11.106 8.027 27.805 1.00 90.06 362 GLY A N 1
ATOM 2607 C CA . GLY A 1 362 ? -10.701 6.647 28.117 1.00 90.06 362 GLY A CA 1
ATOM 2608 C C . GLY A 1 362 ? -10.483 5.761 26.885 1.00 90.06 362 GLY A C 1
ATOM 2609 O O . GLY A 1 362 ? -9.996 4.635 27.028 1.00 90.06 362 GLY A O 1
ATOM 2610 N N . PHE A 1 363 ? -10.769 6.291 25.694 1.00 95.31 363 PHE A N 1
ATOM 2611 C CA . PHE A 1 363 ? -10.462 5.686 24.404 1.00 95.31 363 PHE A CA 1
ATOM 2612 C C . PHE A 1 363 ? -9.474 6.585 23.664 1.00 95.31 363 PHE A C 1
ATOM 2614 O O . PHE A 1 363 ? -9.729 7.767 23.448 1.00 95.31 363 PHE A O 1
ATOM 2621 N N . THR A 1 364 ? -8.316 6.028 23.323 1.00 96.00 364 THR A N 1
ATOM 2622 C CA . THR A 1 364 ? -7.271 6.735 22.582 1.00 96.00 364 THR A CA 1
ATOM 2623 C C . THR A 1 364 ? -6.950 5.905 21.360 1.00 96.00 364 THR A C 1
ATOM 2625 O O . THR A 1 364 ? -6.423 4.802 21.496 1.00 96.00 364 THR A O 1
ATOM 2628 N N . HIS A 1 365 ? -7.255 6.437 20.182 1.00 96.62 365 HIS A N 1
ATOM 2629 C CA . HIS A 1 365 ? -6.845 5.809 18.938 1.00 96.62 365 HIS A CA 1
ATOM 2630 C C . HIS A 1 365 ? -5.325 5.866 18.779 1.00 96.62 365 HIS A C 1
ATOM 2632 O O . HIS A 1 365 ? -4.677 6.872 19.083 1.00 96.62 365 HIS A O 1
ATOM 2638 N N . VAL A 1 366 ? -4.766 4.757 18.315 1.00 95.06 366 VAL A N 1
ATOM 2639 C CA . VAL A 1 366 ? -3.355 4.594 17.971 1.00 95.06 366 VAL A CA 1
ATOM 2640 C C . VAL A 1 366 ? -3.293 4.062 16.547 1.00 95.06 366 VAL A C 1
ATOM 2642 O O . VAL A 1 366 ? -4.104 3.213 16.179 1.00 95.06 366 VAL A O 1
ATOM 2645 N N . GLY A 1 367 ? -2.327 4.559 15.775 1.00 90.75 367 GLY A N 1
ATOM 2646 C CA . GLY A 1 367 ? -2.134 4.149 14.392 1.00 90.75 367 GLY A CA 1
ATOM 2647 C C . GLY A 1 367 ? -3.125 4.815 13.438 1.00 90.75 367 GLY A C 1
ATOM 2648 O O . GLY A 1 367 ? -3.234 6.041 13.419 1.00 90.75 367 GLY A O 1
ATOM 2649 N N . ARG A 1 368 ? -3.787 3.999 12.623 1.00 88.38 368 ARG A N 1
ATOM 2650 C CA . ARG A 1 368 ? -4.776 4.349 11.595 1.00 88.38 368 ARG A CA 1
ATOM 2651 C C . ARG A 1 368 ? -6.222 4.312 12.087 1.00 88.38 368 ARG A C 1
ATOM 2653 O O . ARG A 1 368 ? -7.085 4.810 11.373 1.00 88.38 368 ARG A O 1
ATOM 2660 N N . GLY A 1 369 ? -6.493 3.736 13.255 1.00 91.06 369 GLY A N 1
ATOM 2661 C CA . GLY A 1 369 ? -7.839 3.742 13.829 1.00 91.06 369 GLY A CA 1
ATOM 2662 C C . GLY A 1 369 ? -8.388 5.143 14.124 1.00 91.06 369 GLY A C 1
ATOM 2663 O O . GLY A 1 369 ? -7.634 6.093 14.353 1.00 91.06 369 GLY A O 1
ATOM 2664 N N . GLY A 1 370 ? -9.713 5.237 14.208 1.00 93.62 370 GLY A N 1
ATOM 2665 C CA . GLY A 1 370 ? -10.451 6.451 14.559 1.00 93.62 370 GLY A CA 1
ATOM 2666 C C . GLY A 1 370 ? -11.082 7.144 13.357 1.00 93.62 370 GLY A C 1
ATOM 2667 O O . GLY A 1 370 ? -10.515 7.206 12.268 1.00 93.62 370 GLY A O 1
ATOM 2668 N N . GLY A 1 371 ? -12.278 7.700 13.559 1.00 94.31 371 GLY A N 1
ATOM 2669 C CA . GLY A 1 371 ? -13.053 8.322 12.489 1.00 94.31 371 GLY A CA 1
ATOM 2670 C C . GLY A 1 371 ? -13.702 7.328 11.524 1.00 94.31 371 GLY A C 1
ATOM 2671 O O . GLY A 1 371 ? -14.204 7.754 10.482 1.00 94.31 371 GLY A O 1
ATOM 2672 N N . GLU A 1 372 ? -13.727 6.031 11.852 1.00 96.88 372 GLU A N 1
ATOM 2673 C CA . GLU A 1 372 ? -14.430 5.028 11.060 1.00 96.88 372 GLU A CA 1
ATOM 2674 C C . GLU A 1 372 ? -15.911 5.402 10.882 1.00 96.88 372 GLU A C 1
ATOM 2676 O O . GLU A 1 372 ? -16.586 5.882 11.801 1.00 96.88 372 GLU A O 1
ATOM 2681 N N . THR A 1 373 ? -16.430 5.178 9.674 1.00 97.44 373 THR A N 1
ATOM 2682 C CA . THR A 1 373 ? -17.831 5.449 9.332 1.00 97.44 373 THR A CA 1
ATOM 2683 C C . THR A 1 373 ? -18.456 4.264 8.622 1.00 97.44 373 THR A C 1
ATOM 2685 O O . THR A 1 373 ? -17.762 3.495 7.963 1.00 97.44 373 THR A O 1
ATOM 2688 N N . VAL A 1 374 ? -19.773 4.134 8.749 1.00 97.75 374 VAL A N 1
ATOM 2689 C CA . VAL A 1 374 ? -20.567 3.096 8.084 1.00 97.75 374 VAL A CA 1
ATOM 2690 C C . VAL A 1 374 ? -21.549 3.724 7.109 1.00 97.75 374 VAL A C 1
ATOM 2692 O O . VAL A 1 374 ? -22.081 4.815 7.349 1.00 97.75 374 VAL A O 1
ATOM 2695 N N . ASP A 1 375 ? -21.849 3.004 6.031 1.00 97.19 375 ASP A N 1
ATOM 2696 C CA . ASP A 1 375 ? -23.016 3.324 5.218 1.00 97.19 375 ASP A CA 1
ATOM 2697 C C . ASP A 1 375 ? -24.293 3.030 6.035 1.00 97.19 375 ASP A C 1
ATOM 2699 O O . ASP A 1 375 ? -24.406 1.951 6.626 1.00 97.19 375 ASP A O 1
ATOM 2703 N N . PRO A 1 376 ? -25.290 3.936 6.081 1.00 96.19 376 PRO A N 1
ATOM 2704 C CA . PRO A 1 376 ? -26.522 3.712 6.841 1.00 96.19 376 PRO A CA 1
ATOM 2705 C C . PRO A 1 376 ? -27.272 2.416 6.490 1.00 96.19 376 PRO A C 1
ATOM 2707 O O . PRO A 1 376 ? -28.049 1.921 7.309 1.00 96.19 376 PRO A O 1
ATOM 2710 N N . SER A 1 377 ? -27.065 1.859 5.291 1.00 96.25 377 SER A N 1
ATOM 2711 C CA . SER A 1 377 ? -27.654 0.583 4.870 1.00 96.25 377 SER A CA 1
ATOM 2712 C C . SER A 1 377 ? -27.188 -0.612 5.703 1.00 96.25 377 SER A C 1
ATOM 2714 O O . SER A 1 377 ? -27.955 -1.564 5.843 1.00 96.25 377 SER A O 1
ATOM 2716 N N . VAL A 1 378 ? -26.016 -0.539 6.343 1.00 97.56 378 VAL A N 1
ATOM 2717 C CA . VAL A 1 378 ? -25.509 -1.578 7.256 1.00 97.56 378 VAL A CA 1
ATOM 2718 C C . VAL A 1 378 ? -26.484 -1.822 8.418 1.00 97.56 378 VAL A C 1
ATOM 2720 O O . VAL A 1 378 ? -26.702 -2.957 8.842 1.00 97.56 378 VAL A O 1
ATOM 2723 N N . PHE A 1 379 ? -27.180 -0.781 8.887 1.00 97.75 379 PHE A N 1
ATOM 2724 C CA . PHE A 1 379 ? -28.165 -0.897 9.968 1.00 97.75 379 PHE A CA 1
ATOM 2725 C C . PHE A 1 379 ? -29.533 -1.444 9.525 1.00 97.75 379 PHE A C 1
ATOM 2727 O O . PHE A 1 379 ? -30.407 -1.672 10.370 1.00 97.75 379 PHE A O 1
ATOM 2734 N N . ALA A 1 380 ? -29.742 -1.676 8.225 1.00 96.69 380 ALA A N 1
ATOM 2735 C CA . ALA A 1 380 ? -30.962 -2.296 7.712 1.00 96.69 380 ALA A CA 1
ATOM 2736 C C . ALA A 1 380 ? -30.998 -3.817 7.946 1.00 96.69 380 ALA A C 1
ATOM 2738 O O . ALA A 1 380 ? -32.085 -4.403 7.946 1.00 96.69 380 ALA A O 1
ATOM 2739 N N . THR A 1 381 ? -29.843 -4.449 8.179 1.00 97.06 381 THR A N 1
ATOM 2740 C CA . THR A 1 381 ? -29.732 -5.881 8.483 1.00 97.06 381 THR A CA 1
ATOM 2741 C C . THR A 1 381 ? -30.471 -6.232 9.779 1.00 97.06 381 THR A C 1
ATOM 2743 O O . THR A 1 381 ? -30.453 -5.490 10.764 1.00 97.06 381 THR A O 1
ATOM 2746 N N . THR A 1 382 ? -31.170 -7.370 9.770 1.00 97.25 382 THR A N 1
ATOM 2747 C CA . THR A 1 382 ? -31.946 -7.905 10.903 1.00 97.25 382 THR A CA 1
ATOM 2748 C C . THR A 1 382 ? -31.620 -9.387 11.102 1.00 97.25 382 THR A C 1
ATOM 2750 O O . THR A 1 382 ? -30.944 -9.983 10.271 1.00 97.25 382 THR A O 1
ATOM 2753 N N . GLY A 1 383 ? -32.130 -10.014 12.165 1.00 97.31 383 GLY A N 1
ATOM 2754 C CA . GLY A 1 383 ? -31.843 -11.426 12.450 1.00 97.31 383 GLY A CA 1
ATOM 2755 C C . GLY A 1 383 ? -30.616 -11.580 13.344 1.00 97.31 383 GLY A C 1
ATOM 2756 O O . GLY A 1 383 ? -30.463 -10.780 14.262 1.00 97.31 383 GLY A O 1
ATOM 2757 N N . SER A 1 384 ? -29.807 -12.618 13.134 1.00 97.81 384 SER A N 1
ATOM 2758 C CA . SER A 1 384 ? -28.567 -12.847 13.899 1.00 97.81 384 SER A CA 1
ATOM 2759 C C . SER A 1 384 ? -27.506 -11.784 13.606 1.00 97.81 384 SER A C 1
ATOM 2761 O O . SER A 1 384 ? -26.866 -11.296 14.529 1.00 97.81 384 SER A O 1
ATOM 2763 N N . ASP A 1 385 ? -27.451 -11.330 12.357 1.00 98.12 385 ASP A N 1
ATOM 2764 C CA . ASP A 1 385 ? -26.405 -10.432 11.855 1.00 98.12 385 ASP A CA 1
ATOM 2765 C C . ASP A 1 385 ? -26.771 -8.948 12.061 1.00 98.12 385 ASP A C 1
ATOM 2767 O O . ASP A 1 385 ? -26.140 -8.038 11.525 1.00 98.12 385 ASP A O 1
ATOM 2771 N N . ALA A 1 386 ? -27.853 -8.666 12.796 1.00 98.44 386 ALA A N 1
ATOM 2772 C CA . ALA A 1 386 ? -28.251 -7.291 13.070 1.00 98.44 386 ALA A CA 1
ATOM 2773 C C . ALA A 1 386 ? -27.192 -6.616 13.951 1.00 98.44 386 ALA A C 1
ATOM 2775 O O . ALA A 1 386 ? -26.789 -7.178 14.969 1.00 98.44 386 ALA A O 1
ATOM 2776 N N . ILE A 1 387 ? -26.787 -5.397 13.597 1.00 98.75 387 ILE A N 1
ATOM 2777 C CA . ILE A 1 387 ? -25.816 -4.647 14.398 1.00 98.75 387 ILE A CA 1
ATOM 2778 C C . ILE A 1 387 ? -26.419 -4.294 15.761 1.00 98.75 387 ILE A C 1
ATOM 2780 O O . ILE A 1 387 ? -27.515 -3.740 15.844 1.00 98.75 387 ILE A O 1
ATOM 2784 N N . VAL A 1 388 ? -25.692 -4.609 16.826 1.00 98.62 388 VAL A N 1
ATOM 2785 C CA . VAL A 1 388 ? -26.010 -4.234 18.206 1.00 98.62 388 VAL A CA 1
ATOM 2786 C C . VAL A 1 388 ? -25.363 -2.898 18.536 1.00 98.62 388 VAL A C 1
ATOM 2788 O O . VAL A 1 388 ? -26.043 -2.019 19.065 1.00 98.62 388 VAL A O 1
ATOM 2791 N N . ASP A 1 389 ? -24.071 -2.746 18.222 1.00 98.75 389 ASP A N 1
ATOM 2792 C CA . ASP A 1 389 ? -23.308 -1.540 18.539 1.00 98.75 389 ASP A CA 1
ATOM 2793 C C . ASP A 1 389 ? -21.926 -1.465 17.866 1.00 98.75 389 ASP A C 1
ATOM 2795 O O . ASP A 1 389 ? -21.508 -2.388 17.170 1.00 98.75 389 ASP A O 1
ATOM 2799 N N . TRP A 1 390 ? -21.202 -0.379 18.136 1.00 98.75 390 TRP A N 1
ATOM 2800 C CA . TRP A 1 390 ? -19.770 -0.222 17.904 1.00 98.75 390 TRP A CA 1
ATOM 2801 C C . TRP A 1 390 ? -18.931 -0.852 19.019 1.00 98.75 390 TRP A C 1
ATOM 2803 O O . TRP A 1 390 ? -19.228 -0.670 20.195 1.00 98.75 390 TRP A O 1
ATOM 2813 N N . VAL A 1 391 ? -17.796 -1.462 18.686 1.00 98.81 391 VAL A N 1
ATOM 2814 C CA . VAL A 1 391 ? -16.746 -1.913 19.619 1.00 98.81 391 VAL A CA 1
ATOM 2815 C C . VAL A 1 391 ? -15.401 -1.276 19.268 1.00 98.81 391 VAL A C 1
ATOM 2817 O O . VAL A 1 391 ? -15.148 -0.940 18.114 1.00 98.81 391 VAL A O 1
ATOM 2820 N N . PHE A 1 392 ? -14.546 -1.093 20.272 1.00 98.62 392 PHE A N 1
ATOM 2821 C CA . PHE A 1 392 ? -13.207 -0.526 20.130 1.00 98.62 392 PHE A CA 1
ATOM 2822 C C . PHE A 1 392 ? -12.173 -1.633 20.279 1.00 98.62 392 PHE A C 1
ATOM 2824 O O . PHE A 1 392 ? -12.061 -2.250 21.344 1.00 98.62 392 PHE A O 1
ATOM 2831 N N . LEU A 1 393 ? -11.432 -1.893 19.213 1.00 98.56 393 LEU A N 1
ATOM 2832 C CA . LEU A 1 393 ? -10.456 -2.965 19.154 1.00 98.56 393 LEU A CA 1
ATOM 2833 C C . LEU A 1 393 ? -9.039 -2.416 19.265 1.00 98.56 393 LEU A C 1
ATOM 2835 O O . LEU A 1 393 ? -8.725 -1.356 18.725 1.00 98.56 393 LEU A O 1
ATOM 2839 N N . GLU A 1 394 ? -8.175 -3.161 19.947 1.00 98.25 394 GLU A N 1
ATOM 2840 C CA . GLU A 1 394 ? -6.755 -2.826 20.081 1.00 98.25 394 GLU A CA 1
ATOM 2841 C C . GLU A 1 394 ? -5.901 -4.032 19.696 1.00 98.25 394 GLU A C 1
ATOM 2843 O O . GLU A 1 394 ? -6.074 -5.122 20.254 1.00 98.25 394 GLU A O 1
ATOM 2848 N N . LEU A 1 395 ? -4.939 -3.805 18.804 1.00 97.50 395 LEU A N 1
ATOM 2849 C CA . LEU A 1 395 ? -3.840 -4.716 18.523 1.00 97.50 395 LEU A CA 1
ATOM 2850 C C . LEU A 1 395 ? -2.673 -4.363 19.452 1.00 97.50 395 LEU A C 1
ATOM 2852 O O . LEU A 1 395 ? -2.205 -3.222 19.470 1.00 97.50 395 LEU A O 1
ATOM 2856 N N . ARG A 1 396 ? -2.221 -5.317 20.266 1.00 97.75 396 ARG A N 1
ATOM 2857 C CA . ARG A 1 396 ? -1.215 -5.100 21.317 1.00 97.75 396 ARG A CA 1
ATOM 2858 C C . ARG A 1 396 ? 0.011 -5.975 21.108 1.00 97.75 396 ARG A C 1
ATOM 2860 O O . ARG A 1 396 ? -0.102 -7.127 20.694 1.00 97.75 396 ARG A O 1
ATOM 2867 N N . ASP A 1 397 ? 1.163 -5.428 21.477 1.00 96.62 397 ASP A N 1
ATOM 2868 C CA . ASP A 1 397 ? 2.469 -6.082 21.370 1.00 96.62 397 ASP A CA 1
ATOM 2869 C C . ASP A 1 397 ? 2.523 -7.399 22.174 1.00 96.62 397 ASP A C 1
ATOM 2871 O O . ASP A 1 397 ? 2.107 -7.453 23.340 1.00 96.62 397 ASP A O 1
ATOM 2875 N N . ALA A 1 398 ? 3.037 -8.472 21.562 1.00 96.56 398 ALA A N 1
ATOM 2876 C CA . ALA A 1 398 ? 3.148 -9.793 22.189 1.00 96.56 398 ALA A CA 1
ATOM 2877 C C . ALA A 1 398 ? 4.105 -9.830 23.390 1.00 96.56 398 ALA A C 1
ATOM 2879 O O . ALA A 1 398 ? 3.882 -10.580 24.345 1.00 96.56 398 ALA A O 1
ATOM 2880 N N . MET A 1 399 ? 5.160 -9.017 23.369 1.00 96.25 399 MET A N 1
ATOM 2881 C CA . MET A 1 399 ? 6.185 -8.988 24.412 1.00 96.25 399 MET A CA 1
ATOM 2882 C C . MET A 1 399 ? 5.833 -7.997 25.523 1.00 96.25 399 MET A C 1
ATOM 2884 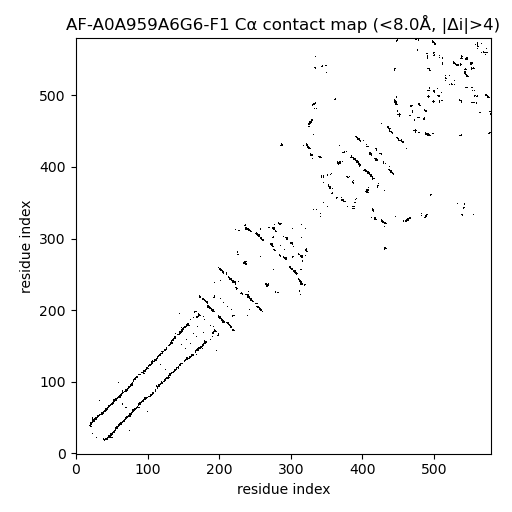O O . MET A 1 399 ? 6.155 -8.224 26.692 1.00 96.25 399 MET A O 1
ATOM 2888 N N . THR A 1 400 ? 5.140 -6.914 25.169 1.00 95.94 400 THR A N 1
ATOM 2889 C CA . THR A 1 400 ? 4.735 -5.824 26.058 1.00 95.94 400 THR A CA 1
ATOM 2890 C C . THR A 1 400 ? 3.231 -5.539 25.923 1.00 95.94 400 THR A C 1
ATOM 2892 O O . THR A 1 400 ? 2.846 -4.502 25.390 1.00 95.94 400 THR A O 1
ATOM 2895 N N . PRO A 1 401 ? 2.362 -6.400 26.487 1.00 94.25 401 PRO A N 1
ATOM 2896 C CA . PRO A 1 401 ? 0.899 -6.265 26.513 1.00 94.25 401 PRO A CA 1
ATOM 2897 C C . PRO A 1 401 ? 0.281 -4.876 26.735 1.00 94.25 401 PRO A C 1
ATOM 2899 O O . PRO A 1 401 ? -0.831 -4.619 26.275 1.00 94.25 401 PRO A O 1
ATOM 2902 N N . GLY A 1 402 ? 0.948 -3.999 27.492 1.00 95.75 402 GLY A N 1
ATOM 2903 C CA . GLY A 1 402 ? 0.476 -2.637 27.763 1.00 95.75 402 GLY A CA 1
ATOM 2904 C C . GLY A 1 402 ? 0.619 -1.678 26.577 1.00 95.75 402 GLY A C 1
ATOM 2905 O O . GLY A 1 402 ? -0.041 -0.644 26.556 1.00 95.75 402 GLY A O 1
ATOM 2906 N N . THR A 1 403 ? 1.442 -2.015 25.583 1.00 96.75 403 THR A N 1
ATOM 2907 C CA . THR A 1 403 ? 1.646 -1.204 24.381 1.00 96.75 403 THR A CA 1
ATOM 2908 C C . THR A 1 403 ? 0.605 -1.565 23.326 1.00 96.75 403 THR A C 1
ATOM 2910 O O . THR A 1 403 ? 0.604 -2.672 22.788 1.00 96.75 403 THR A O 1
ATOM 2913 N N . VAL A 1 404 ? -0.269 -0.607 23.022 1.00 97.25 404 VAL A N 1
ATOM 2914 C CA . VAL A 1 404 ? -1.179 -0.655 21.871 1.00 97.25 404 VAL A CA 1
ATOM 2915 C C . VAL A 1 404 ? -0.409 -0.211 20.628 1.00 97.25 404 VAL A C 1
ATOM 2917 O O . VAL A 1 404 ? 0.242 0.833 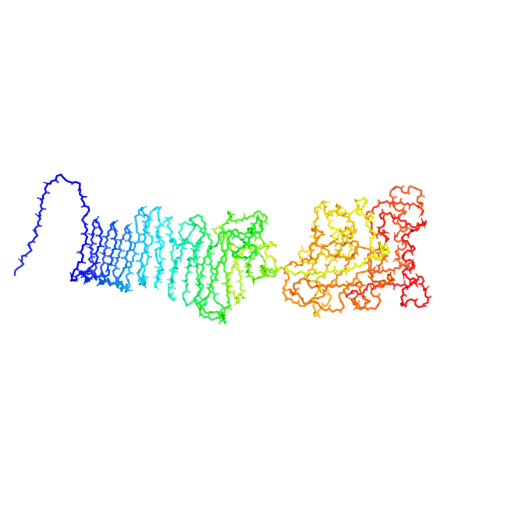20.651 1.00 97.25 404 VAL A O 1
ATOM 2920 N N . LEU A 1 405 ? -0.462 -1.018 19.572 1.00 95.56 405 LEU A N 1
ATOM 2921 C CA . LEU A 1 405 ? 0.220 -0.780 18.299 1.00 95.56 405 LEU A CA 1
ATOM 2922 C C . LEU A 1 405 ? -0.719 -0.164 17.261 1.00 95.56 405 LEU A C 1
ATOM 2924 O O . LEU A 1 405 ? -0.311 0.723 16.520 1.00 95.56 405 LEU A O 1
ATOM 2928 N N . GLU A 1 406 ? -1.970 -0.617 17.242 1.00 96.25 406 GLU A N 1
ATOM 2929 C CA . GLU A 1 406 ? -2.991 -0.200 16.285 1.00 96.25 406 GLU A CA 1
ATOM 2930 C C . GLU A 1 406 ? -4.372 -0.308 16.944 1.00 96.25 406 GLU A C 1
ATOM 2932 O O . GLU A 1 406 ? -4.585 -1.137 17.836 1.00 96.25 406 GLU A O 1
ATOM 2937 N N . THR A 1 407 ? -5.313 0.528 16.517 1.00 97.50 407 THR A N 1
ATOM 2938 C CA . THR A 1 407 ? -6.702 0.496 16.994 1.00 97.50 407 THR A CA 1
ATOM 2939 C C . THR A 1 407 ? -7.661 0.404 15.824 1.00 97.50 407 THR A C 1
ATOM 2941 O O . THR A 1 407 ? -7.324 0.808 14.718 1.00 97.50 407 THR A O 1
ATOM 2944 N N . ARG A 1 408 ? -8.862 -0.124 16.060 1.00 97.56 408 ARG A N 1
ATOM 2945 C CA . ARG A 1 408 ? -9.918 -0.155 15.047 1.00 97.56 408 ARG A CA 1
ATOM 2946 C C . ARG A 1 408 ? -11.291 -0.113 15.688 1.00 97.56 408 ARG A C 1
ATOM 2948 O O . ARG A 1 408 ? -11.571 -0.905 16.587 1.00 97.56 408 ARG A O 1
ATOM 2955 N N . SER A 1 409 ? -12.153 0.776 15.214 1.00 98.38 409 SER A N 1
ATOM 2956 C CA . SER A 1 409 ? -13.575 0.718 15.557 1.00 98.38 409 SER A CA 1
ATOM 2957 C C . SER A 1 409 ? -14.281 -0.264 14.627 1.00 98.38 409 SER A C 1
ATOM 2959 O O . SER A 1 409 ? -14.150 -0.176 13.410 1.00 98.38 409 SER A O 1
ATOM 2961 N N . ALA A 1 410 ? -15.033 -1.196 15.200 1.00 98.56 410 ALA A N 1
ATOM 2962 C CA . ALA A 1 410 ? -15.744 -2.245 14.473 1.00 98.56 410 ALA A CA 1
ATOM 2963 C C . ALA A 1 410 ? -17.189 -2.354 14.970 1.00 98.56 410 ALA A C 1
ATOM 2965 O O . ALA A 1 410 ? -17.583 -1.667 15.914 1.00 98.56 410 ALA A O 1
ATOM 2966 N N . LEU A 1 411 ? -17.988 -3.216 14.352 1.00 98.81 411 LEU A N 1
ATOM 2967 C CA . LEU A 1 411 ? -19.386 -3.434 14.710 1.00 98.81 411 LEU A CA 1
ATOM 2968 C C . LEU A 1 411 ? -19.558 -4.809 15.346 1.00 98.81 411 LEU A C 1
ATOM 2970 O O . LEU A 1 411 ? -18.908 -5.764 14.940 1.00 98.81 411 LEU A O 1
ATOM 2974 N N . ILE A 1 412 ? -20.457 -4.928 16.319 1.00 98.88 412 ILE A N 1
ATOM 2975 C CA . ILE A 1 412 ? -20.814 -6.211 16.932 1.00 98.88 412 ILE A CA 1
ATOM 2976 C C . ILE A 1 412 ? -22.255 -6.588 16.590 1.00 98.88 412 ILE A C 1
ATOM 2978 O O . ILE A 1 412 ? -23.164 -5.763 16.703 1.00 98.88 412 ILE A O 1
ATOM 2982 N N . GLN A 1 413 ? -22.466 -7.828 16.155 1.00 98.75 413 GLN A N 1
ATOM 2983 C CA . GLN A 1 413 ? -23.754 -8.373 15.717 1.00 98.75 413 GLN A CA 1
ATOM 2984 C C . GLN A 1 413 ? -24.487 -9.107 16.846 1.00 98.75 413 GLN A C 1
ATOM 2986 O O . GLN A 1 413 ? -23.907 -9.418 17.884 1.00 98.75 413 GLN A O 1
ATOM 2991 N N . ARG A 1 414 ? -25.785 -9.402 16.680 1.00 98.56 414 ARG A N 1
ATOM 2992 C CA . ARG A 1 414 ? -26.610 -10.011 17.745 1.00 98.56 414 ARG A CA 1
ATOM 2993 C C . ARG A 1 414 ? -26.153 -11.401 18.161 1.00 98.56 414 ARG A C 1
ATOM 2995 O O . ARG A 1 414 ? -26.376 -11.785 19.310 1.00 98.56 414 ARG A O 1
ATOM 3002 N N . ASP A 1 415 ? -25.561 -12.174 17.269 1.00 98.06 415 ASP A N 1
ATOM 3003 C CA . ASP A 1 415 ? -24.980 -13.468 17.612 1.00 98.06 415 ASP A CA 1
ATOM 3004 C C . ASP A 1 415 ? -23.552 -13.378 18.168 1.00 98.06 415 ASP A C 1
ATOM 3006 O O . ASP A 1 415 ? -23.051 -14.381 18.676 1.00 98.06 415 ASP A O 1
ATOM 3010 N N . GLY A 1 416 ? -22.971 -12.181 18.213 1.00 98.38 416 GLY A N 1
ATOM 3011 C CA . GLY A 1 416 ? -21.699 -11.884 18.858 1.00 98.38 416 GLY A CA 1
ATOM 3012 C C . GLY A 1 416 ? -20.526 -11.746 17.901 1.00 98.38 416 GLY A C 1
ATOM 3013 O O . GLY A 1 416 ? -19.435 -11.407 18.361 1.00 98.38 416 GLY A O 1
ATOM 3014 N N . ASP A 1 417 ? -20.726 -11.993 16.608 1.00 98.62 417 ASP A N 1
ATOM 3015 C CA . ASP A 1 417 ? -19.675 -11.801 15.618 1.00 98.62 417 ASP A CA 1
ATOM 3016 C C . ASP A 1 417 ? -19.314 -10.308 15.547 1.00 98.62 417 ASP A C 1
ATOM 3018 O O . ASP A 1 417 ? -20.179 -9.423 15.583 1.00 98.62 417 ASP A O 1
ATOM 3022 N N . ILE A 1 418 ? -18.013 -10.021 15.532 1.00 98.81 418 ILE A N 1
ATOM 3023 C CA . ILE A 1 418 ? -17.472 -8.674 15.383 1.00 98.81 418 ILE A CA 1
ATOM 3024 C C . ILE A 1 418 ? -16.968 -8.542 13.952 1.00 98.81 418 ILE A C 1
ATOM 3026 O O . ILE A 1 418 ? -16.076 -9.274 13.524 1.00 98.81 418 ILE A O 1
ATOM 3030 N N . VAL A 1 419 ? -17.544 -7.586 13.238 1.00 98.62 419 VAL A N 1
ATOM 3031 C CA . VAL A 1 419 ? -17.360 -7.373 11.804 1.00 98.62 419 VAL A CA 1
ATOM 3032 C C . VAL A 1 419 ? -16.873 -5.958 11.532 1.00 98.62 419 VAL A C 1
ATOM 3034 O O . VAL A 1 419 ? -17.047 -5.045 12.344 1.00 98.62 419 VAL A O 1
ATOM 3037 N N . ASP A 1 420 ? -16.254 -5.773 10.375 1.00 97.44 420 ASP A N 1
ATOM 3038 C CA . ASP A 1 420 ? -15.800 -4.469 9.917 1.00 97.44 420 ASP A CA 1
ATOM 3039 C C . ASP A 1 420 ? -16.974 -3.524 9.571 1.00 97.44 420 ASP A C 1
ATOM 3041 O O . ASP A 1 420 ? -18.153 -3.865 9.698 1.00 97.44 420 ASP A O 1
ATOM 3045 N N . VAL A 1 421 ? -16.666 -2.302 9.135 1.00 97.25 421 VAL A N 1
ATOM 3046 C CA . VAL A 1 421 ? -17.638 -1.230 8.853 1.00 97.25 421 VAL A CA 1
ATOM 3047 C C . VAL A 1 421 ? -18.628 -1.546 7.726 1.00 97.25 421 VAL A C 1
ATOM 3049 O O . VAL A 1 421 ? -19.636 -0.855 7.585 1.00 97.25 421 VAL A O 1
ATOM 3052 N N . ASP A 1 422 ? -18.372 -2.584 6.929 1.00 97.25 422 ASP A N 1
ATOM 3053 C CA . ASP A 1 422 ? -19.320 -3.095 5.935 1.00 97.25 422 ASP A CA 1
ATOM 3054 C C . ASP A 1 422 ? -20.421 -3.980 6.552 1.00 97.25 422 ASP A C 1
ATOM 3056 O O . ASP A 1 422 ? -21.401 -4.312 5.883 1.00 97.25 422 ASP A O 1
ATOM 3060 N N . GLY A 1 423 ? -20.287 -4.334 7.833 1.00 97.06 423 GLY A N 1
ATOM 3061 C CA . GLY A 1 423 ? -21.224 -5.164 8.572 1.00 97.06 423 GLY A CA 1
ATOM 3062 C C . GLY A 1 423 ? -21.135 -6.656 8.256 1.00 97.06 423 GLY A C 1
ATOM 3063 O O . GLY A 1 423 ? -22.068 -7.377 8.603 1.00 97.06 423 GLY A O 1
ATOM 3064 N N . THR A 1 424 ? -20.094 -7.138 7.570 1.00 96.75 424 THR A N 1
ATOM 3065 C CA . THR A 1 424 ? -19.972 -8.556 7.179 1.00 96.75 424 THR A CA 1
ATOM 3066 C C . THR A 1 424 ? -18.540 -9.089 7.200 1.00 96.75 424 THR A C 1
ATOM 3068 O O . THR A 1 424 ? -18.341 -10.228 7.614 1.00 96.75 424 THR A O 1
ATOM 3071 N N . SER A 1 425 ? -17.549 -8.321 6.748 1.00 96.06 425 SER A N 1
ATOM 3072 C CA . SER A 1 425 ? -16.168 -8.803 6.639 1.00 96.06 425 SER A CA 1
ATOM 3073 C C . SER A 1 425 ? -15.503 -8.959 8.013 1.00 96.06 425 SER A C 1
ATOM 3075 O O . SER A 1 425 ? -15.846 -8.218 8.942 1.00 96.06 425 SER A O 1
ATOM 3077 N N . PRO A 1 426 ? -14.512 -9.863 8.154 1.00 96.19 426 PRO A N 1
ATOM 3078 C CA . PRO A 1 426 ? -13.617 -9.867 9.304 1.00 96.19 426 PRO A CA 1
ATOM 3079 C C . PRO A 1 426 ? -12.948 -8.506 9.501 1.00 96.19 426 PRO A C 1
ATOM 3081 O O . PRO A 1 426 ? -12.741 -7.741 8.556 1.00 96.19 426 PRO A O 1
ATOM 3084 N N . VAL A 1 427 ? -12.577 -8.213 10.741 1.00 96.25 427 VAL A N 1
ATOM 3085 C CA . VAL A 1 427 ? -11.928 -6.951 11.095 1.00 96.25 427 VAL A CA 1
ATOM 3086 C C . VAL A 1 427 ? -10.503 -6.938 10.553 1.00 96.25 427 VAL A C 1
ATOM 3088 O O . VAL A 1 427 ? -9.727 -7.834 10.876 1.00 96.25 427 VAL A O 1
ATOM 3091 N N . ALA A 1 428 ? -10.129 -5.889 9.815 1.00 93.69 428 ALA A N 1
ATOM 3092 C CA . ALA A 1 428 ? -8.765 -5.711 9.308 1.00 93.69 428 ALA A CA 1
ATOM 3093 C C . ALA A 1 428 ? -8.003 -4.578 10.020 1.00 93.69 428 ALA A C 1
ATOM 3095 O O . ALA A 1 428 ? -8.322 -3.403 9.845 1.00 93.69 428 ALA A O 1
ATOM 3096 N N . PHE A 1 429 ? -6.942 -4.894 10.766 1.00 94.75 429 PHE A N 1
ATOM 3097 C CA . PHE A 1 429 ? -5.974 -3.888 11.219 1.00 94.75 429 PHE A CA 1
ATOM 3098 C C . PHE A 1 429 ? -5.022 -3.529 10.075 1.00 94.75 429 PHE A C 1
ATOM 3100 O O . PHE A 1 429 ? -4.453 -4.414 9.435 1.00 94.75 429 PHE A O 1
ATOM 3107 N N . LEU A 1 430 ? -4.839 -2.232 9.818 1.00 92.12 430 LEU A N 1
ATOM 3108 C CA . LEU A 1 430 ? -4.080 -1.748 8.664 1.00 92.12 430 LEU A CA 1
ATOM 3109 C C . LEU A 1 430 ? -2.664 -1.308 9.050 1.00 92.12 430 LEU A C 1
ATOM 3111 O O . LEU A 1 430 ? -2.462 -0.550 9.996 1.00 92.12 430 LEU A O 1
ATOM 3115 N N . GLY A 1 431 ? -1.678 -1.739 8.267 1.00 89.81 431 GLY A N 1
ATOM 3116 C CA . GLY A 1 431 ? -0.308 -1.231 8.309 1.00 89.81 431 GLY A CA 1
ATOM 3117 C C . GLY A 1 431 ? 0.573 -1.780 9.431 1.00 89.81 431 GLY A C 1
ATOM 3118 O O . GLY A 1 431 ? 1.679 -1.268 9.630 1.00 89.81 431 GLY A O 1
ATOM 3119 N N . SER A 1 432 ? 0.123 -2.817 10.135 1.00 92.56 432 SER A N 1
ATOM 3120 C CA . SER A 1 432 ? 0.958 -3.612 11.047 1.00 92.56 432 SER A CA 1
ATOM 3121 C C . SER A 1 432 ? 1.610 -4.778 10.289 1.00 92.56 432 SER A C 1
ATOM 3123 O O . SER A 1 432 ? 1.129 -5.153 9.226 1.00 92.56 432 SER A O 1
ATOM 3125 N N . ALA A 1 433 ? 2.742 -5.291 10.778 1.00 91.81 433 ALA A N 1
ATOM 3126 C CA . ALA A 1 433 ? 3.476 -6.389 10.140 1.00 91.81 433 ALA A CA 1
ATOM 3127 C C . ALA A 1 433 ? 2.931 -7.758 10.572 1.00 91.81 433 ALA A C 1
ATOM 3129 O O . ALA A 1 433 ? 2.168 -7.854 11.521 1.00 91.81 433 ALA A O 1
ATOM 3130 N N . ASP A 1 434 ? 3.367 -8.814 9.901 1.00 92.38 434 ASP A N 1
ATOM 3131 C CA . ASP A 1 434 ? 3.105 -10.190 10.318 1.00 92.38 434 ASP A CA 1
ATOM 3132 C C . ASP A 1 434 ? 3.841 -10.509 11.628 1.00 92.38 434 ASP A C 1
ATOM 3134 O O . ASP A 1 434 ? 5.074 -10.441 11.666 1.00 92.38 434 ASP A O 1
ATOM 3138 N N . ASP A 1 435 ? 3.106 -10.833 12.693 1.00 94.50 435 ASP A N 1
ATOM 3139 C CA . ASP A 1 435 ? 3.645 -11.205 14.004 1.00 94.50 435 ASP A CA 1
ATOM 3140 C C . ASP A 1 435 ? 2.567 -11.835 14.915 1.00 94.50 435 ASP A C 1
ATOM 3142 O O . ASP A 1 435 ? 1.381 -11.928 14.582 1.00 94.50 435 ASP A O 1
ATOM 3146 N N . ASP A 1 436 ? 2.985 -12.234 16.111 1.00 96.31 436 ASP A N 1
ATOM 3147 C CA . ASP A 1 436 ? 2.105 -12.565 17.221 1.00 96.31 436 ASP A CA 1
ATOM 3148 C C . ASP A 1 436 ? 1.565 -11.295 17.900 1.00 96.31 436 ASP A C 1
ATOM 3150 O O . ASP A 1 436 ? 2.313 -10.388 18.277 1.00 96.31 436 ASP A O 1
ATOM 3154 N N . TYR A 1 437 ? 0.258 -11.262 18.163 1.00 97.62 437 TYR A N 1
ATOM 3155 C CA . TYR A 1 437 ? -0.407 -10.126 18.804 1.00 97.62 437 TYR A CA 1
ATOM 3156 C C . TYR A 1 437 ? 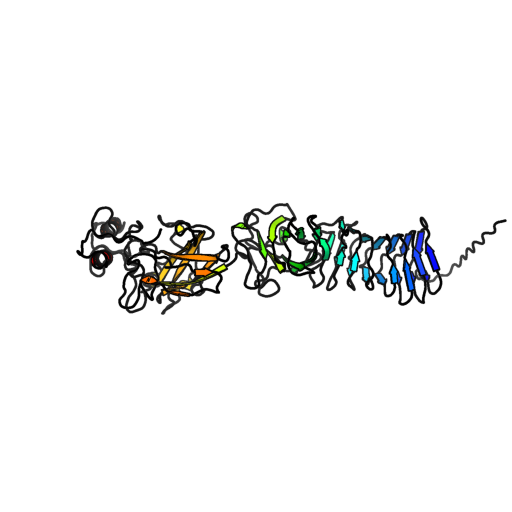-1.398 -10.549 19.876 1.00 97.62 437 TYR A C 1
ATOM 3158 O O . TYR A 1 437 ? -2.022 -11.602 19.801 1.00 97.62 437 TYR A O 1
ATOM 3166 N N . TYR A 1 438 ? -1.620 -9.689 20.866 1.00 98.25 438 TYR A N 1
ATOM 3167 C CA . TYR A 1 438 ? -2.837 -9.777 21.669 1.00 98.25 438 TYR A CA 1
ATOM 3168 C C . TYR A 1 438 ? -3.916 -8.876 21.079 1.00 98.25 438 TYR A C 1
ATOM 3170 O O . TYR A 1 438 ? -3.634 -7.735 20.719 1.00 98.25 438 TYR A O 1
ATOM 3178 N N . VAL A 1 439 ? -5.162 -9.346 21.072 1.00 98.19 439 VAL A N 1
ATOM 3179 C CA . VAL A 1 439 ? -6.305 -8.567 20.577 1.00 98.19 439 VAL A CA 1
ATOM 3180 C C . VAL A 1 439 ? -7.241 -8.237 21.732 1.00 98.19 439 VAL A C 1
ATOM 3182 O O . VAL A 1 439 ? -7.560 -9.098 22.554 1.00 98.19 439 VAL A O 1
ATOM 3185 N N . THR A 1 440 ? -7.653 -6.975 21.827 1.00 98.44 440 THR A N 1
ATOM 3186 C CA . THR A 1 440 ? -8.556 -6.479 22.876 1.00 98.44 440 THR A CA 1
ATOM 3187 C C . THR A 1 440 ? -9.885 -6.059 22.276 1.00 98.44 440 THR A C 1
ATOM 3189 O O . THR A 1 440 ? -9.897 -5.407 21.240 1.00 98.44 440 THR A O 1
ATOM 3192 N N . VAL A 1 441 ? -10.982 -6.381 22.958 1.00 98.75 441 VAL A N 1
ATOM 3193 C CA . VAL A 1 441 ? -12.326 -5.868 22.686 1.00 98.75 441 VAL A CA 1
ATOM 3194 C C . VAL A 1 441 ? -12.741 -4.977 23.850 1.00 98.75 441 VAL A C 1
ATOM 3196 O O . VAL A 1 441 ? -12.840 -5.433 24.992 1.00 98.75 441 VAL A O 1
ATOM 3199 N N . ARG A 1 442 ? -12.991 -3.702 23.567 1.00 98.31 442 ARG A N 1
ATOM 3200 C CA . ARG A 1 442 ? -13.511 -2.714 24.518 1.00 98.31 442 ARG A CA 1
ATOM 3201 C C . ARG A 1 442 ? -14.841 -2.171 24.010 1.00 98.31 442 ARG A C 1
ATOM 3203 O O . ARG A 1 442 ? -15.140 -2.210 22.819 1.00 98.31 442 ARG A O 1
ATOM 3210 N N . HIS A 1 443 ? -15.652 -1.667 24.928 1.00 98.12 443 HIS A N 1
ATOM 3211 C CA . HIS A 1 443 ? -16.955 -1.094 24.615 1.00 98.12 443 HIS A CA 1
ATOM 3212 C C . HIS A 1 443 ? -17.231 0.098 25.529 1.00 98.12 443 HIS A C 1
ATOM 3214 O O . HIS A 1 443 ? -16.717 0.152 26.646 1.00 98.12 443 HIS A O 1
ATOM 3220 N N . ARG A 1 444 ? -18.067 1.042 25.083 1.00 96.50 444 ARG A N 1
ATOM 3221 C CA . ARG A 1 444 ? -18.262 2.334 25.764 1.00 96.50 444 ARG A CA 1
ATOM 3222 C C . ARG A 1 444 ? -18.700 2.234 27.234 1.00 96.50 444 ARG A C 1
ATOM 3224 O O . ARG A 1 444 ? -18.386 3.121 28.013 1.00 96.50 444 ARG A O 1
ATOM 3231 N N . ASN A 1 445 ? -19.430 1.182 27.606 1.00 96.25 445 ASN A N 1
ATOM 3232 C CA . ASN A 1 445 ? -20.029 1.014 28.940 1.00 96.25 445 ASN A CA 1
ATOM 3233 C C . ASN A 1 445 ? -19.891 -0.411 29.516 1.00 96.25 445 ASN A C 1
ATOM 3235 O O . ASN A 1 445 ? -20.603 -0.783 30.455 1.00 96.25 445 ASN A O 1
ATOM 3239 N N . HIS A 1 446 ? -18.994 -1.220 28.947 1.00 98.25 446 HIS A N 1
ATOM 3240 C CA . HIS A 1 446 ? -18.644 -2.541 29.472 1.00 98.25 446 HIS A CA 1
ATOM 3241 C C . HIS A 1 446 ? -17.150 -2.589 29.828 1.00 98.25 446 HIS A C 1
ATOM 3243 O O . HIS A 1 446 ? -16.367 -1.786 29.323 1.00 98.25 446 HIS A O 1
ATOM 3249 N N . LEU A 1 447 ? -16.747 -3.515 30.701 1.00 98.56 447 LEU A N 1
ATOM 3250 C CA . LEU A 1 447 ? -15.328 -3.783 30.958 1.00 98.56 447 LEU A CA 1
ATOM 3251 C C . LEU A 1 447 ? -14.743 -4.586 29.795 1.00 98.56 447 LEU A C 1
ATOM 3253 O O . LEU A 1 447 ? -15.282 -5.634 29.433 1.00 98.56 447 LEU A O 1
ATOM 3257 N N . GLY A 1 448 ? -13.658 -4.086 29.215 1.00 98.06 448 GLY A N 1
ATOM 3258 C CA . GLY A 1 448 ? -12.969 -4.699 28.095 1.00 98.06 448 GLY A CA 1
ATOM 3259 C C . GLY A 1 448 ? -12.231 -5.981 28.463 1.00 98.06 448 GLY A C 1
ATOM 3260 O O . GLY A 1 448 ? -11.888 -6.244 29.620 1.00 98.06 448 GLY A O 1
ATOM 3261 N N . VAL A 1 449 ? -11.968 -6.784 27.438 1.00 98.50 449 VAL A N 1
ATOM 3262 C CA . VAL A 1 449 ? -11.270 -8.067 27.537 1.00 98.50 449 VAL A CA 1
ATOM 3263 C C . VAL A 1 449 ? -10.204 -8.169 26.467 1.00 98.50 449 VAL A C 1
ATOM 3265 O O . VAL A 1 449 ? -10.327 -7.589 25.395 1.00 98.50 449 VAL A O 1
ATOM 3268 N N . ARG A 1 450 ? -9.161 -8.940 26.749 1.00 98.06 450 ARG A N 1
ATOM 3269 C CA . ARG A 1 450 ? -8.091 -9.249 25.804 1.00 98.06 450 ARG A CA 1
ATOM 3270 C C . ARG A 1 450 ? -7.899 -10.747 25.727 1.00 98.06 450 ARG A C 1
ATOM 3272 O O . ARG A 1 450 ? -8.107 -11.424 26.738 1.00 98.06 450 ARG A O 1
ATOM 3279 N N . THR A 1 451 ? -7.481 -11.232 24.562 1.00 98.50 451 THR A N 1
ATOM 3280 C CA . THR A 1 451 ? -7.120 -12.635 24.334 1.00 98.50 451 THR A CA 1
ATOM 3281 C C . THR A 1 451 ? -6.235 -13.169 25.469 1.00 98.50 451 THR A C 1
ATOM 3283 O O . THR A 1 451 ? -5.367 -12.467 26.004 1.00 98.50 451 THR A O 1
ATOM 3286 N N . ALA A 1 452 ? -6.467 -14.418 25.878 1.00 97.50 452 ALA A N 1
ATOM 3287 C CA . ALA A 1 452 ? -5.701 -15.051 26.954 1.00 97.50 452 ALA A CA 1
ATOM 3288 C C . ALA A 1 452 ? -4.232 -15.321 26.575 1.00 97.50 452 ALA A C 1
ATOM 3290 O O . ALA A 1 452 ? -3.359 -15.312 27.444 1.00 97.50 452 ALA A O 1
ATOM 3291 N N . GLY A 1 453 ? -3.971 -15.532 25.283 1.00 96.62 453 GLY A N 1
ATOM 3292 C CA . GLY A 1 453 ? -2.649 -15.673 24.673 1.00 96.62 453 GLY A CA 1
ATOM 3293 C C . GLY A 1 453 ? -2.537 -14.829 23.403 1.00 96.62 453 GLY A C 1
ATOM 3294 O O . GLY A 1 453 ? -3.488 -14.135 23.032 1.00 96.62 453 GLY A O 1
ATOM 3295 N N . THR A 1 454 ? -1.378 -14.879 22.755 1.00 97.00 454 THR A N 1
ATOM 3296 C CA . THR A 1 454 ? -1.172 -14.238 21.454 1.00 97.00 454 THR A CA 1
ATOM 3297 C C . THR A 1 454 ? -1.869 -15.011 20.334 1.00 97.00 454 THR A C 1
ATOM 3299 O O . THR A 1 454 ? -2.094 -16.219 20.445 1.00 97.00 454 THR A O 1
ATOM 3302 N N . LEU A 1 455 ? -2.221 -14.293 19.272 1.00 96.56 455 LEU A N 1
ATOM 3303 C CA . LEU A 1 455 ? -2.717 -14.797 17.999 1.00 96.56 455 LEU A CA 1
ATOM 3304 C C . LEU A 1 455 ? -1.672 -14.485 16.929 1.00 96.56 455 LEU A C 1
ATOM 3306 O O . LEU A 1 455 ? -1.208 -13.349 16.857 1.00 96.56 455 LEU A O 1
ATOM 3310 N N . GLU A 1 456 ? -1.340 -15.475 16.111 1.00 94.00 456 GLU A N 1
ATOM 3311 C CA . GLU A 1 456 ? -0.435 -15.318 14.971 1.00 94.00 456 GLU A CA 1
ATOM 3312 C C . GLU A 1 456 ? -1.198 -14.667 13.809 1.00 94.00 456 GLU A C 1
ATOM 3314 O O . GLU A 1 456 ? -2.164 -15.241 13.301 1.00 94.00 456 GLU A O 1
ATOM 3319 N N . LEU A 1 457 ? -0.778 -13.478 13.379 1.00 91.69 457 LEU A N 1
ATOM 3320 C CA . LEU A 1 457 ? -1.306 -12.777 12.207 1.00 91.69 457 LEU A CA 1
ATOM 3321 C C . LEU A 1 457 ? -0.152 -12.647 11.201 1.00 91.69 457 LEU A C 1
ATOM 3323 O O . LEU A 1 457 ? 0.915 -12.183 11.588 1.00 91.69 457 LEU A O 1
ATOM 3327 N N . PRO A 1 458 ? -0.306 -13.138 9.956 1.00 75.12 458 PRO A N 1
ATOM 3328 C CA . PRO A 1 458 ? -1.506 -13.043 9.138 1.00 75.12 458 PRO A CA 1
ATOM 3329 C C . PRO A 1 458 ? -2.082 -14.425 8.813 1.00 75.12 458 PRO A C 1
ATOM 3331 O O . PRO A 1 458 ? -2.488 -14.668 7.673 1.00 75.12 458 PRO A O 1
ATOM 3334 N N . LEU A 1 459 ? -2.079 -15.377 9.758 1.00 72.25 459 LEU A N 1
ATOM 3335 C CA . LEU A 1 459 ? -2.839 -16.611 9.551 1.00 72.25 459 LEU A CA 1
ATOM 3336 C C . LEU A 1 459 ? -4.243 -16.197 9.102 1.00 72.25 459 LEU A C 1
ATOM 3338 O O . LEU A 1 459 ? -4.877 -15.455 9.833 1.00 72.25 459 LEU A O 1
ATOM 3342 N N . ALA A 1 460 ? -4.670 -16.574 7.891 1.00 78.00 460 ALA A N 1
ATOM 3343 C CA . ALA A 1 460 ? -5.827 -15.946 7.247 1.00 78.00 460 ALA A CA 1
ATOM 3344 C C . ALA A 1 460 ? -7.038 -15.891 8.198 1.00 78.00 460 ALA A C 1
ATOM 3346 O O . ALA A 1 460 ? -7.586 -16.940 8.539 1.00 78.00 460 ALA A O 1
ATOM 3347 N N . ALA A 1 461 ? -7.364 -14.670 8.645 1.00 83.06 461 ALA A N 1
ATOM 3348 C CA . ALA A 1 461 ? -8.405 -14.308 9.607 1.00 83.06 461 ALA A CA 1
ATOM 3349 C C . ALA A 1 461 ? -8.628 -15.352 10.723 1.00 83.06 461 ALA A C 1
ATOM 3351 O O . ALA A 1 461 ? -9.644 -16.050 10.720 1.00 83.06 461 ALA A O 1
ATOM 3352 N N . PRO A 1 462 ? -7.705 -15.514 11.693 1.00 91.81 462 PRO A N 1
ATOM 3353 C CA . PRO A 1 462 ? -7.821 -16.603 12.644 1.00 91.81 462 PRO A CA 1
ATOM 3354 C C . PRO A 1 462 ? -9.012 -16.344 13.578 1.00 91.81 462 PRO A C 1
ATOM 3356 O O . PRO A 1 462 ? -9.122 -15.245 14.134 1.00 91.81 462 PRO A O 1
ATOM 3359 N N . PRO A 1 463 ? -9.892 -17.337 13.792 1.00 95.50 463 PRO A N 1
ATOM 3360 C CA . PRO A 1 463 ? -11.057 -17.155 14.638 1.00 95.50 463 PRO A CA 1
ATOM 3361 C C . PRO A 1 463 ? -10.670 -17.144 16.115 1.00 95.50 463 PRO A C 1
ATOM 3363 O O . PRO A 1 463 ? -9.946 -18.021 16.599 1.00 95.50 463 PRO A O 1
ATOM 3366 N N . TYR A 1 464 ? -11.221 -16.190 16.859 1.00 98.00 464 TYR A N 1
ATOM 3367 C CA . TYR A 1 464 ? -11.115 -16.123 18.308 1.00 98.00 464 TYR A CA 1
ATOM 3368 C C . TYR A 1 464 ? -12.455 -15.796 18.962 1.00 98.00 464 TYR A C 1
ATOM 3370 O O . TYR A 1 464 ? -13.036 -14.730 18.760 1.00 98.00 464 TYR A O 1
ATOM 3378 N N . ASP A 1 465 ? -12.931 -16.712 19.803 1.00 98.38 465 ASP A N 1
ATOM 3379 C CA . ASP A 1 465 ? -14.255 -16.628 20.414 1.00 98.38 465 ASP A CA 1
ATOM 3380 C C . ASP A 1 465 ? -14.166 -16.540 21.942 1.00 98.38 465 ASP A C 1
ATOM 3382 O O . ASP A 1 465 ? -13.984 -17.546 22.642 1.00 98.38 465 ASP A O 1
ATOM 3386 N N . PHE A 1 466 ? -14.362 -15.326 22.464 1.00 98.69 466 PHE A N 1
ATOM 3387 C CA . PHE A 1 466 ? -14.399 -15.036 23.898 1.00 98.69 466 PHE A CA 1
ATOM 3388 C C . PHE A 1 466 ? -15.574 -15.714 24.616 1.00 98.69 466 PHE A C 1
ATOM 3390 O O . PHE A 1 466 ? -15.531 -15.925 25.829 1.00 98.69 466 PHE A O 1
ATOM 3397 N N . THR A 1 467 ? -16.631 -16.078 23.892 1.00 98.12 467 THR A N 1
ATOM 3398 C CA . THR A 1 467 ? -17.902 -16.529 24.469 1.00 98.12 467 THR A CA 1
ATOM 3399 C C . THR A 1 467 ? -17.869 -17.980 24.951 1.00 98.12 467 THR A C 1
ATOM 3401 O O . THR A 1 467 ? -18.738 -18.387 25.726 1.00 98.12 467 THR A O 1
ATOM 3404 N N . THR A 1 468 ? -16.857 -18.754 24.543 1.00 97.81 468 THR A N 1
ATOM 3405 C CA . THR A 1 468 ? -16.772 -20.208 24.782 1.00 97.81 468 THR A CA 1
ATOM 3406 C C . THR A 1 468 ? -16.312 -20.590 26.186 1.00 97.81 468 THR A C 1
ATOM 3408 O O . THR A 1 468 ? -16.762 -21.600 26.733 1.00 97.81 468 THR A O 1
ATOM 3411 N N . ALA A 1 469 ? -15.409 -19.815 26.791 1.00 97.94 469 ALA A N 1
ATOM 3412 C CA . ALA A 1 469 ? -14.866 -20.105 28.114 1.00 97.94 469 ALA A CA 1
ATOM 3413 C C . ALA A 1 469 ? -14.314 -18.851 28.802 1.00 97.94 469 ALA A C 1
ATOM 3415 O O . ALA A 1 469 ? -13.677 -18.017 28.169 1.00 97.94 469 ALA A O 1
ATOM 3416 N N . MET A 1 470 ? -14.427 -18.791 30.135 1.00 97.62 470 MET A N 1
ATOM 3417 C CA . MET A 1 470 ? -13.793 -17.750 30.964 1.00 97.62 470 MET A CA 1
ATOM 3418 C C . MET A 1 470 ? -12.293 -17.579 30.663 1.00 97.62 470 MET A C 1
ATOM 3420 O O . MET A 1 470 ? -11.776 -16.470 30.703 1.00 97.62 470 MET A O 1
ATOM 3424 N N . GLY A 1 471 ? -11.606 -18.686 30.355 1.00 97.81 471 GLY A N 1
ATOM 3425 C CA . GLY A 1 471 ? -10.174 -18.718 30.051 1.00 97.81 471 GLY A CA 1
ATOM 3426 C C . GLY A 1 471 ? -9.786 -18.205 28.663 1.00 97.81 471 GLY A C 1
ATOM 3427 O O . GLY A 1 471 ? -8.604 -18.249 28.351 1.00 97.81 471 GLY A O 1
ATOM 3428 N N . GLN A 1 472 ? -10.736 -17.743 27.843 1.00 98.25 472 GLN A N 1
ATOM 3429 C CA . GLN A 1 472 ? -10.441 -17.031 26.590 1.00 98.25 472 GLN A CA 1
ATOM 3430 C C . GLN A 1 472 ? -10.069 -15.565 26.830 1.00 98.25 472 GLN A C 1
ATOM 3432 O O . GLN A 1 472 ? -9.512 -14.907 25.962 1.00 98.25 472 GLN A O 1
ATOM 3437 N N . ALA A 1 473 ? -10.343 -15.027 28.016 1.00 98.19 473 ALA A N 1
ATOM 3438 C CA . ALA A 1 473 ? -9.894 -13.694 28.376 1.00 98.19 473 ALA A CA 1
ATOM 3439 C C . ALA A 1 473 ? -8.798 -13.761 29.442 1.00 98.19 473 ALA A C 1
ATOM 3441 O O . ALA A 1 473 ? -8.822 -14.599 30.347 1.00 98.19 473 ALA A O 1
ATOM 3442 N N . TYR A 1 474 ? -7.830 -12.856 29.337 1.00 98.00 474 TYR A N 1
ATOM 3443 C CA . TYR A 1 474 ? -6.793 -12.681 30.347 1.00 98.00 474 TYR A CA 1
ATOM 3444 C C . TYR A 1 474 ? -7.382 -12.168 31.676 1.00 98.00 474 TYR A C 1
ATOM 3446 O O . TYR A 1 474 ? -8.220 -11.268 31.687 1.00 98.00 474 TYR A O 1
ATOM 3454 N N . GLY A 1 475 ? -6.899 -12.704 32.802 1.00 96.19 475 GLY A N 1
ATOM 3455 C CA . GLY A 1 475 ? -7.234 -12.232 34.151 1.00 96.19 475 GLY A CA 1
ATOM 3456 C C . GLY A 1 475 ? -8.060 -13.219 34.980 1.00 96.19 475 GLY A C 1
ATOM 3457 O O . GLY A 1 475 ? -8.147 -14.407 34.672 1.00 96.19 475 GLY A O 1
ATOM 3458 N N . SER A 1 476 ? -8.649 -12.731 36.076 1.00 95.88 476 SER A N 1
ATOM 3459 C CA . SER A 1 476 ? -9.465 -13.537 36.996 1.00 95.88 476 SER A CA 1
ATOM 3460 C C . SER A 1 476 ? -10.914 -13.060 36.998 1.00 95.88 476 SER A C 1
ATOM 3462 O O . SER A 1 476 ? -11.215 -11.983 37.502 1.00 95.88 476 SER A O 1
ATOM 3464 N N . ASN A 1 477 ? -11.819 -13.890 36.471 1.00 96.81 477 ASN A N 1
ATOM 3465 C CA . ASN A 1 477 ? -13.217 -13.529 36.186 1.00 96.81 477 ASN A CA 1
ATOM 3466 C C . ASN A 1 477 ? -13.372 -12.283 35.278 1.00 96.81 477 ASN A C 1
ATOM 3468 O O . ASN A 1 477 ? -14.202 -11.420 35.569 1.00 96.81 477 ASN A O 1
ATOM 3472 N N . PRO A 1 478 ? -12.606 -12.176 34.171 1.00 97.31 478 PRO A N 1
ATOM 3473 C CA . PRO A 1 478 ? -12.648 -11.012 33.277 1.00 97.31 478 PRO A CA 1
ATOM 3474 C C . PRO A 1 478 ? -13.993 -10.821 32.558 1.00 97.31 478 PRO A C 1
ATOM 3476 O O . PRO A 1 478 ? -14.251 -9.743 32.034 1.00 97.31 478 PRO A O 1
ATOM 3479 N N . MET A 1 479 ? -14.851 -11.846 32.532 1.00 98.38 479 MET A N 1
ATOM 3480 C CA . MET A 1 479 ? -16.134 -11.855 31.824 1.00 98.38 479 MET A CA 1
ATOM 3481 C C . MET A 1 479 ? -17.291 -12.267 32.738 1.00 98.38 479 MET A C 1
ATOM 3483 O O . MET A 1 479 ? -17.117 -13.039 33.685 1.00 98.38 479 MET A O 1
ATOM 3487 N N . ALA A 1 480 ? -18.491 -11.792 32.416 1.00 97.62 480 ALA A N 1
ATOM 3488 C CA . ALA A 1 480 ? -19.742 -12.218 33.021 1.00 97.62 480 ALA A CA 1
ATOM 3489 C C . ALA A 1 480 ? -20.136 -13.615 32.524 1.00 97.62 480 ALA A C 1
ATOM 3491 O O . ALA A 1 480 ? -20.021 -13.923 31.338 1.00 97.62 480 ALA A O 1
ATOM 3492 N N . ASN A 1 481 ? -20.645 -14.460 33.423 1.00 96.25 481 ASN A N 1
ATOM 3493 C CA . ASN A 1 481 ? -21.264 -15.731 33.047 1.00 96.25 481 ASN A CA 1
ATOM 3494 C C . ASN A 1 481 ? -22.723 -15.490 32.636 1.00 96.25 481 ASN A C 1
ATOM 3496 O O . ASN A 1 481 ? -23.523 -15.023 33.447 1.00 96.25 481 ASN A O 1
ATOM 3500 N N . LEU A 1 482 ? -23.067 -15.845 31.398 1.00 96.31 482 LEU A N 1
ATOM 3501 C CA . LEU A 1 482 ? -24.377 -15.608 30.786 1.00 96.31 482 LEU A CA 1
ATOM 3502 C C . LEU A 1 482 ? -25.267 -16.863 30.762 1.00 96.31 482 LEU A C 1
ATOM 3504 O O . LEU A 1 482 ? -26.278 -16.903 30.064 1.00 96.31 482 LEU A O 1
ATOM 3508 N N . GLY A 1 483 ? -24.909 -17.900 31.527 1.00 90.25 483 GLY A N 1
ATOM 3509 C CA . GLY A 1 483 ? -25.698 -19.131 31.627 1.00 90.25 483 GLY A CA 1
ATOM 3510 C C . GLY A 1 483 ? -25.449 -20.117 30.484 1.00 90.25 483 GLY A C 1
ATOM 3511 O O . GLY A 1 483 ? -26.384 -20.760 30.015 1.00 90.25 483 GLY A O 1
ATOM 3512 N N . GLY A 1 484 ? -24.195 -20.242 30.043 1.00 89.06 484 GLY A N 1
ATOM 3513 C CA . GLY A 1 484 ? -23.778 -21.147 28.961 1.00 89.06 484 GLY A CA 1
ATOM 3514 C C . GLY A 1 484 ? -22.763 -20.526 28.002 1.00 89.06 484 GLY A C 1
ATOM 3515 O O . GLY A 1 484 ? -22.075 -21.254 27.297 1.00 89.06 484 GLY A O 1
ATOM 3516 N N . SER A 1 485 ? -22.642 -19.201 28.035 1.00 96.94 485 SER A N 1
ATOM 3517 C CA . SER A 1 485 ? -21.632 -18.410 27.337 1.00 96.94 485 SER A CA 1
ATOM 3518 C C . SER A 1 485 ? -21.044 -17.347 28.270 1.00 96.94 485 SER A C 1
ATOM 3520 O O . SER A 1 485 ? -21.479 -17.190 29.419 1.00 96.94 485 SER A O 1
ATOM 3522 N N . PHE A 1 486 ? -20.049 -16.620 27.773 1.00 98.25 486 PHE A N 1
ATOM 3523 C CA . PHE A 1 486 ? -19.399 -15.515 28.469 1.00 98.25 486 PHE A CA 1
ATOM 3524 C C . PHE A 1 486 ? -19.527 -14.218 27.668 1.00 98.25 486 PHE A C 1
ATOM 3526 O O . PHE A 1 486 ? -19.597 -14.246 26.441 1.00 98.25 486 PHE A O 1
ATOM 3533 N N . GLY A 1 487 ? -19.566 -13.086 28.366 1.00 98.06 487 GLY A N 1
ATOM 3534 C CA . GLY A 1 487 ? -19.578 -11.763 27.746 1.00 98.06 487 GLY A CA 1
ATOM 3535 C C . GLY A 1 487 ? -18.914 -10.709 28.619 1.00 98.06 487 GLY A C 1
ATOM 3536 O O . GLY A 1 487 ? -18.643 -10.940 29.796 1.00 98.06 487 GLY A O 1
ATOM 3537 N N . LEU A 1 488 ? -18.645 -9.543 28.046 1.00 98.75 488 LEU A N 1
ATOM 3538 C CA . LEU A 1 488 ? -18.062 -8.412 28.756 1.00 98.75 488 LEU A CA 1
ATOM 3539 C C . LEU A 1 488 ? -19.008 -7.976 29.886 1.00 98.75 488 LEU A C 1
ATOM 3541 O O . LEU A 1 488 ? -20.231 -7.991 29.727 1.00 98.75 488 LEU A O 1
ATOM 3545 N N . TRP A 1 489 ? -18.450 -7.589 31.034 1.00 98.56 489 TRP A N 1
ATOM 3546 C CA . TRP A 1 489 ? -19.240 -7.106 32.169 1.00 98.56 489 TRP A CA 1
ATOM 3547 C C . TRP A 1 489 ? -19.883 -5.762 31.841 1.00 98.56 489 TRP A C 1
ATOM 3549 O O . TRP A 1 489 ? -19.176 -4.796 31.563 1.00 98.56 489 TRP A O 1
ATOM 3559 N N . ALA A 1 490 ? -21.207 -5.679 31.926 1.00 98.12 490 ALA A N 1
ATOM 3560 C CA . ALA A 1 490 ? -21.924 -4.418 31.773 1.00 98.12 490 ALA A CA 1
ATOM 3561 C C . ALA A 1 490 ? -21.812 -3.538 33.028 1.00 98.12 490 ALA A C 1
ATOM 3563 O O . ALA A 1 490 ? -21.654 -4.037 34.148 1.00 98.12 490 ALA A O 1
ATOM 3564 N N . GLY A 1 491 ? -21.985 -2.228 32.849 1.00 96.50 491 GLY A N 1
ATOM 3565 C CA . GLY A 1 491 ? -22.207 -1.296 33.956 1.00 96.50 491 GLY A CA 1
ATOM 3566 C C . GLY A 1 491 ? -21.049 -0.357 34.276 1.00 96.50 491 GLY A C 1
ATOM 3567 O O . GLY A 1 491 ? -21.124 0.326 35.290 1.00 96.50 491 GLY A O 1
ATOM 3568 N N . ASN A 1 492 ? -20.021 -0.281 33.424 1.00 96.69 492 ASN A N 1
ATOM 3569 C CA . ASN A 1 492 ? -18.958 0.729 33.512 1.00 96.69 492 ASN A CA 1
ATOM 3570 C C . ASN A 1 492 ? -19.462 2.060 32.926 1.00 96.69 492 ASN A C 1
ATOM 3572 O O . ASN A 1 492 ? -18.987 2.544 31.902 1.00 96.69 492 ASN A O 1
ATOM 3576 N N . THR A 1 493 ? -20.511 2.611 33.530 1.00 96.00 493 THR A N 1
ATOM 3577 C CA . THR A 1 493 ? -21.223 3.795 33.015 1.00 96.00 493 THR A CA 1
ATOM 3578 C C . THR A 1 493 ? -20.436 5.089 33.184 1.00 96.00 493 THR A C 1
ATOM 3580 O O . THR A 1 493 ? -20.717 6.081 32.514 1.00 96.00 493 THR A O 1
ATOM 3583 N N . SER A 1 494 ? -19.458 5.086 34.090 1.00 92.62 494 SER A N 1
ATOM 3584 C CA . SER A 1 494 ? -18.550 6.208 34.323 1.00 92.62 494 SER A CA 1
ATOM 3585 C C . SER A 1 494 ? -17.320 6.207 33.408 1.00 92.62 494 SER A C 1
ATOM 3587 O O . SER A 1 494 ? -16.641 7.230 33.320 1.00 92.62 494 SER A O 1
ATOM 3589 N N . GLY A 1 495 ? -17.035 5.093 32.721 1.00 91.31 495 GLY A N 1
ATOM 3590 C CA . GLY A 1 495 ? -15.852 4.944 31.871 1.00 91.31 495 GLY A CA 1
ATOM 3591 C C . GLY A 1 495 ? -14.534 4.893 32.655 1.00 91.31 495 GLY A C 1
ATOM 3592 O O . GLY A 1 495 ? -13.481 5.177 32.091 1.00 91.31 495 GLY A O 1
ATOM 3593 N N . ASP A 1 496 ? -14.571 4.549 33.947 1.00 92.94 496 ASP A N 1
ATOM 3594 C CA . ASP A 1 496 ? -13.411 4.570 34.853 1.00 92.94 496 ASP A CA 1
ATOM 3595 C C . ASP A 1 496 ? -12.700 3.207 34.988 1.00 92.94 496 ASP A C 1
ATOM 3597 O O . ASP A 1 496 ? -11.892 3.007 35.899 1.00 92.94 496 ASP A O 1
ATOM 3601 N N . ALA A 1 497 ? -13.000 2.281 34.070 1.00 94.75 497 ALA A N 1
ATOM 3602 C CA . ALA A 1 497 ? -12.515 0.897 34.049 1.00 94.75 497 ALA A CA 1
ATOM 3603 C C . ALA A 1 497 ? -12.918 0.085 35.296 1.00 94.75 497 ALA A C 1
ATOM 3605 O O . ALA A 1 497 ? -12.248 -0.878 35.693 1.00 94.75 497 ALA A O 1
ATOM 3606 N N . SER A 1 498 ? -14.038 0.450 35.924 1.00 96.38 498 SER A N 1
ATOM 3607 C CA . SER A 1 498 ? -14.591 -0.289 37.048 1.00 96.38 498 SER A CA 1
ATOM 3608 C C . SER A 1 498 ? -16.116 -0.340 37.031 1.00 96.38 498 SER A C 1
ATOM 3610 O O . SER A 1 498 ? -16.776 0.462 36.384 1.00 96.38 498 SER A O 1
ATOM 3612 N N . VAL A 1 499 ? -16.677 -1.326 37.733 1.00 98.25 499 VAL A N 1
ATOM 3613 C CA . VAL A 1 499 ? -18.116 -1.405 38.011 1.00 98.25 499 VAL A CA 1
ATOM 3614 C C . VAL A 1 499 ? -18.315 -1.373 39.518 1.00 98.25 499 VAL A C 1
ATOM 3616 O O . VAL A 1 499 ? -17.855 -2.264 40.246 1.00 98.25 499 VAL A O 1
ATOM 3619 N N . LYS A 1 500 ? -18.998 -0.330 39.990 1.00 98.19 500 LYS A N 1
ATOM 3620 C CA . LYS A 1 500 ? -19.250 -0.050 41.406 1.00 98.19 500 LYS A CA 1
ATOM 3621 C C . LYS A 1 500 ? -20.713 0.316 41.621 1.00 98.19 500 LYS A C 1
ATOM 3623 O O . LYS A 1 500 ? -21.241 1.225 40.991 1.00 98.19 500 LYS A O 1
ATOM 3628 N N . PHE A 1 501 ? -21.358 -0.322 42.596 1.00 98.06 501 PHE A N 1
ATOM 3629 C CA . PHE A 1 501 ? -22.740 0.007 42.964 1.00 98.06 501 PHE A CA 1
ATOM 3630 C C . PHE A 1 501 ? -22.833 1.003 44.130 1.00 98.06 501 PHE A C 1
ATOM 3632 O O . PHE A 1 501 ? -23.721 1.851 44.151 1.00 98.06 501 PHE A O 1
ATOM 3639 N N . GLN A 1 502 ? -21.926 0.918 45.106 1.00 97.31 502 GLN A N 1
ATOM 3640 C CA . GLN A 1 502 ? -21.823 1.851 46.233 1.00 97.31 502 GLN A CA 1
ATOM 3641 C C . GLN A 1 502 ? -20.372 2.259 46.490 1.00 97.31 502 GLN A C 1
ATOM 3643 O O . GLN A 1 502 ? -19.436 1.554 46.122 1.00 97.31 502 GLN A O 1
ATOM 3648 N N . GLY A 1 503 ? -20.197 3.378 47.194 1.00 94.31 503 GLY A N 1
ATOM 3649 C CA . GLY A 1 503 ? -18.893 3.977 47.480 1.00 94.31 503 GLY A CA 1
ATOM 3650 C C . GLY A 1 503 ? -18.688 5.277 46.706 1.00 94.31 503 GLY A C 1
ATOM 3651 O O . GLY A 1 503 ? -19.602 5.764 46.043 1.00 94.31 503 GLY A O 1
ATOM 3652 N N . ALA A 1 504 ? -17.503 5.872 46.818 1.00 93.19 504 ALA A N 1
ATOM 3653 C CA . ALA A 1 504 ? -17.168 7.060 46.037 1.00 93.19 504 ALA A CA 1
ATOM 3654 C C . ALA A 1 504 ? -17.076 6.711 44.542 1.00 93.19 504 ALA A C 1
ATOM 3656 O O . ALA A 1 504 ? -16.554 5.651 44.201 1.00 93.19 504 ALA A O 1
ATOM 3657 N N . SER A 1 505 ? -17.559 7.614 43.682 1.00 93.12 505 SER A N 1
ATOM 3658 C CA . SER A 1 505 ? -17.526 7.463 42.218 1.00 93.12 505 SER A CA 1
ATOM 3659 C C . SER A 1 505 ? -18.115 6.129 41.741 1.00 93.12 505 SER A C 1
ATOM 3661 O O . SER A 1 505 ? -17.440 5.359 41.067 1.00 93.12 505 SER A O 1
ATOM 3663 N N . ASN A 1 506 ? -19.345 5.821 42.166 1.00 97.38 506 ASN A N 1
ATOM 3664 C CA . ASN A 1 506 ? -20.048 4.604 41.756 1.00 97.38 506 ASN A CA 1
ATOM 3665 C C . ASN A 1 506 ? -20.941 4.841 40.523 1.00 97.38 506 ASN A C 1
ATOM 3667 O O . ASN A 1 506 ? -21.466 5.937 40.332 1.00 97.38 506 ASN A O 1
ATOM 3671 N N . ASP A 1 507 ? -21.146 3.798 39.720 1.00 98.19 507 ASP A N 1
ATOM 3672 C CA . ASP A 1 507 ? -21.901 3.837 38.462 1.00 98.19 507 ASP A CA 1
ATOM 3673 C C . ASP A 1 507 ? -23.396 4.103 38.673 1.00 98.19 507 ASP A C 1
ATOM 3675 O O . ASP A 1 507 ? -24.033 4.803 37.889 1.00 98.19 507 ASP A O 1
ATOM 3679 N N . SER A 1 508 ? -23.959 3.630 39.789 1.00 97.50 508 SER A N 1
ATOM 3680 C CA . SER A 1 508 ? -25.351 3.916 40.163 1.00 97.50 508 SER A CA 1
ATOM 3681 C C . SER A 1 508 ? -25.604 5.420 40.330 1.00 97.50 508 SER A C 1
ATOM 3683 O O . SER A 1 508 ? -26.612 5.946 39.853 1.00 97.50 508 SER A O 1
ATOM 3685 N N . ASP A 1 509 ? -24.673 6.135 40.963 1.00 97.38 509 ASP A N 1
ATOM 3686 C CA . ASP A 1 509 ? -24.721 7.585 41.111 1.00 97.38 509 ASP A CA 1
ATOM 3687 C C . ASP A 1 509 ? -24.470 8.301 39.782 1.00 97.38 509 ASP A C 1
ATOM 3689 O O . ASP A 1 509 ? -25.091 9.338 39.549 1.00 97.38 509 ASP A O 1
ATOM 3693 N N . THR A 1 510 ? -23.631 7.755 38.896 1.00 97.62 510 THR A N 1
ATOM 3694 C CA . THR A 1 510 ? -23.454 8.273 37.528 1.00 97.62 510 THR A CA 1
ATOM 3695 C C . THR A 1 510 ? -24.777 8.248 36.762 1.00 97.62 510 THR A C 1
ATOM 3697 O O . THR A 1 510 ? -25.219 9.295 36.289 1.00 97.62 510 THR A O 1
ATOM 3700 N N . ILE A 1 511 ? -25.472 7.103 36.742 1.00 98.25 511 ILE A N 1
ATOM 3701 C CA . ILE A 1 511 ? -26.800 6.955 36.119 1.00 98.25 511 ILE A CA 1
ATOM 3702 C C . ILE A 1 511 ? -27.812 7.915 36.764 1.00 98.25 511 ILE A C 1
ATOM 3704 O O . ILE A 1 511 ? -28.563 8.605 36.075 1.00 98.25 511 ILE A O 1
ATOM 3708 N N . LYS A 1 512 ? -27.831 7.998 38.102 1.00 98.19 512 LYS A N 1
ATOM 3709 C CA . LYS A 1 512 ? -28.729 8.896 38.843 1.00 98.19 512 LYS A CA 1
ATOM 3710 C C . LYS A 1 512 ? -28.535 10.354 38.441 1.00 98.19 512 LYS A C 1
ATOM 3712 O O . LYS A 1 512 ? -29.508 11.058 38.181 1.00 98.19 512 LYS A O 1
ATOM 3717 N N . ASN A 1 513 ? -27.289 10.815 38.453 1.00 97.44 513 ASN A N 1
ATOM 3718 C CA . ASN A 1 513 ? -26.951 12.208 38.191 1.00 97.44 513 ASN A CA 1
ATOM 3719 C C . ASN A 1 513 ? -27.252 12.578 36.741 1.00 97.44 513 ASN A C 1
ATOM 3721 O O . ASN A 1 513 ? -27.747 13.674 36.497 1.00 97.44 513 ASN A O 1
ATOM 3725 N N . ASP A 1 514 ? -27.014 11.657 35.812 1.00 97.75 514 ASP A N 1
ATOM 3726 C CA . ASP A 1 514 ? -27.387 11.814 34.416 1.00 97.75 514 ASP A CA 1
ATOM 3727 C C . ASP A 1 514 ? -28.910 11.966 34.250 1.00 97.75 514 ASP A C 1
ATOM 3729 O O . ASP A 1 514 ? -29.369 12.994 33.755 1.00 97.75 514 ASP A O 1
ATOM 3733 N N . VAL A 1 515 ? -29.717 11.039 34.788 1.00 98.19 515 VAL A N 1
ATOM 3734 C CA . VAL A 1 515 ? -31.194 11.121 34.754 1.00 98.19 515 VAL A CA 1
ATOM 3735 C C . VAL A 1 515 ? -31.723 12.420 35.374 1.00 98.19 515 VAL A C 1
ATOM 3737 O O . VAL A 1 515 ? -32.645 13.039 34.836 1.00 98.19 515 VAL A O 1
ATOM 3740 N N . LEU A 1 516 ? -31.164 12.849 36.507 1.00 98.06 516 LEU A N 1
ATOM 3741 C CA . LEU A 1 516 ? -31.549 14.101 37.167 1.00 98.06 516 LEU A CA 1
ATOM 3742 C C . LEU A 1 516 ? -31.093 15.346 36.396 1.00 98.06 516 LEU A C 1
ATOM 3744 O O . LEU A 1 516 ? -31.750 16.380 36.489 1.00 98.06 516 LEU A O 1
ATOM 3748 N N . GLY A 1 517 ? -29.983 15.250 35.666 1.00 97.19 517 GLY A N 1
ATOM 3749 C CA . GLY A 1 517 ? -29.401 16.331 34.875 1.00 97.19 517 GLY A CA 1
ATOM 3750 C C . GLY A 1 517 ? -30.048 16.525 33.505 1.00 97.19 517 GLY A C 1
ATOM 3751 O O . GLY A 1 517 ? -29.789 17.540 32.857 1.00 97.19 517 GLY A O 1
ATOM 3752 N N . GLN A 1 518 ? -30.897 15.593 33.060 1.00 97.88 518 GLN A N 1
ATOM 3753 C CA . GLN A 1 518 ? -31.547 15.683 31.756 1.00 97.88 518 GLN A CA 1
ATOM 3754 C C . GLN A 1 518 ? -32.396 16.959 31.622 1.00 97.88 518 GLN A C 1
ATOM 3756 O O . GLN A 1 518 ? -33.281 17.187 32.453 1.00 97.88 518 GLN A O 1
ATOM 3761 N N . PRO A 1 519 ? -32.233 17.757 30.543 1.00 96.31 519 PRO A N 1
ATOM 3762 C CA . PRO A 1 519 ? -32.975 19.009 30.360 1.00 96.31 519 PRO A CA 1
ATOM 3763 C C . PRO A 1 519 ? -34.503 18.855 30.398 1.00 96.31 519 PRO A C 1
ATOM 3765 O O . PRO A 1 519 ? -35.209 19.785 30.780 1.00 96.31 519 PRO A O 1
ATOM 3768 N N . GLY A 1 520 ? -35.021 17.685 30.007 1.00 95.50 520 GLY A N 1
ATOM 3769 C CA . GLY A 1 520 ? -36.450 17.370 30.048 1.00 95.50 520 GLY A CA 1
ATOM 3770 C C . GLY A 1 520 ? -36.981 16.958 31.428 1.00 95.50 520 GLY A C 1
ATOM 3771 O O . GLY A 1 520 ? -38.197 16.893 31.614 1.00 95.50 520 GLY A O 1
ATOM 3772 N N . ASN A 1 521 ? -36.111 16.710 32.411 1.00 97.31 521 ASN A N 1
ATOM 3773 C CA . ASN A 1 521 ? -36.483 16.301 33.764 1.00 97.31 521 ASN A CA 1
ATOM 3774 C C . ASN A 1 521 ? -36.703 17.512 34.688 1.00 97.31 521 ASN A C 1
ATOM 3776 O O . ASN A 1 521 ? -36.076 17.646 35.736 1.00 97.31 521 ASN A O 1
ATOM 3780 N N . PHE A 1 522 ? -37.622 18.409 34.319 1.00 95.31 522 PHE A N 1
ATOM 3781 C CA . PHE A 1 522 ? -37.859 19.675 35.037 1.00 95.31 522 PHE A CA 1
ATOM 3782 C C . PHE A 1 522 ? -38.153 19.507 36.538 1.00 95.31 522 PHE A C 1
ATOM 3784 O O . PHE A 1 522 ? -37.819 20.371 37.350 1.00 95.31 522 PHE A O 1
ATOM 3791 N N . PHE A 1 523 ? -38.780 18.392 36.916 1.00 95.94 523 PHE A N 1
ATOM 3792 C CA . PHE A 1 523 ? -39.128 18.076 38.302 1.00 95.94 523 PHE A CA 1
ATOM 3793 C C . PHE A 1 523 ? -38.064 17.237 39.026 1.00 95.94 523 PHE A C 1
ATOM 3795 O O . PHE A 1 523 ? -38.280 16.894 40.186 1.00 95.94 523 PHE A O 1
ATOM 3802 N N . HIS A 1 524 ? -36.935 16.927 38.375 1.00 95.19 524 HIS A N 1
ATOM 3803 C CA . HIS A 1 524 ? -35.834 16.130 38.926 1.00 95.19 524 HIS A CA 1
ATOM 3804 C C . HIS A 1 524 ? -36.326 14.790 39.509 1.00 95.19 524 HIS A C 1
ATOM 3806 O O . HIS A 1 524 ? -35.982 14.398 40.626 1.00 95.19 524 HIS A O 1
ATOM 3812 N N . LEU A 1 525 ? -37.198 14.099 38.768 1.00 97.62 525 LEU A N 1
ATOM 3813 C CA . LEU A 1 525 ? -37.771 12.818 39.175 1.00 97.62 525 LEU A CA 1
ATOM 3814 C C . LEU A 1 525 ? -36.755 11.697 38.946 1.00 97.62 525 LEU A C 1
ATOM 3816 O O . LEU A 1 525 ? -36.227 11.553 37.847 1.00 97.62 525 LEU A O 1
ATOM 3820 N N . LEU A 1 526 ? -36.547 10.853 39.957 1.00 96.75 526 LEU A N 1
ATOM 3821 C CA . LEU A 1 526 ? -35.692 9.658 39.865 1.00 96.75 526 LEU A CA 1
ATOM 3822 C C . LEU A 1 526 ? -36.259 8.578 38.928 1.00 96.75 526 LEU A C 1
ATOM 3824 O O . LEU A 1 526 ? -35.522 7.728 38.439 1.00 96.75 526 LEU A O 1
ATOM 3828 N N . THR A 1 527 ? -37.568 8.619 38.681 1.00 96.81 527 THR A N 1
ATOM 3829 C CA . THR A 1 527 ? -38.280 7.738 37.745 1.00 96.81 527 THR A CA 1
ATOM 3830 C C . THR A 1 527 ? -38.373 8.327 36.337 1.00 96.81 527 THR A C 1
ATOM 3832 O O . THR A 1 527 ? -39.108 7.792 35.511 1.00 96.81 527 THR A O 1
ATOM 3835 N N . TYR A 1 528 ? -37.732 9.473 36.076 1.00 97.75 528 TYR A N 1
ATOM 3836 C CA . TYR A 1 528 ? -37.654 10.017 34.726 1.00 97.75 528 TYR A CA 1
ATOM 3837 C C . TYR A 1 528 ? -36.838 9.072 33.843 1.00 97.75 528 TYR A C 1
ATOM 3839 O O . TYR A 1 528 ? -35.855 8.482 34.289 1.00 97.75 528 TYR A O 1
ATOM 3847 N N . THR A 1 529 ? -37.262 8.935 32.595 1.00 97.31 529 THR A N 1
ATOM 3848 C CA . THR A 1 529 ? -36.615 8.086 31.598 1.00 97.31 529 THR A CA 1
ATOM 3849 C C . THR A 1 529 ? -36.420 8.895 30.335 1.00 97.31 529 THR A C 1
ATOM 3851 O O . THR A 1 529 ? -37.284 9.706 29.986 1.00 97.31 529 THR A O 1
ATOM 3854 N N . TYR A 1 530 ? -35.339 8.641 29.616 1.00 97.44 530 TYR A N 1
ATOM 3855 C CA . TYR A 1 530 ? -35.097 9.271 28.326 1.00 97.44 530 TYR A CA 1
ATOM 3856 C C . TYR A 1 530 ? -34.425 8.283 27.379 1.00 97.44 530 TYR A C 1
ATOM 3858 O O . TYR A 1 530 ? -33.747 7.362 27.832 1.00 97.44 530 TYR A O 1
ATOM 3866 N N . SER A 1 531 ? -34.638 8.469 26.078 1.00 96.69 531 SER A N 1
ATOM 3867 C CA . SER A 1 531 ? -34.058 7.606 25.051 1.00 96.69 531 SER A CA 1
ATOM 3868 C C . SER A 1 531 ? -32.890 8.295 24.367 1.00 96.69 531 SER A C 1
ATOM 3870 O O . SER A 1 531 ? -33.035 9.426 23.898 1.00 96.69 531 SER A O 1
ATOM 3872 N N . ALA A 1 532 ? -31.738 7.630 24.337 1.00 97.00 532 ALA A N 1
ATOM 3873 C CA . ALA A 1 532 ? -30.511 8.144 23.745 1.00 97.00 532 ALA A CA 1
ATOM 3874 C C . ALA A 1 532 ? -29.474 7.029 23.579 1.00 97.00 532 ALA A C 1
ATOM 3876 O O . ALA A 1 532 ? -29.514 6.014 24.269 1.00 97.00 532 ALA A O 1
ATOM 3877 N N . TYR A 1 533 ? -28.489 7.273 22.719 1.00 97.56 533 TYR A N 1
ATOM 3878 C CA . TYR A 1 533 ? -27.239 6.523 22.713 1.00 97.56 533 TYR A CA 1
ATOM 3879 C C . TYR A 1 533 ? -26.345 7.032 23.850 1.00 97.56 533 TYR A C 1
ATOM 3881 O O . TYR A 1 533 ? -25.637 8.030 23.698 1.00 97.56 533 TYR A O 1
ATOM 3889 N N . ALA A 1 534 ? -26.447 6.403 25.020 1.00 96.38 534 ALA A N 1
ATOM 3890 C CA . ALA A 1 534 ? -25.828 6.888 26.251 1.00 96.38 534 ALA A CA 1
ATOM 3891 C C . ALA A 1 534 ? -24.805 5.897 26.828 1.00 96.38 534 ALA A C 1
ATOM 3893 O O . ALA A 1 534 ? -24.907 4.683 26.647 1.00 96.38 534 ALA A O 1
ATOM 3894 N N . LEU A 1 535 ? -23.824 6.422 27.569 1.00 95.69 535 LEU A N 1
ATOM 3895 C CA . LEU A 1 535 ? -22.910 5.614 28.392 1.00 95.69 535 LEU A CA 1
ATOM 3896 C C . LEU A 1 535 ? -23.639 4.944 29.567 1.00 95.69 535 LEU A C 1
ATOM 3898 O O . LEU A 1 535 ? -23.267 3.858 30.000 1.00 95.69 535 LEU A O 1
ATOM 3902 N N . THR A 1 536 ? -24.684 5.595 30.072 1.00 97.62 536 THR A N 1
ATOM 3903 C CA . THR A 1 536 ? -25.478 5.192 31.240 1.00 97.62 536 THR A CA 1
ATOM 3904 C C . THR A 1 536 ? -26.589 4.192 30.921 1.00 97.62 536 THR A C 1
ATOM 3906 O O . THR A 1 536 ? -27.175 3.648 31.853 1.00 97.62 536 THR A O 1
ATOM 3909 N N . ASP A 1 537 ? -26.840 3.912 29.638 1.00 97.88 537 ASP A N 1
ATOM 3910 C CA . ASP A 1 537 ? -27.723 2.836 29.167 1.00 97.88 537 ASP A CA 1
ATOM 3911 C C . ASP A 1 537 ? -26.987 1.489 29.265 1.00 97.88 537 ASP A C 1
ATOM 3913 O O . ASP A 1 537 ? -26.413 0.987 28.295 1.00 97.88 537 ASP A O 1
ATOM 3917 N N . ALA A 1 538 ? -26.898 0.946 30.479 1.00 97.19 538 ALA A N 1
ATOM 3918 C CA . ALA A 1 538 ? -26.090 -0.231 30.783 1.00 97.19 538 ALA A CA 1
ATOM 3919 C C . ALA A 1 538 ? -26.695 -1.518 30.207 1.00 97.19 538 ALA A C 1
ATOM 3921 O O . ALA A 1 538 ? -25.954 -2.452 29.895 1.00 97.19 538 ALA A O 1
ATOM 3922 N N . ASN A 1 539 ? -28.024 -1.578 30.076 1.00 96.56 539 ASN A N 1
ATOM 3923 C CA . ASN A 1 539 ? -28.717 -2.715 29.470 1.00 96.56 539 ASN A CA 1
ATOM 3924 C C . ASN A 1 539 ? -28.848 -2.596 27.936 1.00 96.56 539 ASN A C 1
ATOM 3926 O O . ASN A 1 539 ? -29.208 -3.577 27.285 1.00 96.56 539 ASN A O 1
ATOM 3930 N N . MET A 1 540 ? -28.498 -1.435 27.369 1.00 97.75 540 MET A N 1
ATOM 3931 C CA . MET A 1 540 ? -28.495 -1.144 25.934 1.00 97.75 540 MET A CA 1
ATOM 3932 C C . MET A 1 540 ? -29.882 -1.288 25.289 1.00 97.75 540 MET A C 1
ATOM 3934 O O . MET A 1 540 ? -30.007 -1.705 24.134 1.00 97.75 540 MET A O 1
ATOM 3938 N N . ASP A 1 541 ? -30.939 -0.949 26.037 1.00 97.25 541 ASP A N 1
ATOM 3939 C CA . ASP A 1 541 ? -32.328 -0.966 25.565 1.00 97.25 541 ASP A CA 1
ATOM 3940 C C . ASP A 1 541 ? -32.748 0.344 24.863 1.00 97.25 541 ASP A C 1
ATOM 3942 O O . ASP A 1 541 ? -33.874 0.464 24.366 1.00 97.25 541 ASP A O 1
ATOM 3946 N N . GLY A 1 542 ? -31.839 1.319 24.776 1.00 97.50 542 GLY A N 1
ATOM 3947 C CA . GLY A 1 542 ? -32.062 2.642 24.203 1.00 97.50 542 GLY A CA 1
ATOM 3948 C C . GLY A 1 542 ? -32.792 3.601 25.135 1.00 97.50 542 GLY A C 1
ATOM 3949 O O . GLY A 1 542 ? -33.144 4.695 24.698 1.00 97.50 542 GLY A O 1
ATOM 3950 N N . THR A 1 543 ? -33.055 3.222 26.390 1.00 97.62 543 THR A N 1
ATOM 3951 C CA . THR A 1 543 ? -33.761 4.031 27.387 1.00 97.62 543 THR A CA 1
ATOM 3952 C C . THR A 1 543 ? -33.071 3.988 28.747 1.00 97.62 543 THR A C 1
ATOM 3954 O O . THR A 1 543 ? -33.238 3.040 29.512 1.00 97.62 543 THR A O 1
ATOM 3957 N N . VAL A 1 544 ? -32.450 5.102 29.134 1.00 98.12 544 VAL A N 1
ATOM 3958 C CA . VAL A 1 544 ? -31.783 5.238 30.434 1.00 98.12 544 VAL A CA 1
ATOM 3959 C C . VAL A 1 544 ? -32.808 5.398 31.555 1.00 98.12 544 VAL A C 1
ATOM 3961 O O . VAL A 1 544 ? -33.696 6.262 31.502 1.00 98.12 544 VAL A O 1
ATOM 3964 N N . LYS A 1 545 ? -32.672 4.579 32.602 1.00 97.38 545 LYS A N 1
ATOM 3965 C CA . LYS A 1 545 ? -33.542 4.566 33.783 1.00 97.38 545 LYS A CA 1
ATOM 3966 C C . LYS A 1 545 ? -32.723 4.369 35.060 1.00 97.38 545 LYS A C 1
ATOM 3968 O O . LYS A 1 545 ? -32.072 3.347 35.250 1.00 97.38 545 LYS A O 1
ATOM 3973 N N . TYR A 1 546 ? -32.860 5.293 36.012 1.00 97.88 546 TYR A N 1
ATOM 3974 C CA . TYR A 1 546 ? -32.299 5.117 37.359 1.00 97.88 546 TYR A CA 1
ATOM 3975 C C . TYR A 1 546 ? -33.225 4.315 38.286 1.00 97.88 546 TYR A C 1
ATOM 3977 O O . TYR A 1 546 ? -32.763 3.488 39.064 1.00 97.88 546 TYR A O 1
ATOM 3985 N N . GLN A 1 547 ? -34.540 4.541 38.223 1.00 96.19 547 GLN A N 1
ATOM 3986 C CA . GLN A 1 547 ? -35.512 3.878 39.093 1.00 96.19 547 GLN A CA 1
ATOM 3987 C C . GLN A 1 547 ? -36.737 3.410 38.303 1.00 96.19 547 GLN A C 1
ATOM 3989 O O . GLN A 1 547 ? -37.221 4.104 37.415 1.00 96.19 547 GLN A O 1
ATOM 3994 N N . GLY A 1 548 ? -37.276 2.247 38.671 1.00 93.44 548 GLY A N 1
ATOM 3995 C CA . GLY A 1 548 ? -38.409 1.609 37.996 1.00 93.44 548 GLY A CA 1
ATOM 3996 C C . GLY A 1 548 ? -38.103 0.151 37.669 1.00 93.44 548 GLY A C 1
ATOM 3997 O O . GLY A 1 548 ? -37.058 -0.362 38.057 1.00 93.44 548 GLY A O 1
ATOM 3998 N N . ALA A 1 549 ? -39.011 -0.534 36.978 1.00 92.25 549 ALA A N 1
ATOM 3999 C CA . ALA A 1 549 ? -38.717 -1.871 36.465 1.00 92.25 549 ALA A CA 1
ATOM 4000 C C . ALA A 1 549 ? -37.675 -1.788 35.337 1.00 92.25 549 ALA A C 1
ATOM 4002 O O . ALA A 1 549 ? -37.740 -0.864 34.526 1.00 92.25 549 ALA A O 1
ATOM 4003 N N . ASN A 1 550 ? -36.763 -2.764 35.277 1.00 90.00 550 ASN A N 1
ATOM 4004 C CA . ASN A 1 550 ? -35.699 -2.848 34.267 1.00 90.00 550 ASN A CA 1
ATOM 4005 C C . ASN A 1 550 ? -34.860 -1.561 34.189 1.00 90.00 550 ASN A C 1
ATOM 4007 O O . ASN A 1 550 ? -34.676 -0.998 33.112 1.00 90.00 550 ASN A O 1
ATOM 4011 N N . ASN A 1 551 ? -34.429 -1.061 35.349 1.00 96.38 551 ASN A N 1
ATOM 4012 C CA . ASN A 1 551 ? -33.527 0.082 35.425 1.00 96.38 551 ASN A CA 1
ATOM 4013 C C . ASN A 1 551 ? -32.059 -0.351 35.241 1.00 96.38 551 ASN A C 1
ATOM 4015 O O . ASN A 1 551 ? -31.713 -1.506 35.495 1.00 96.38 551 ASN A O 1
ATOM 4019 N N . ASP A 1 552 ? -31.200 0.580 34.830 1.00 98.06 552 ASP A N 1
ATOM 4020 C CA . ASP A 1 552 ? -29.779 0.318 34.567 1.00 98.06 552 ASP A CA 1
ATOM 4021 C C . ASP A 1 552 ? -28.988 0.041 35.854 1.00 98.06 552 ASP A C 1
ATOM 4023 O O . ASP A 1 552 ? -28.035 -0.740 35.866 1.00 98.06 552 ASP A O 1
ATOM 4027 N N . THR A 1 553 ? -29.404 0.639 36.977 1.00 97.44 553 THR A N 1
ATOM 4028 C CA . THR A 1 553 ? -28.695 0.491 38.258 1.00 97.44 553 THR A CA 1
ATOM 4029 C C . THR A 1 553 ? -28.817 -0.915 38.853 1.00 97.44 553 THR A C 1
ATOM 4031 O O . THR A 1 553 ? -27.889 -1.405 39.499 1.00 97.44 553 THR A O 1
ATOM 4034 N N . ASP A 1 554 ? -29.925 -1.615 38.604 1.00 96.50 554 ASP A N 1
ATOM 4035 C CA . ASP A 1 554 ? -30.123 -2.988 39.060 1.00 96.50 554 ASP A CA 1
ATOM 4036 C C . ASP A 1 554 ? -29.141 -3.939 38.366 1.00 96.50 554 ASP A C 1
ATOM 4038 O O . ASP A 1 554 ? -28.647 -4.865 39.011 1.00 96.50 554 ASP A O 1
ATOM 4042 N N . LEU A 1 555 ? -28.785 -3.692 37.098 1.00 96.50 555 LEU A N 1
ATOM 4043 C CA . LEU A 1 555 ? -27.756 -4.467 36.398 1.00 96.50 555 LEU A CA 1
ATOM 4044 C C . LEU A 1 555 ? -26.385 -4.292 37.068 1.00 96.50 555 LEU A C 1
ATOM 4046 O O . LEU A 1 555 ? -25.745 -5.285 37.418 1.00 96.50 555 LEU A O 1
ATOM 4050 N N . VAL A 1 556 ? -25.984 -3.045 37.346 1.00 98.06 556 VAL A N 1
ATOM 4051 C CA . VAL A 1 556 ? -24.745 -2.717 38.080 1.00 98.06 556 VAL A CA 1
ATOM 4052 C C . VAL A 1 556 ? -24.720 -3.417 39.442 1.00 98.06 556 VAL A C 1
ATOM 4054 O O . VAL A 1 556 ? -23.751 -4.093 39.798 1.00 98.06 556 VAL A O 1
ATOM 4057 N N . LYS A 1 557 ? -25.809 -3.298 40.208 1.00 98.06 557 LYS A N 1
ATOM 4058 C CA . LYS A 1 557 ? -25.959 -3.928 41.524 1.00 98.06 557 LYS A CA 1
ATOM 4059 C C . LYS A 1 557 ? -25.805 -5.443 41.452 1.00 98.06 557 LYS A C 1
ATOM 4061 O O . LYS A 1 557 ? -25.090 -6.029 42.266 1.00 98.06 557 LYS A O 1
ATOM 4066 N N . ASN A 1 558 ? -26.504 -6.071 40.511 1.00 96.69 558 ASN A N 1
ATOM 4067 C CA . ASN A 1 558 ? -26.512 -7.519 40.360 1.00 96.69 558 ASN A CA 1
ATOM 4068 C C . ASN A 1 558 ? -25.129 -8.029 39.961 1.00 96.69 558 ASN A C 1
ATOM 4070 O O . ASN A 1 558 ? -24.672 -9.007 40.548 1.00 96.69 558 ASN A O 1
ATOM 4074 N N . ASN A 1 559 ? -24.428 -7.328 39.066 1.00 97.62 559 ASN A N 1
ATOM 4075 C CA . ASN A 1 559 ? -23.051 -7.651 38.701 1.00 97.62 559 ASN A CA 1
ATOM 4076 C C . ASN A 1 559 ? -22.125 -7.615 39.916 1.00 97.62 559 ASN A C 1
ATOM 4078 O O . ASN A 1 559 ? -21.449 -8.603 40.202 1.00 97.62 559 ASN A O 1
ATOM 4082 N N . VAL A 1 560 ? -22.153 -6.525 40.689 1.00 98.25 560 VAL A N 1
ATOM 4083 C CA . VAL A 1 560 ? -21.332 -6.383 41.902 1.00 98.25 560 VAL A CA 1
ATOM 4084 C C . VAL A 1 560 ? -21.604 -7.510 42.898 1.00 98.25 560 VAL A C 1
ATOM 4086 O O . VAL A 1 560 ? -20.666 -8.111 43.420 1.00 98.25 560 VAL A O 1
ATOM 4089 N N . LEU A 1 561 ? -22.873 -7.828 43.162 1.00 97.88 561 LEU A N 1
ATOM 4090 C CA . LEU A 1 561 ? -23.257 -8.862 44.129 1.00 97.88 561 LEU A CA 1
ATOM 4091 C C . LEU A 1 561 ? -22.947 -10.288 43.659 1.00 97.88 561 LEU A C 1
ATOM 4093 O O . LEU A 1 561 ? -22.635 -11.138 44.495 1.00 97.88 561 LEU A O 1
ATOM 4097 N N . ALA A 1 562 ? -23.068 -10.553 42.358 1.00 95.56 562 ALA A N 1
ATOM 4098 C CA . ALA A 1 562 ? -22.885 -11.877 41.769 1.00 95.56 562 ALA A CA 1
ATOM 4099 C C . ALA A 1 562 ? -21.433 -12.170 41.366 1.00 95.56 562 ALA A C 1
ATOM 4101 O O . ALA A 1 562 ? -21.120 -13.315 41.034 1.00 95.56 562 ALA A O 1
ATOM 4102 N N . HIS A 1 563 ? -20.546 -11.170 41.387 1.00 97.62 563 HIS A N 1
ATOM 4103 C CA . HIS A 1 563 ? -19.158 -11.348 40.984 1.00 97.62 563 HIS A CA 1
ATOM 4104 C C . HIS A 1 563 ? -18.471 -12.450 41.824 1.00 97.62 563 HIS A C 1
ATOM 4106 O O . HIS A 1 563 ? -18.486 -12.362 43.055 1.00 97.62 563 HIS A O 1
ATOM 4112 N N . PRO A 1 564 ? -17.810 -13.457 41.215 1.00 96.06 564 PRO A N 1
ATOM 4113 C CA . PRO A 1 564 ? -17.281 -14.618 41.946 1.00 96.06 564 PRO A CA 1
ATOM 4114 C C . PRO A 1 564 ? -16.263 -14.287 43.047 1.00 96.06 564 PRO A C 1
ATOM 4116 O O . PRO A 1 564 ? -16.173 -14.997 44.046 1.00 96.06 564 PRO A O 1
ATOM 4119 N N . ALA A 1 565 ? -15.508 -13.195 42.894 1.00 96.50 565 ALA A N 1
ATOM 4120 C CA . ALA A 1 565 ? -14.569 -12.732 43.920 1.00 96.50 565 ALA A CA 1
ATOM 4121 C C . ALA A 1 565 ? -15.244 -11.975 45.088 1.00 96.50 565 ALA A C 1
ATOM 4123 O O . ALA A 1 565 ? -14.613 -11.765 46.125 1.00 96.50 565 ALA A O 1
ATOM 4124 N N . ASN A 1 566 ? -16.521 -11.592 44.968 1.00 97.38 566 ASN A N 1
ATOM 4125 C CA . ASN A 1 566 ? -17.284 -10.923 46.023 1.00 97.38 566 ASN A CA 1
ATOM 4126 C C . ASN A 1 566 ? -17.959 -11.936 46.963 1.00 97.38 566 ASN A C 1
ATOM 4128 O O . ASN A 1 566 ? -19.181 -11.987 47.089 1.00 97.38 566 ASN A O 1
ATOM 4132 N N . PHE A 1 567 ? -17.153 -12.746 47.652 1.00 94.25 567 PHE A N 1
ATOM 4133 C CA . PHE A 1 567 ? -17.640 -13.837 48.509 1.00 94.25 567 PHE A CA 1
ATOM 4134 C C . PHE A 1 567 ? -18.613 -13.386 49.617 1.00 94.25 567 PHE A C 1
ATOM 4136 O O . PHE A 1 567 ? -19.473 -14.148 50.049 1.00 94.25 567 PHE A O 1
ATOM 4143 N N . PHE A 1 568 ? -18.483 -12.142 50.087 1.00 95.81 568 PHE A N 1
ATOM 4144 C CA . PHE A 1 568 ? -19.338 -11.575 51.134 1.00 95.81 568 PHE A CA 1
ATOM 4145 C C . PHE A 1 568 ? -20.543 -10.795 50.591 1.00 95.81 568 PHE A C 1
ATOM 4147 O O . PHE A 1 568 ? -21.288 -10.225 51.387 1.00 95.81 568 PHE A O 1
ATOM 4154 N N . HIS A 1 569 ? -20.734 -10.750 49.267 1.00 95.25 569 HIS A N 1
ATOM 4155 C CA . HIS A 1 569 ? -21.816 -10.016 48.607 1.00 95.25 569 HIS A CA 1
ATOM 4156 C C . HIS A 1 569 ? -21.895 -8.543 49.051 1.00 95.25 569 HIS A C 1
ATOM 4158 O O . HIS A 1 569 ? -22.965 -8.002 49.334 1.00 95.25 569 HIS A O 1
ATOM 4164 N N . LEU A 1 570 ? -20.738 -7.882 49.154 1.00 97.69 570 LEU A N 1
ATOM 4165 C CA . LEU A 1 570 ? -20.653 -6.483 49.562 1.00 97.69 570 LEU A CA 1
ATOM 4166 C C . LEU A 1 570 ? -21.086 -5.575 48.410 1.00 97.69 570 LEU A C 1
ATOM 4168 O O . LEU A 1 570 ? -20.552 -5.673 47.309 1.00 97.69 570 LEU A O 1
ATOM 4172 N N . LEU A 1 571 ? -21.991 -4.635 48.684 1.00 97.25 571 LEU A N 1
ATOM 4173 C CA . LEU A 1 571 ? -22.427 -3.615 47.716 1.00 97.25 571 LEU A CA 1
ATOM 4174 C C . LEU A 1 571 ? -21.315 -2.617 47.346 1.00 97.25 571 LEU A C 1
ATOM 4176 O O . LEU A 1 571 ? -21.407 -1.942 46.326 1.00 97.25 571 LEU A O 1
ATOM 4180 N N . THR A 1 572 ? -20.273 -2.531 48.174 1.00 97.19 572 THR A N 1
ATOM 4181 C CA . THR A 1 572 ? -19.077 -1.704 47.955 1.00 97.19 572 THR A CA 1
ATOM 4182 C C . THR A 1 572 ? -17.955 -2.457 47.237 1.00 97.19 572 THR A C 1
ATOM 4184 O O . THR A 1 572 ? -16.852 -1.927 47.116 1.00 97.19 572 THR A O 1
ATOM 4187 N N . PHE A 1 573 ? -18.176 -3.713 46.830 1.00 98.06 573 PHE A N 1
ATOM 4188 C CA . PHE A 1 573 ? -17.193 -4.448 46.039 1.00 98.06 573 PHE A CA 1
ATOM 4189 C C . PHE A 1 573 ? -17.011 -3.767 44.678 1.00 98.06 573 PHE A C 1
ATOM 4191 O O . PHE A 1 573 ? -17.966 -3.258 44.095 1.00 98.06 573 PHE A O 1
ATOM 4198 N N . THR A 1 574 ? -15.773 -3.742 44.193 1.00 97.81 574 THR A N 1
ATOM 4199 C CA . THR A 1 574 ? -15.413 -3.158 42.899 1.00 97.81 574 THR A CA 1
ATOM 4200 C C . THR A 1 574 ? -15.014 -4.278 41.957 1.00 97.81 574 THR A C 1
ATOM 4202 O O . THR A 1 574 ? -14.117 -5.057 42.278 1.00 97.81 574 THR A O 1
ATOM 4205 N N . ILE A 1 575 ? -15.667 -4.345 40.801 1.00 98.06 575 ILE A N 1
ATOM 4206 C CA . ILE A 1 575 ? -15.183 -5.145 39.675 1.00 98.06 575 ILE A CA 1
ATOM 4207 C C . ILE A 1 575 ? -14.235 -4.246 38.884 1.00 98.06 575 ILE A C 1
ATOM 4209 O O . ILE A 1 575 ? -14.604 -3.120 38.557 1.00 98.06 575 ILE A O 1
ATOM 4213 N N . SER A 1 576 ? -13.022 -4.714 38.611 1.00 97.00 576 SER A N 1
ATOM 4214 C CA . SER A 1 576 ? -12.016 -3.960 37.857 1.00 97.00 576 SER A CA 1
ATOM 4215 C C . SER A 1 576 ? -11.758 -4.622 36.514 1.00 97.00 576 SER A C 1
ATOM 4217 O O . SER A 1 576 ? -11.658 -5.851 36.440 1.00 97.00 576 SER A O 1
ATOM 4219 N N . GLU A 1 577 ? -11.606 -3.803 35.476 1.00 96.62 577 GLU A N 1
ATOM 4220 C CA . GLU A 1 577 ? -11.119 -4.250 34.174 1.00 96.62 577 GLU A CA 1
ATOM 4221 C C . GLU A 1 577 ? -9.779 -4.995 34.328 1.00 96.62 577 GLU A C 1
ATOM 4223 O O . GLU A 1 577 ? -8.970 -4.670 35.198 1.00 96.62 577 GLU A O 1
ATOM 4228 N N . GLN A 1 578 ? -9.570 -6.042 33.527 1.00 95.56 578 GLN A N 1
ATOM 4229 C CA . GLN A 1 578 ? -8.385 -6.910 33.613 1.00 95.56 578 GLN A CA 1
ATOM 4230 C C . GLN A 1 578 ? -7.335 -6.583 32.535 1.00 95.56 578 GLN A C 1
ATOM 4232 O O . GLN A 1 578 ? -6.463 -7.404 32.253 1.00 95.56 578 GLN A O 1
ATOM 4237 N N . LEU A 1 579 ? -7.426 -5.405 31.911 1.00 92.19 579 LEU A N 1
ATOM 4238 C CA . LEU A 1 579 ? -6.465 -4.946 30.911 1.00 92.19 579 LEU A CA 1
ATOM 4239 C C . LEU A 1 579 ? -5.207 -4.339 31.574 1.00 92.19 579 LEU A C 1
ATOM 4241 O O . LEU A 1 579 ? -5.315 -3.832 32.692 1.00 92.19 579 LEU A O 1
ATOM 4245 N N . PRO A 1 580 ? -4.020 -4.434 30.935 1.00 81.25 580 PRO A N 1
ATOM 4246 C CA . PRO A 1 580 ? -2.757 -3.919 31.478 1.00 81.25 580 PRO A CA 1
ATOM 4247 C C . PRO A 1 580 ? -2.648 -2.393 31.525 1.00 81.25 580 PRO A C 1
ATOM 4249 O O . PRO A 1 580 ? -3.226 -1.733 30.630 1.00 81.25 580 PRO A O 1
#

pLDDT: mean 94.52, std 10.7, range [27.86, 98.94]